Protein AF-A0A162CC38-F1 (afdb_monomer_lite)

Sequence (404 aa):
MSTQDISGYVSYCSDVQRETGDAVLPTGNFLHQQPPQPYPLPQTSTQPPSRAIQFQQLISWNQGQPVSYNNVFHPHAAMYAAASPSYAITTDSRRIQGMETTIGYLRELLSKEFHNTIKEKNTVEKTKKELEVALEDNRRFQEQLQEALAKINESNAGKREVNSALEDVLAAQKELSANQKELQDAQSELITAQKRIRDLETENTNLESKLTELSKEKSRHARLSSSETTAGEETHNSDGKNVFANLKSDYDALKYQFDATIEKKNTMSNQFKELGKKYLYMVEYSGEQMYNDYEEKHTVFIEKLKSLSQNSVNETQWFMIKQTLDCLQGQLRLLENYREDFRVTIELLMCRIDQEIAQVSDLSIRAPKPPLEIQLDTFDAMFRLVECNGSVERDNEEDSIRTT

Radius of gyration: 51.16 Å; chains: 1; bounding box: 127×74×156 Å

Foldseek 3Di:
DDDDDDDDDDDDDDDDDDDDDDDDDPPDDPDDDDDDDDDDDPPPDDDDDDDDPDPDDDDPDDPDDDDDDPPPPDPPPPPPPPDDDPPPPPPPVVVVVVVVVVVVVVVVVVVVVVVVVVVVVVVVVVVVVVVVVVVVVVVVVVVVVVVVVVVVVVVVVVVVVVVVVVVVVVVVVVVVVVVVVVVVVVVVVVVVVVVVVVVVVVVVVVVVVVVVVVVVVVVVVVVVPDDDDDDDDDDPPPPVVVVVVVVVVVVVVVVVVVVVVVVVVVVVLVVCLVVLLVLLVVQLVVLVVVLVVVVVLLVVLLVLLVVCLVVFPDPVLNVLSVVVNVLSVVVNVQSVVLSVVSVVLSVVLNVCSVVSNDDPVSSVDHRDDGPRPDDSVCSVVSSVVSVVVRVPPDPDDPDPPDDD

Structure (mmCIF, N/CA/C/O backbone):
data_AF-A0A162CC38-F1
#
_entry.id   AF-A0A162CC38-F1
#
loop_
_atom_site.group_PDB
_atom_site.id
_atom_site.type_symbol
_atom_site.label_atom_id
_atom_site.label_alt_id
_atom_site.label_comp_id
_atom_site.label_asym_id
_atom_site.label_entity_id
_atom_site.label_seq_id
_atom_site.pdbx_PDB_ins_code
_atom_site.Cartn_x
_atom_site.Cartn_y
_atom_site.Cartn_z
_atom_site.occupancy
_atom_site.B_iso_or_equiv
_atom_site.auth_seq_id
_atom_site.auth_comp_id
_atom_site.auth_asym_id
_atom_site.auth_atom_id
_atom_site.pdbx_PDB_model_num
ATOM 1 N N . MET A 1 1 ? 54.073 -3.903 -15.854 1.00 34.28 1 MET A N 1
ATOM 2 C CA . MET A 1 1 ? 54.161 -4.141 -14.394 1.00 34.28 1 MET A CA 1
ATOM 3 C C . MET A 1 1 ? 52.790 -3.809 -13.824 1.00 34.28 1 MET A C 1
ATOM 5 O O . MET A 1 1 ? 52.356 -2.699 -14.071 1.00 34.28 1 MET A O 1
ATOM 9 N N . SER A 1 2 ? 52.015 -4.650 -13.153 1.00 32.69 2 SER A N 1
ATOM 10 C CA . SER A 1 2 ? 52.054 -6.085 -12.872 1.00 32.69 2 SER A CA 1
ATOM 11 C C . SER A 1 2 ? 50.592 -6.508 -12.683 1.00 32.69 2 SER A C 1
ATOM 13 O O . SER A 1 2 ? 49.854 -5.834 -11.971 1.00 32.69 2 SER A O 1
ATOM 15 N N . THR A 1 3 ? 50.186 -7.580 -13.350 1.00 34.78 3 THR A N 1
ATOM 16 C CA . THR A 1 3 ? 48.960 -8.358 -13.121 1.00 34.78 3 THR A CA 1
ATOM 17 C C . THR A 1 3 ? 49.267 -9.464 -12.116 1.00 34.78 3 THR A C 1
ATOM 19 O O . THR A 1 3 ? 50.237 -10.178 -12.351 1.00 34.78 3 THR A O 1
ATOM 22 N N . GLN A 1 4 ? 48.465 -9.580 -11.051 1.00 34.84 4 GLN A N 1
ATOM 23 C CA . GLN A 1 4 ? 48.319 -10.675 -10.058 1.00 34.84 4 GLN A CA 1
ATOM 24 C C . GLN A 1 4 ? 47.663 -10.015 -8.829 1.00 34.84 4 GLN A C 1
ATOM 26 O O . GLN A 1 4 ? 48.045 -8.904 -8.485 1.00 34.84 4 GLN A O 1
ATOM 31 N N . ASP A 1 5 ? 46.661 -10.515 -8.122 1.00 32.28 5 ASP A N 1
ATOM 32 C CA . ASP A 1 5 ? 45.956 -11.786 -8.027 1.00 32.28 5 ASP A CA 1
ATOM 33 C C . ASP A 1 5 ? 44.587 -11.456 -7.401 1.00 32.28 5 ASP A C 1
ATOM 35 O O . ASP A 1 5 ? 44.482 -10.488 -6.654 1.00 32.28 5 ASP A O 1
ATOM 39 N N . ILE A 1 6 ? 43.553 -12.243 -7.697 1.00 32.00 6 ILE A N 1
ATOM 40 C CA . ILE A 1 6 ? 42.642 -12.876 -6.722 1.00 32.00 6 ILE A CA 1
ATOM 41 C C . ILE A 1 6 ? 41.757 -13.811 -7.552 1.00 32.00 6 ILE A C 1
ATOM 43 O O . ILE A 1 6 ? 40.706 -13.471 -8.088 1.00 32.00 6 ILE A O 1
ATOM 47 N N . SER A 1 7 ? 42.293 -15.016 -7.704 1.00 30.64 7 SER A N 1
ATOM 48 C CA . SER A 1 7 ? 41.546 -16.243 -7.924 1.00 30.64 7 SER A CA 1
ATOM 49 C C . SER A 1 7 ? 40.933 -16.654 -6.586 1.00 30.64 7 SER A C 1
ATOM 51 O O . SER A 1 7 ? 41.661 -16.828 -5.610 1.00 30.64 7 SER A O 1
ATOM 53 N N . GLY A 1 8 ? 39.620 -16.862 -6.542 1.00 29.91 8 GLY A N 1
ATOM 54 C CA . GLY A 1 8 ? 38.962 -17.508 -5.411 1.00 29.91 8 GLY A CA 1
ATOM 55 C C . GLY A 1 8 ? 37.446 -17.415 -5.501 1.00 29.91 8 GLY A C 1
ATOM 56 O O . GLY A 1 8 ? 36.914 -16.316 -5.528 1.00 29.91 8 GLY A O 1
ATOM 57 N N . TYR A 1 9 ? 36.785 -18.574 -5.478 1.00 27.59 9 TYR A N 1
ATOM 58 C CA . TYR A 1 9 ? 35.332 -18.809 -5.475 1.00 27.59 9 TYR A CA 1
ATOM 59 C C . TYR A 1 9 ? 34.624 -18.913 -6.834 1.00 27.59 9 TYR A C 1
ATOM 61 O O . TYR A 1 9 ? 33.774 -18.112 -7.206 1.00 27.59 9 TYR A O 1
ATOM 69 N N . VAL A 1 10 ? 34.883 -20.039 -7.503 1.00 28.84 10 VAL A N 1
ATOM 70 C CA . VAL A 1 10 ? 33.842 -20.793 -8.214 1.00 28.84 10 VAL A CA 1
ATOM 71 C C . VAL A 1 10 ? 33.701 -22.139 -7.509 1.00 28.84 10 VAL A C 1
ATOM 73 O O . VAL A 1 10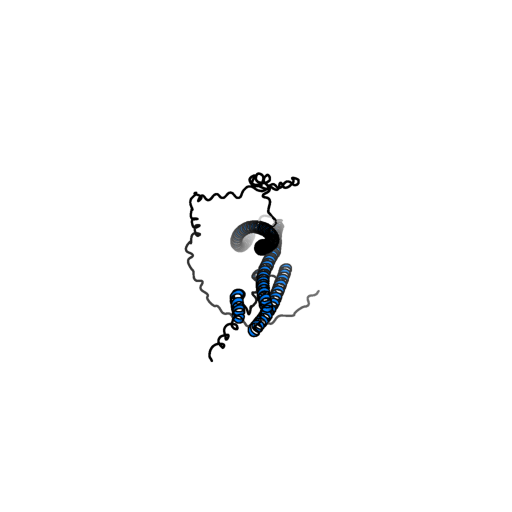 ? 34.699 -22.836 -7.346 1.00 28.84 10 VAL A O 1
ATOM 76 N N . SER A 1 11 ? 32.474 -22.478 -7.104 1.00 27.61 11 SER A N 1
ATOM 77 C CA . SER A 1 11 ? 31.859 -23.817 -7.162 1.00 27.61 11 SER A CA 1
ATOM 78 C C . SER A 1 11 ? 30.931 -24.043 -5.969 1.00 27.61 11 SER A C 1
ATOM 80 O O . SER A 1 11 ? 31.403 -24.279 -4.865 1.00 27.61 11 SER A O 1
ATOM 82 N N . TYR A 1 12 ? 29.622 -23.941 -6.204 1.00 27.89 12 TYR A N 1
ATOM 83 C CA . TYR A 1 12 ? 28.597 -24.887 -5.739 1.00 27.89 12 TYR A CA 1
ATOM 84 C C . TYR A 1 12 ? 27.268 -24.472 -6.382 1.00 27.89 12 TYR A C 1
ATOM 86 O O . TYR A 1 12 ? 26.517 -23.673 -5.838 1.00 27.89 12 TYR A O 1
ATOM 94 N N . CYS A 1 13 ? 27.013 -24.977 -7.586 1.00 24.98 13 CYS A N 1
ATOM 95 C CA . CYS A 1 13 ? 25.674 -25.066 -8.166 1.00 24.98 13 CYS A CA 1
ATOM 96 C C . CYS A 1 13 ? 25.697 -26.217 -9.169 1.00 24.98 13 CYS A C 1
ATOM 98 O O . CYS A 1 13 ? 26.118 -26.079 -10.316 1.00 24.98 13 CYS A O 1
ATOM 100 N N . SER A 1 14 ? 25.285 -27.384 -8.706 1.00 26.70 14 SER A N 1
ATOM 101 C CA . SER A 1 14 ? 24.795 -28.451 -9.562 1.00 26.70 14 SER A CA 1
ATOM 102 C C . SER A 1 14 ? 23.573 -29.027 -8.864 1.00 26.70 14 SER A C 1
ATOM 104 O O . SER A 1 14 ? 23.587 -29.215 -7.651 1.00 26.70 14 SER A O 1
ATOM 106 N N . ASP A 1 15 ? 22.539 -29.243 -9.671 1.00 26.48 15 ASP A N 1
ATOM 107 C CA . ASP A 1 15 ? 21.361 -30.062 -9.394 1.00 26.48 15 ASP A CA 1
ATOM 108 C C . ASP A 1 15 ? 20.228 -29.428 -8.576 1.00 26.48 15 ASP A C 1
ATOM 110 O O . ASP A 1 15 ? 20.038 -29.744 -7.410 1.00 26.48 15 ASP A O 1
ATOM 114 N N . VAL A 1 16 ? 19.363 -28.656 -9.251 1.00 29.56 16 VAL A N 1
ATOM 115 C CA . VAL A 1 16 ? 17.921 -28.972 -9.256 1.00 29.56 16 VAL A CA 1
ATOM 116 C C . VAL A 1 16 ? 17.380 -28.786 -10.674 1.00 29.56 16 VAL A C 1
ATOM 118 O O . VAL A 1 16 ? 17.680 -27.825 -11.379 1.00 29.56 16 VAL A O 1
ATOM 121 N N . GLN A 1 17 ? 16.655 -29.809 -11.098 1.00 27.41 17 GLN A N 1
ATOM 122 C CA . GLN A 1 17 ? 16.298 -30.156 -12.458 1.00 27.41 17 GLN A CA 1
ATOM 123 C C . GLN A 1 17 ? 15.213 -29.258 -13.061 1.00 27.41 17 GLN A C 1
ATOM 125 O O . GLN A 1 17 ? 14.343 -28.721 -12.382 1.00 27.41 17 GLN A O 1
ATOM 130 N N . ARG A 1 18 ? 15.259 -29.191 -14.396 1.00 32.38 18 ARG A N 1
ATOM 131 C CA . ARG A 1 18 ? 14.129 -28.888 -15.274 1.00 32.38 18 ARG A CA 1
ATOM 132 C C . ARG A 1 18 ? 12.928 -29.766 -14.909 1.00 32.38 18 ARG A C 1
ATOM 134 O O . ARG A 1 18 ? 12.998 -30.973 -15.113 1.00 32.38 18 ARG A O 1
ATOM 141 N N . GLU A 1 19 ? 11.808 -29.145 -14.570 1.00 28.31 19 GLU A N 1
ATOM 142 C CA . GLU A 1 19 ? 10.494 -29.666 -14.939 1.00 28.31 19 GLU A CA 1
ATOM 143 C C . GLU A 1 19 ? 9.779 -28.614 -15.783 1.00 28.31 19 GLU A C 1
ATOM 145 O O . GLU A 1 19 ? 9.474 -27.502 -15.361 1.00 28.31 19 GLU A O 1
ATOM 150 N N . THR A 1 20 ? 9.607 -28.981 -17.047 1.00 35.22 20 THR A N 1
ATOM 151 C CA . THR A 1 20 ? 8.739 -28.331 -18.019 1.00 35.22 20 THR A CA 1
ATOM 152 C C . THR A 1 20 ? 7.348 -28.893 -17.764 1.00 35.22 20 THR A C 1
ATOM 154 O O . THR A 1 20 ? 7.091 -30.058 -18.047 1.00 35.22 20 THR A O 1
ATOM 157 N N . GLY A 1 21 ? 6.476 -28.083 -17.171 1.00 26.31 21 GLY A N 1
ATOM 158 C CA . GLY A 1 21 ? 5.058 -28.381 -17.024 1.00 26.31 21 GLY A CA 1
ATOM 159 C C . GLY A 1 21 ? 4.257 -27.389 -17.850 1.00 26.31 21 GLY A C 1
ATOM 160 O O . GLY A 1 21 ? 4.107 -26.236 -17.454 1.00 26.31 21 GLY A O 1
ATOM 161 N N . ASP A 1 22 ? 3.776 -27.842 -19.005 1.00 35.81 22 ASP A N 1
ATOM 162 C CA . ASP A 1 22 ? 2.7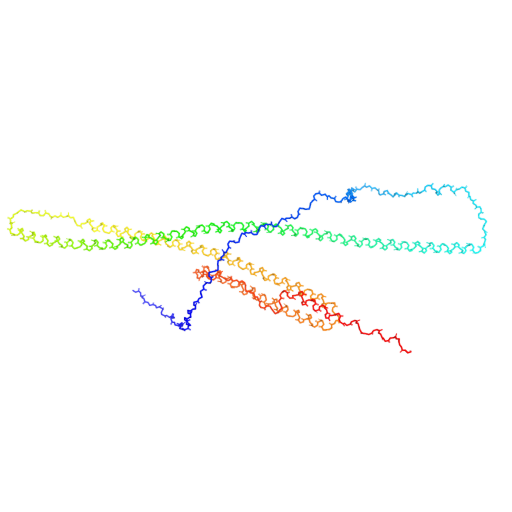74 -27.156 -19.814 1.00 35.81 22 ASP A CA 1
ATOM 163 C C . ASP A 1 22 ? 1.539 -26.835 -18.960 1.00 35.81 22 ASP A C 1
ATOM 165 O O . ASP A 1 22 ? 0.734 -27.712 -18.645 1.00 35.81 22 ASP A O 1
ATOM 169 N N . ALA A 1 23 ? 1.360 -25.563 -18.606 1.00 27.41 23 ALA A N 1
ATOM 170 C CA . ALA A 1 23 ? 0.097 -25.050 -18.094 1.00 27.41 23 ALA A CA 1
ATOM 171 C C . ALA A 1 23 ? -0.558 -24.204 -19.188 1.00 27.41 23 ALA A C 1
ATOM 173 O O . ALA A 1 23 ? -0.321 -23.005 -19.332 1.00 27.41 23 ALA A O 1
ATOM 174 N N . VAL A 1 24 ? -1.381 -24.883 -19.983 1.00 29.69 24 VAL A N 1
ATOM 175 C CA . VAL A 1 24 ? -2.361 -24.293 -20.892 1.00 29.69 24 VAL A CA 1
ATOM 176 C C . VAL A 1 24 ? -3.225 -23.304 -20.106 1.00 29.69 24 VAL A C 1
ATOM 178 O O . VAL A 1 24 ? -3.969 -23.692 -19.207 1.00 29.69 24 VAL A O 1
ATOM 181 N N . LEU A 1 25 ? -3.136 -22.020 -20.454 1.00 29.47 25 LEU A N 1
ATOM 182 C CA . LEU A 1 25 ? -4.087 -20.999 -20.016 1.00 29.47 25 LEU A CA 1
ATOM 183 C C . LEU A 1 25 ? -5.472 -21.336 -20.598 1.00 29.47 25 LEU A C 1
ATOM 185 O O . LEU A 1 25 ? -5.600 -21.396 -21.825 1.00 29.47 25 LEU A O 1
ATOM 189 N N . PRO A 1 26 ? -6.530 -21.514 -19.785 1.00 29.70 26 PRO A N 1
ATOM 190 C CA . PRO A 1 26 ? -7.875 -21.542 -20.322 1.00 29.70 26 PRO A CA 1
ATOM 191 C C . PRO A 1 26 ? -8.252 -20.116 -20.730 1.00 29.70 26 PRO A C 1
ATOM 193 O O . PRO A 1 26 ? -8.408 -19.216 -19.905 1.00 29.70 26 PRO A O 1
ATOM 196 N N . THR A 1 27 ? -8.392 -19.924 -22.037 1.00 37.53 27 THR A N 1
ATOM 197 C CA . THR A 1 27 ? -9.035 -18.772 -22.665 1.00 37.53 27 THR A CA 1
ATOM 198 C C . THR A 1 27 ? -10.514 -18.764 -22.274 1.00 37.53 27 THR A C 1
ATOM 200 O O . THR A 1 27 ? -11.370 -19.344 -22.936 1.00 37.53 27 THR A O 1
ATOM 203 N N . GLY A 1 28 ? -10.814 -18.130 -21.143 1.00 25.80 28 GLY A N 1
ATOM 204 C CA . GLY A 1 28 ? -12.172 -17.804 -20.726 1.00 25.80 28 GLY A CA 1
ATOM 205 C C . GLY A 1 28 ? -12.590 -16.457 -21.306 1.00 25.80 28 GLY A C 1
ATOM 206 O O . GLY A 1 28 ? -12.077 -15.419 -20.901 1.00 25.80 28 GLY A O 1
ATOM 207 N N . ASN A 1 29 ? -13.525 -16.487 -22.255 1.00 29.03 29 ASN A N 1
ATOM 208 C CA . ASN A 1 29 ? -14.233 -15.324 -22.785 1.00 29.03 29 ASN A CA 1
ATOM 209 C C . ASN A 1 29 ? -14.777 -14.432 -21.655 1.00 29.03 29 ASN A C 1
ATOM 211 O O . ASN A 1 29 ? -15.753 -14.794 -20.996 1.00 29.03 29 ASN A O 1
ATOM 215 N N . PHE A 1 30 ? -14.227 -13.228 -21.492 1.00 28.08 30 PHE A N 1
ATOM 216 C CA . PHE A 1 30 ? -14.927 -12.159 -20.786 1.00 28.08 30 PHE A CA 1
ATOM 217 C C . PHE A 1 30 ? -15.994 -11.585 -21.719 1.00 28.08 30 PHE A C 1
ATOM 219 O O . PHE A 1 30 ? -15.750 -10.687 -22.522 1.00 28.08 30 PHE A O 1
ATOM 226 N N . LEU A 1 31 ? -17.199 -12.145 -21.611 1.00 28.47 31 LEU A N 1
ATOM 227 C CA . LEU A 1 31 ? -18.430 -11.458 -21.979 1.00 28.47 31 LEU A CA 1
ATOM 228 C C . LEU A 1 31 ? -18.409 -10.057 -21.354 1.00 28.47 31 LEU A C 1
ATOM 230 O O . LEU A 1 31 ? -18.211 -9.922 -20.147 1.00 28.47 31 LEU A O 1
ATOM 234 N N . HIS A 1 32 ? -18.629 -9.029 -22.176 1.00 33.91 32 HIS A N 1
ATOM 235 C CA . HIS A 1 32 ? -18.968 -7.685 -21.724 1.00 33.91 32 HIS A CA 1
ATOM 236 C C . HIS A 1 32 ? -20.119 -7.757 -20.709 1.00 33.91 32 HIS A C 1
ATOM 238 O O . HIS A 1 32 ? -21.283 -7.872 -21.090 1.00 33.91 32 HIS A O 1
ATOM 244 N N . GLN A 1 33 ? -19.804 -7.673 -19.418 1.00 27.97 33 GLN A N 1
ATOM 245 C CA . GLN A 1 33 ? -20.781 -7.293 -18.411 1.00 27.97 33 GLN A CA 1
ATOM 246 C C . GLN A 1 33 ? -20.728 -5.776 -18.280 1.00 27.97 33 GLN A C 1
ATOM 248 O O . GLN A 1 33 ? -19.723 -5.199 -17.866 1.00 27.97 33 GLN A O 1
ATOM 253 N N . GLN A 1 34 ? -21.817 -5.137 -18.705 1.00 31.64 34 GLN A N 1
ATOM 254 C CA . GLN A 1 34 ? -22.117 -3.751 -18.373 1.00 31.64 34 GLN A CA 1
ATOM 255 C C . GLN A 1 34 ? -21.968 -3.530 -16.859 1.00 31.64 34 GLN A C 1
ATOM 257 O O . GLN A 1 34 ? -22.299 -4.430 -16.081 1.00 31.64 34 GLN A O 1
ATOM 262 N N . PRO A 1 35 ? -21.530 -2.337 -16.421 1.00 34.47 35 PRO A N 1
ATOM 263 C CA . PRO A 1 35 ? -21.553 -1.998 -15.007 1.00 34.47 35 PRO A CA 1
ATOM 264 C C . PRO A 1 35 ? -22.998 -2.102 -14.485 1.00 34.47 35 PRO A C 1
ATOM 266 O O . PRO A 1 35 ? -23.927 -1.706 -15.201 1.00 34.47 35 PRO A O 1
ATOM 269 N N . PRO A 1 36 ? -23.222 -2.631 -13.269 1.00 33.03 36 PRO A N 1
ATOM 270 C CA . PRO A 1 36 ? -24.560 -2.709 -12.708 1.00 33.03 36 PRO A CA 1
ATOM 271 C C . PRO A 1 36 ? -25.129 -1.293 -12.582 1.00 33.03 36 PRO A C 1
ATOM 273 O O . PRO A 1 36 ? -24.554 -0.423 -11.927 1.00 33.03 36 PRO A O 1
ATOM 276 N N . GLN A 1 37 ? -26.254 -1.066 -13.259 1.00 36.94 37 GLN A N 1
ATOM 277 C CA . GLN A 1 37 ? -27.053 0.147 -13.128 1.00 36.94 37 GLN A CA 1
ATOM 278 C C . GLN A 1 37 ? -27.461 0.326 -11.656 1.00 36.94 37 GLN A C 1
ATOM 280 O O . GLN A 1 37 ? -27.829 -0.660 -11.009 1.00 36.94 37 GLN A O 1
ATOM 285 N N . PRO A 1 38 ? -27.416 1.553 -11.109 1.00 34.94 38 PRO A N 1
ATOM 286 C CA . PRO A 1 38 ? -27.867 1.804 -9.750 1.00 34.94 38 PRO A CA 1
ATOM 287 C C . PRO A 1 38 ? -29.362 1.488 -9.652 1.00 34.94 38 PRO A C 1
ATOM 289 O O . PRO A 1 38 ? -30.171 1.998 -10.429 1.00 34.94 38 PRO A O 1
ATOM 292 N N . TYR A 1 39 ? -29.732 0.630 -8.701 1.00 32.47 39 TYR A N 1
ATOM 293 C CA . TYR A 1 39 ? -31.136 0.359 -8.411 1.00 32.47 39 TYR A CA 1
ATOM 294 C C . TYR A 1 39 ? -31.862 1.669 -8.058 1.00 32.47 39 TYR A C 1
ATOM 296 O O . TYR A 1 39 ? -31.313 2.482 -7.305 1.00 32.47 39 TYR A O 1
ATOM 304 N N . PRO A 1 40 ? -33.088 1.893 -8.568 1.00 32.59 40 PRO A N 1
ATOM 305 C CA . PRO A 1 40 ? -33.858 3.080 -8.239 1.00 32.59 40 PRO A CA 1
ATOM 306 C C . PRO A 1 40 ? -34.188 3.080 -6.748 1.00 32.59 40 PRO A C 1
ATOM 308 O O . PRO A 1 40 ? -34.793 2.136 -6.235 1.00 32.59 40 PRO A O 1
ATOM 311 N N . LEU A 1 41 ? -33.817 4.158 -6.061 1.00 34.62 41 LEU A N 1
ATOM 312 C CA . LEU A 1 41 ? -34.362 4.490 -4.749 1.00 34.62 41 LEU A CA 1
ATOM 313 C C . LEU A 1 41 ? -35.899 4.471 -4.842 1.00 34.62 41 LEU A C 1
ATOM 315 O O . LEU A 1 41 ? -36.447 5.101 -5.753 1.00 34.62 41 LEU A O 1
ATOM 319 N N . PRO A 1 42 ? -36.616 3.797 -3.926 1.00 30.83 42 PRO A N 1
ATOM 320 C CA . PRO A 1 42 ? -38.058 3.939 -3.841 1.00 30.83 42 PRO A CA 1
ATOM 321 C C . PRO A 1 42 ? -38.394 5.408 -3.578 1.00 30.83 42 PRO A C 1
ATOM 323 O O . PRO A 1 42 ? -38.073 5.958 -2.526 1.00 30.83 42 PRO A O 1
ATOM 326 N N . GLN A 1 43 ? -39.040 6.050 -4.549 1.00 34.94 43 GLN A N 1
ATOM 327 C CA . GLN A 1 43 ? -39.706 7.328 -4.347 1.00 34.94 43 GLN A CA 1
ATOM 328 C C . GLN A 1 43 ? -40.877 7.111 -3.385 1.00 34.94 43 GLN A C 1
ATOM 330 O O . GLN A 1 43 ? -41.952 6.673 -3.789 1.00 34.94 43 GLN A O 1
ATOM 335 N N . THR A 1 44 ? -40.693 7.430 -2.107 1.00 27.56 44 THR A N 1
ATOM 336 C CA . THR A 1 44 ? -41.807 7.603 -1.174 1.00 27.56 44 THR A CA 1
ATOM 337 C C . THR A 1 44 ? -42.195 9.076 -1.123 1.00 27.56 44 THR A C 1
ATOM 339 O O . THR A 1 44 ? -41.604 9.896 -0.433 1.00 27.56 44 THR A O 1
ATOM 342 N N . SER A 1 45 ? -43.198 9.384 -1.945 1.00 28.06 45 SER A N 1
ATOM 343 C CA . SER A 1 45 ? -44.296 10.321 -1.700 1.00 28.06 45 SER A CA 1
ATOM 344 C C . SER A 1 45 ? -44.056 11.442 -0.680 1.00 28.06 45 SER A C 1
ATOM 346 O O . SER A 1 45 ? -44.093 11.255 0.535 1.00 28.06 45 SER A O 1
ATOM 348 N N . THR A 1 46 ? -43.985 12.656 -1.214 1.00 35.31 46 THR A N 1
ATOM 349 C CA . THR A 1 46 ? -44.250 13.927 -0.541 1.00 35.31 46 THR A CA 1
ATOM 350 C C . THR A 1 46 ? -45.661 13.961 0.066 1.00 35.31 46 THR A C 1
ATOM 352 O O . THR A 1 46 ? -46.599 14.414 -0.584 1.00 35.31 46 THR A O 1
ATOM 355 N N . GLN A 1 47 ? -45.833 13.502 1.309 1.00 29.92 47 GLN A N 1
ATOM 356 C CA . GLN A 1 47 ? -46.940 13.919 2.184 1.00 29.92 47 GLN A CA 1
ATOM 357 C C . GLN A 1 47 ? -46.657 13.521 3.648 1.00 29.92 47 GLN A C 1
ATOM 359 O O . GLN A 1 47 ? -46.534 12.332 3.939 1.00 29.92 47 GLN A O 1
ATOM 364 N N . PRO A 1 48 ? -46.541 14.478 4.588 1.00 32.03 48 PRO A N 1
ATOM 365 C CA . PRO A 1 48 ? -46.307 14.171 5.997 1.00 32.03 48 PRO A CA 1
ATOM 366 C C . PRO A 1 48 ? -47.604 13.706 6.688 1.00 32.03 48 PRO A C 1
ATOM 368 O O . PRO A 1 48 ? -48.638 14.358 6.525 1.00 32.03 48 PRO A O 1
ATOM 371 N N . PRO A 1 49 ? -47.591 12.643 7.517 1.00 29.38 49 PRO A N 1
ATOM 372 C CA . PRO A 1 49 ? -48.674 12.412 8.458 1.00 29.38 49 PRO A CA 1
ATOM 373 C C . PRO A 1 49 ? -48.582 13.445 9.589 1.00 29.38 49 PRO A C 1
ATOM 375 O O . PRO A 1 49 ? -47.663 13.447 10.407 1.00 29.38 49 PRO A O 1
ATOM 378 N N . SER A 1 50 ? -49.568 14.339 9.617 1.00 41.06 50 SER A N 1
ATOM 379 C CA . SER A 1 50 ? -49.833 15.299 10.683 1.00 41.06 50 SER A CA 1
ATOM 380 C C . SER A 1 50 ? -49.909 14.636 12.061 1.00 41.06 50 SER A C 1
ATOM 382 O O . SER A 1 50 ? -50.942 14.088 12.439 1.00 41.06 50 SER A O 1
ATOM 384 N N . ARG A 1 51 ? -48.851 14.786 12.860 1.00 29.45 51 ARG A N 1
ATOM 385 C CA . ARG A 1 51 ? -48.939 14.950 14.319 1.00 29.45 51 ARG A CA 1
ATOM 386 C C . ARG A 1 51 ? -47.943 16.018 14.750 1.00 29.45 51 ARG A C 1
ATOM 388 O O . ARG A 1 51 ? -46.823 15.738 15.159 1.00 29.45 51 ARG A O 1
ATOM 395 N N . ALA A 1 52 ? -48.380 17.265 14.622 1.00 27.75 52 ALA A N 1
ATOM 396 C CA . ALA A 1 52 ? -47.748 18.399 15.266 1.00 27.75 52 ALA A CA 1
ATOM 397 C C . ALA A 1 52 ? -47.979 18.298 16.782 1.00 27.75 52 ALA A C 1
ATOM 399 O O . ALA A 1 52 ? -49.082 18.547 17.261 1.00 27.75 52 ALA A O 1
ATOM 400 N N . ILE A 1 53 ? -46.939 17.946 17.534 1.00 30.14 53 ILE A N 1
ATOM 401 C CA . ILE A 1 53 ? -46.770 18.438 18.902 1.00 30.14 53 ILE A CA 1
ATOM 402 C C . ILE A 1 53 ? -45.485 19.257 18.872 1.00 30.14 53 ILE A C 1
ATOM 404 O O . ILE A 1 53 ? -44.389 18.737 18.678 1.00 30.14 53 ILE A O 1
ATOM 408 N N . GLN A 1 54 ? -45.672 20.571 18.942 1.00 27.64 54 GLN A N 1
ATOM 409 C CA . GLN A 1 54 ? -44.641 21.595 18.890 1.00 27.64 54 GLN A CA 1
ATOM 410 C C . GLN A 1 54 ? -43.691 21.454 20.088 1.00 27.64 54 GLN A C 1
ATOM 412 O O . GLN A 1 54 ? -44.017 21.874 21.193 1.00 27.64 54 GLN A O 1
ATOM 417 N N . PHE A 1 55 ? -42.491 20.927 19.856 1.00 28.14 55 PHE A N 1
ATOM 418 C CA . PHE A 1 55 ? -41.328 21.180 20.707 1.00 28.14 55 PHE A CA 1
ATOM 419 C C . PHE A 1 55 ? -40.470 22.253 20.034 1.00 28.14 55 PHE A C 1
ATOM 421 O O . PHE A 1 55 ? -39.454 21.970 19.414 1.00 28.14 55 PHE A O 1
ATOM 428 N N . GLN A 1 56 ? -40.929 23.502 20.105 1.00 26.66 56 GLN A N 1
ATOM 429 C CA . GLN A 1 56 ? -40.107 24.678 19.824 1.00 26.66 56 GLN A CA 1
ATOM 430 C C . GLN A 1 56 ? -40.716 25.900 20.517 1.00 26.66 56 GLN A C 1
ATOM 432 O O . GLN A 1 56 ? -41.366 26.741 19.908 1.00 26.66 56 GLN A O 1
ATOM 437 N N . GLN A 1 57 ? -40.475 26.001 21.819 1.00 26.02 57 GLN A N 1
ATOM 438 C CA . GLN A 1 57 ? -40.113 27.280 22.417 1.00 26.02 57 GLN A CA 1
ATOM 439 C C . GLN A 1 57 ? -38.878 27.017 23.269 1.00 26.02 57 GLN A C 1
ATOM 441 O O . GLN A 1 57 ? -38.953 26.573 24.412 1.00 26.02 57 GLN A O 1
ATOM 446 N N . LEU A 1 58 ? -37.721 27.201 22.628 1.00 28.08 58 LEU A N 1
ATOM 447 C CA . LEU A 1 58 ? -36.442 27.284 23.308 1.00 28.08 58 LEU A CA 1
ATOM 448 C C . LEU A 1 58 ? -36.530 28.416 24.329 1.00 28.08 58 LEU A C 1
ATOM 450 O O . LEU A 1 58 ? -36.831 29.564 24.002 1.00 28.08 58 LEU A O 1
ATOM 454 N N . ILE A 1 59 ? -36.247 28.049 25.568 1.00 30.66 59 ILE A N 1
ATOM 455 C CA . ILE A 1 59 ? -36.044 28.943 26.688 1.00 30.66 59 ILE A CA 1
ATOM 456 C C . ILE A 1 59 ? -34.762 29.735 26.410 1.00 30.66 59 ILE A C 1
ATOM 458 O O . ILE A 1 59 ? -33.654 29.232 26.576 1.00 30.66 59 ILE A O 1
ATOM 462 N N . SER A 1 60 ? -34.902 30.989 25.993 1.00 27.44 60 SER A N 1
ATOM 463 C CA . SER A 1 60 ? -33.859 31.997 26.160 1.00 27.44 60 SER A CA 1
ATOM 464 C C . SER A 1 60 ? -33.851 32.422 27.632 1.00 27.44 60 SER A C 1
ATOM 466 O O . SER A 1 60 ? -34.601 33.315 28.031 1.00 27.44 60 SER A O 1
ATOM 468 N N . TRP A 1 61 ? -33.049 31.748 28.461 1.00 27.86 61 TRP A N 1
ATOM 469 C CA . TRP A 1 61 ? -32.859 32.128 29.863 1.00 27.86 61 TRP A CA 1
ATOM 470 C C . TRP A 1 61 ? -31.831 33.261 29.942 1.00 27.86 61 TRP A C 1
ATOM 472 O O . TRP A 1 61 ? -30.626 33.034 30.001 1.00 27.86 61 TRP A O 1
ATOM 482 N N . ASN A 1 62 ? -32.316 34.502 29.938 1.00 29.56 62 ASN A N 1
ATOM 483 C CA . ASN A 1 62 ? -31.524 35.643 30.385 1.00 29.56 62 ASN A CA 1
ATOM 484 C C . ASN A 1 62 ? -31.398 35.587 31.914 1.00 29.56 62 ASN A C 1
ATOM 486 O O . ASN A 1 62 ? -32.392 35.434 32.629 1.00 29.56 62 ASN A O 1
ATOM 490 N N . GLN A 1 63 ? -30.170 35.703 32.418 1.00 33.50 63 GLN A N 1
ATOM 491 C CA . GLN A 1 63 ? -29.890 35.884 33.840 1.00 33.50 63 GLN A CA 1
ATOM 492 C C . GLN A 1 63 ? -30.542 37.191 34.331 1.00 33.50 63 GLN A C 1
ATOM 494 O O . GLN A 1 63 ? -30.309 38.245 33.746 1.00 33.50 63 GLN A O 1
ATOM 499 N N . GLY A 1 64 ? -31.336 37.130 35.411 1.00 36.12 64 GLY A N 1
ATOM 500 C CA . GLY A 1 64 ? -31.730 38.327 36.174 1.00 36.12 64 GLY A CA 1
ATOM 501 C C . GLY A 1 64 ? -33.222 38.682 36.275 1.00 36.12 64 GLY A C 1
ATOM 502 O O . GLY A 1 64 ? -33.551 39.864 36.238 1.00 36.12 64 GLY A O 1
ATOM 503 N N . GLN A 1 65 ? -34.135 37.722 36.459 1.00 29.62 65 GLN A N 1
ATOM 504 C CA . GLN A 1 65 ? -35.530 38.009 36.852 1.00 29.62 65 GLN A CA 1
ATOM 505 C C . GLN A 1 65 ? -35.957 37.118 38.038 1.00 29.62 65 GLN A C 1
ATOM 507 O O . GLN A 1 65 ? -35.641 35.925 38.033 1.00 29.62 65 GLN A O 1
ATOM 512 N N . PRO A 1 66 ? -36.647 37.658 39.065 1.00 31.81 66 PRO A N 1
ATOM 513 C CA . PRO A 1 66 ? -37.094 36.882 40.217 1.00 31.81 66 PRO A CA 1
ATOM 514 C C . PRO A 1 66 ? -38.217 35.917 39.820 1.00 31.81 66 PRO A C 1
ATOM 516 O O . PRO A 1 66 ? -39.166 36.287 39.131 1.00 31.81 66 PRO A O 1
ATOM 519 N N . VAL A 1 67 ? -38.107 34.667 40.271 1.00 30.22 67 VAL A N 1
ATOM 520 C CA . VAL A 1 67 ? -39.103 33.615 40.037 1.00 30.22 67 VAL A CA 1
ATOM 521 C C . VAL A 1 67 ? -40.406 33.991 40.749 1.00 30.22 67 VAL A C 1
ATOM 523 O O . VAL A 1 67 ? -40.488 33.959 41.976 1.00 30.22 67 VAL A O 1
ATOM 526 N N . SER A 1 68 ? -41.426 34.357 39.972 1.00 27.91 68 SER A N 1
ATOM 527 C CA . SER A 1 68 ? -42.797 34.515 40.460 1.00 27.91 68 SER A CA 1
ATOM 528 C C . SER A 1 68 ? -43.380 33.136 40.775 1.00 27.91 68 SER A C 1
ATOM 530 O O . SER A 1 68 ? -43.688 32.358 39.870 1.00 27.91 68 SER A O 1
ATOM 532 N N . TYR A 1 69 ? -43.529 32.817 42.061 1.00 28.00 69 TYR A N 1
ATOM 533 C CA . TYR A 1 69 ? -44.384 31.714 42.494 1.00 28.00 69 TYR A CA 1
ATOM 534 C C . TYR A 1 69 ? -45.845 32.107 42.240 1.00 28.00 69 TYR A C 1
ATOM 536 O O . TYR A 1 69 ? -46.453 32.818 43.041 1.00 28.00 69 TYR A O 1
ATOM 544 N N . ASN A 1 70 ? -46.426 31.625 41.140 1.00 27.47 70 ASN A N 1
ATOM 545 C CA . ASN A 1 70 ? -47.874 31.647 40.941 1.00 27.47 70 ASN A CA 1
ATOM 546 C C . ASN A 1 70 ? -48.534 30.662 41.920 1.00 27.47 70 ASN A C 1
ATOM 548 O O . ASN A 1 70 ? -48.876 29.534 41.573 1.00 27.47 70 ASN A O 1
ATOM 552 N N . ASN A 1 71 ? -48.727 31.111 43.160 1.00 31.03 71 ASN A N 1
ATOM 553 C CA . ASN A 1 71 ? -49.750 30.572 44.042 1.00 31.03 71 ASN A CA 1
ATOM 554 C C . ASN A 1 71 ? -51.111 30.912 43.426 1.00 31.03 71 ASN A C 1
ATOM 556 O O . ASN A 1 71 ? -51.608 32.029 43.576 1.00 31.03 71 ASN A O 1
ATOM 560 N N . VAL A 1 72 ? -51.737 29.946 42.755 1.00 31.47 72 VAL A N 1
ATOM 561 C CA . VAL A 1 72 ? -53.175 30.000 42.480 1.00 31.47 72 VAL A CA 1
ATOM 562 C C . VAL A 1 72 ? -53.891 29.754 43.810 1.00 31.47 72 VAL A C 1
ATOM 564 O O . VAL A 1 72 ? -54.304 28.646 44.140 1.00 31.47 72 VAL A O 1
ATOM 567 N N . PHE A 1 73 ? -53.985 30.809 44.619 1.00 29.55 73 PHE A N 1
ATOM 568 C CA . PHE A 1 73 ? -54.948 30.889 45.706 1.00 29.55 73 PHE A CA 1
ATOM 569 C C . PHE A 1 73 ? -56.343 30.917 45.077 1.00 29.55 73 PHE A C 1
ATOM 571 O O . PHE A 1 73 ? -56.727 31.896 44.439 1.00 29.55 73 PHE A O 1
ATOM 578 N N . HIS A 1 74 ? -57.124 29.856 45.272 1.00 31.61 74 HIS A N 1
ATOM 579 C CA . HIS A 1 74 ? -58.572 29.936 45.114 1.00 31.61 74 HIS A CA 1
ATOM 580 C C . HIS A 1 74 ? -59.130 30.958 46.127 1.00 31.61 74 HIS A C 1
ATOM 582 O O . HIS A 1 74 ? -58.959 30.762 47.334 1.00 31.61 74 HIS A O 1
ATOM 588 N N . PRO A 1 75 ? -59.856 32.009 45.700 1.00 34.91 75 PRO A N 1
ATOM 589 C CA . PRO A 1 75 ? -60.446 32.995 46.603 1.00 34.91 75 PRO A CA 1
ATOM 590 C C . PRO A 1 75 ? -61.791 32.518 47.183 1.00 34.91 75 PRO A C 1
ATOM 592 O O . PRO A 1 75 ? -62.746 33.283 47.259 1.00 34.91 75 PRO A O 1
ATOM 595 N N . HIS A 1 76 ? -61.885 31.254 47.614 1.00 33.09 76 HIS A N 1
ATOM 596 C CA . HIS A 1 76 ? -63.088 30.722 48.276 1.00 33.09 76 HIS A CA 1
ATOM 597 C C . HIS A 1 76 ? -62.896 30.340 49.751 1.00 33.09 76 HIS A C 1
ATOM 599 O O . HIS A 1 76 ? -63.867 29.983 50.410 1.00 33.09 76 HIS A O 1
ATOM 605 N N . ALA A 1 77 ? -61.697 30.501 50.321 1.00 33.06 77 ALA A N 1
ATOM 606 C CA . ALA A 1 77 ? -61.460 30.220 51.743 1.00 33.06 77 ALA A CA 1
ATOM 607 C C . ALA A 1 77 ? -61.561 31.454 52.671 1.00 33.06 77 ALA A C 1
ATOM 609 O O . ALA A 1 77 ? -61.540 31.300 53.888 1.00 33.06 77 ALA A O 1
ATOM 610 N N . ALA A 1 78 ? -61.709 32.673 52.135 1.00 35.28 78 ALA A N 1
ATOM 611 C CA . ALA A 1 78 ? -61.682 33.916 52.923 1.00 35.28 78 ALA A CA 1
ATOM 612 C C . ALA A 1 78 ? -63.068 34.523 53.244 1.00 35.28 78 ALA A C 1
ATOM 614 O O . ALA A 1 78 ? -63.143 35.669 53.677 1.00 35.28 78 ALA A O 1
ATOM 615 N N . MET A 1 79 ? -64.166 33.776 53.066 1.00 34.28 79 MET A N 1
ATOM 616 C CA . MET A 1 79 ? -65.532 34.231 53.405 1.00 34.28 79 MET A CA 1
ATOM 617 C C . MET A 1 79 ? -66.239 33.404 54.495 1.00 34.28 79 MET A C 1
ATOM 619 O O . MET A 1 79 ? -67.439 33.550 54.694 1.00 34.28 79 MET A O 1
ATOM 623 N N . TYR A 1 80 ? -65.497 32.598 55.261 1.00 34.97 80 TYR A N 1
ATOM 624 C CA . TYR A 1 80 ? -66.004 31.927 56.472 1.00 34.97 80 TYR A CA 1
ATOM 625 C C . TYR A 1 80 ? -65.196 32.264 57.738 1.00 34.97 80 TYR A C 1
ATOM 627 O O . TYR A 1 80 ? -65.210 31.520 58.713 1.00 34.97 80 TYR A O 1
ATOM 635 N N . ALA A 1 81 ? -64.525 33.419 57.762 1.00 36.69 81 ALA A N 1
ATOM 636 C CA . ALA A 1 81 ? -63.864 33.963 58.952 1.00 36.69 81 ALA A CA 1
ATOM 637 C C . ALA A 1 81 ? -64.673 35.118 59.577 1.00 36.69 81 ALA A C 1
ATOM 639 O O . ALA A 1 81 ? -64.128 36.161 59.916 1.00 36.69 81 ALA A O 1
ATOM 640 N N . ALA A 1 82 ? -65.993 34.954 59.692 1.00 37.69 82 ALA A N 1
ATOM 641 C CA . ALA A 1 82 ? -66.862 35.883 60.421 1.00 37.69 82 ALA A CA 1
ATOM 642 C C . ALA A 1 82 ? -68.119 35.180 60.957 1.00 37.69 82 ALA A C 1
ATOM 644 O O . ALA A 1 82 ? -69.237 35.649 60.797 1.00 37.69 82 ALA A O 1
ATOM 645 N N . ALA A 1 83 ? -67.937 34.019 61.576 1.00 34.91 83 ALA A N 1
ATOM 646 C CA . ALA A 1 83 ? -68.905 33.448 62.501 1.00 34.91 83 ALA A CA 1
ATOM 647 C C . ALA A 1 83 ? -68.147 32.436 63.351 1.00 34.91 83 ALA A C 1
ATOM 649 O O . ALA A 1 83 ? -67.933 31.312 62.914 1.00 34.91 83 ALA A O 1
ATOM 650 N N . SER A 1 84 ? -67.693 32.840 64.538 1.00 34.94 84 SER A N 1
ATOM 651 C CA . SER A 1 84 ? -67.274 31.881 65.559 1.00 34.94 84 SER A CA 1
ATOM 652 C C . SER A 1 84 ? -68.489 31.030 65.924 1.00 34.94 84 SER A C 1
ATOM 654 O O . SER A 1 84 ? -69.422 31.570 66.523 1.00 34.94 84 SER A O 1
ATOM 656 N N . PRO A 1 85 ? -68.521 29.716 65.639 1.00 38.88 85 PRO A N 1
ATOM 657 C CA . PRO A 1 85 ? -69.391 28.849 66.399 1.00 38.88 85 PRO A CA 1
ATOM 658 C C . PRO A 1 85 ? -68.711 28.725 67.759 1.00 38.88 85 PRO A C 1
ATOM 660 O O . PRO A 1 85 ? -67.565 28.275 67.842 1.00 38.88 85 PRO A O 1
ATOM 663 N N . SER A 1 86 ? -69.379 29.154 68.828 1.00 37.34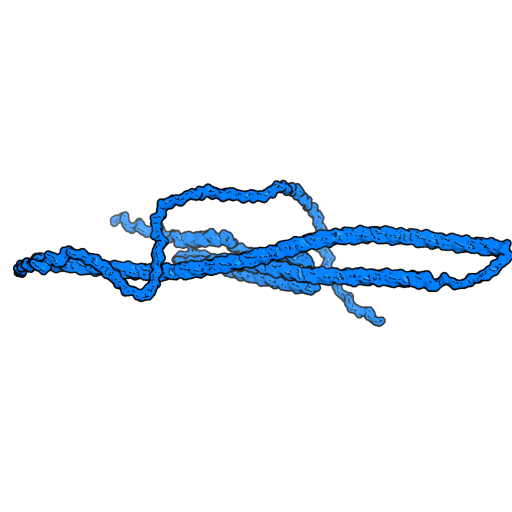 86 SER A N 1
ATOM 664 C CA . SER A 1 86 ? -68.983 28.766 70.178 1.00 37.34 86 SER A CA 1
ATOM 665 C C . SER A 1 86 ? -68.941 27.243 70.239 1.00 37.34 86 SER A C 1
ATOM 667 O O . SER A 1 86 ? -69.962 26.586 70.437 1.00 37.34 86 SER A O 1
ATOM 669 N N . TYR A 1 87 ? -67.754 26.668 70.062 1.00 43.28 87 TYR A N 1
ATOM 670 C CA . TYR A 1 87 ? -67.487 25.315 70.495 1.00 43.28 87 TYR A CA 1
ATOM 671 C C . TYR A 1 87 ? -67.525 25.371 72.015 1.00 43.28 87 TYR A C 1
ATOM 673 O O . TYR A 1 87 ? -66.553 25.749 72.665 1.00 43.28 87 TYR A O 1
ATOM 681 N N . ALA A 1 88 ? -68.678 25.025 72.586 1.00 40.12 88 ALA A N 1
ATOM 682 C CA . ALA A 1 88 ? -68.694 24.483 73.929 1.00 40.12 88 ALA A CA 1
ATOM 683 C C . ALA A 1 88 ? -67.575 23.436 73.977 1.00 40.12 88 ALA A C 1
ATOM 685 O O . ALA A 1 88 ? -67.551 22.518 73.149 1.00 40.12 88 ALA A O 1
ATOM 686 N N . ILE A 1 89 ? -66.611 23.625 74.880 1.00 47.16 89 ILE A N 1
ATOM 687 C CA . ILE A 1 89 ? -65.583 22.633 75.177 1.00 47.16 89 ILE A CA 1
ATOM 688 C C . ILE A 1 89 ? -66.329 21.466 75.818 1.00 47.16 89 ILE A C 1
ATOM 690 O O . ILE A 1 89 ? -66.468 21.364 77.032 1.00 47.16 89 ILE A O 1
ATOM 694 N N . THR A 1 90 ? -66.898 20.611 74.976 1.00 47.72 90 THR A N 1
ATOM 695 C CA . THR A 1 90 ? -67.333 19.289 75.374 1.00 47.72 90 THR A CA 1
ATOM 696 C C . THR A 1 90 ? -66.049 18.524 75.636 1.00 47.72 90 THR A C 1
ATOM 698 O O . THR A 1 90 ? -65.328 18.190 74.694 1.00 47.72 90 THR A O 1
ATOM 701 N N . THR A 1 91 ? -65.758 18.245 76.902 1.00 53.91 91 THR A N 1
ATOM 702 C CA . THR A 1 91 ? -64.754 17.275 77.370 1.00 53.91 91 THR A CA 1
ATOM 703 C C . THR A 1 91 ? -65.155 15.838 77.002 1.00 53.91 91 THR A C 1
ATOM 705 O O . THR A 1 91 ? -64.966 14.894 77.766 1.00 53.91 91 THR A O 1
ATOM 708 N N . ASP A 1 92 ? -65.751 15.657 75.823 1.00 54.00 92 ASP A N 1
ATOM 709 C CA . ASP A 1 92 ? -66.126 14.362 75.292 1.00 54.00 92 ASP A CA 1
ATOM 710 C C . ASP A 1 92 ? -64.858 13.713 74.738 1.00 54.00 92 ASP A C 1
ATOM 712 O O . ASP A 1 92 ? -64.403 14.004 73.626 1.00 54.00 92 ASP A O 1
ATOM 716 N N . SER A 1 93 ? -64.249 12.871 75.574 1.00 62.03 93 SER A N 1
ATOM 717 C CA . SER A 1 93 ? -62.980 12.196 75.289 1.00 62.03 93 SER A CA 1
ATOM 718 C C . SER A 1 93 ? -62.982 11.489 73.934 1.00 62.03 93 SER A C 1
ATOM 720 O O . SER A 1 93 ? -61.951 11.468 73.271 1.00 62.03 93 SER A O 1
ATOM 722 N N . ARG A 1 94 ? -64.131 10.983 73.458 1.00 65.25 94 ARG A N 1
ATOM 723 C CA . ARG A 1 94 ? -64.211 10.315 72.146 1.00 65.25 94 ARG A CA 1
ATOM 724 C C . ARG A 1 94 ? -63.957 11.267 70.983 1.00 65.25 94 ARG A C 1
ATOM 726 O O . ARG A 1 94 ? -63.362 10.875 69.983 1.00 65.25 94 ARG A O 1
ATOM 733 N N . ARG A 1 95 ? -64.403 12.518 71.099 1.00 64.75 95 ARG A N 1
ATOM 734 C CA . ARG A 1 95 ? -64.270 13.520 70.038 1.00 64.75 95 ARG A CA 1
ATOM 735 C C . ARG A 1 95 ? -62.841 14.063 69.966 1.00 64.75 95 ARG A C 1
ATOM 737 O O . ARG A 1 95 ? -62.309 14.204 68.870 1.00 64.75 95 ARG A O 1
ATOM 744 N N . ILE A 1 96 ? -62.206 14.280 71.121 1.00 70.06 96 ILE A N 1
ATOM 745 C CA . ILE A 1 96 ? -60.783 14.653 71.218 1.00 70.06 96 ILE A CA 1
ATOM 746 C C . ILE A 1 96 ? -59.902 13.520 70.677 1.00 70.06 96 ILE A C 1
ATOM 748 O O . ILE A 1 96 ? -59.067 13.760 69.811 1.00 70.06 96 ILE A O 1
ATOM 752 N N . GLN A 1 97 ? -60.167 12.275 71.081 1.00 72.50 97 GLN A N 1
ATOM 753 C CA . GLN A 1 97 ? -59.443 11.099 70.594 1.00 72.50 97 GLN A CA 1
ATOM 754 C C . GLN A 1 97 ? -59.594 10.903 69.074 1.00 72.50 97 GLN A C 1
ATOM 756 O O . GLN A 1 97 ? -58.626 10.579 68.385 1.00 72.50 97 GLN A O 1
ATOM 761 N N . GLY A 1 98 ? -60.781 11.156 68.510 1.00 76.31 98 GLY A N 1
ATOM 762 C CA . GLY A 1 98 ? -60.991 11.148 67.057 1.00 76.31 98 GLY A CA 1
ATOM 763 C C . GLY A 1 98 ? -60.174 12.221 66.322 1.00 76.31 98 GLY A C 1
ATOM 764 O O . GLY A 1 98 ? -59.608 11.953 65.259 1.00 76.31 98 GLY A O 1
ATOM 765 N N . MET A 1 99 ? -60.048 13.419 66.904 1.00 74.38 99 MET A N 1
ATOM 766 C CA . MET A 1 99 ? -59.210 14.493 66.356 1.00 74.38 99 MET A CA 1
ATOM 767 C C . MET A 1 99 ? -57.718 14.161 66.452 1.00 74.38 99 MET A C 1
ATOM 769 O O . MET A 1 99 ? -57.002 14.353 65.474 1.00 74.38 99 MET A O 1
ATOM 773 N N . GLU A 1 100 ? -57.248 13.602 67.569 1.00 75.06 100 GLU A N 1
ATOM 774 C CA . GLU A 1 100 ? -55.857 13.154 67.730 1.00 75.06 100 GLU A CA 1
ATOM 775 C C . GLU A 1 100 ? -55.490 12.051 66.731 1.00 75.06 100 GLU A C 1
ATOM 777 O O . GLU A 1 100 ? -54.433 12.112 66.104 1.00 75.06 100 GLU A O 1
ATOM 782 N N . THR A 1 101 ? -56.398 11.097 66.504 1.00 79.31 101 THR A N 1
ATOM 783 C CA . THR A 1 101 ? -56.217 10.028 65.507 1.00 79.31 101 THR A CA 1
ATOM 784 C C . THR A 1 101 ? -56.131 10.605 64.090 1.00 79.31 101 THR A C 1
ATOM 786 O O . THR A 1 101 ? -55.256 10.228 63.311 1.00 79.31 101 THR A O 1
ATOM 789 N N . THR A 1 102 ? -56.988 11.579 63.768 1.00 78.06 102 THR A N 1
ATOM 790 C CA . THR A 1 102 ? -56.981 12.267 62.464 1.00 78.06 102 THR A CA 1
ATOM 791 C C . THR A 1 102 ? -55.703 13.087 62.268 1.00 78.06 102 THR A C 1
ATOM 793 O O . THR A 1 102 ? -55.098 13.044 61.200 1.00 78.06 102 THR A O 1
ATOM 796 N N . ILE A 1 103 ? -55.245 13.801 63.301 1.00 81.50 103 ILE A N 1
ATOM 797 C CA . ILE A 1 103 ? -53.979 14.548 63.276 1.00 81.50 103 ILE A CA 1
ATOM 798 C C . ILE A 1 103 ? -52.791 13.593 63.106 1.00 81.50 103 ILE A C 1
ATOM 800 O O . ILE A 1 103 ? -51.878 13.897 62.340 1.00 81.50 103 ILE A O 1
ATOM 804 N N . GLY A 1 104 ? -52.805 12.438 63.778 1.00 83.38 104 GLY A N 1
ATOM 805 C CA . GLY A 1 104 ? -51.798 11.389 63.612 1.00 83.38 104 GLY A CA 1
ATOM 806 C C . GLY A 1 104 ? -51.721 10.888 62.169 1.00 83.38 104 GLY A C 1
ATOM 807 O O . GLY A 1 104 ? -50.642 10.884 61.580 1.00 83.38 104 GLY A O 1
ATOM 808 N N . TYR A 1 105 ? -52.872 10.576 61.569 1.00 82.44 105 TYR A N 1
ATOM 809 C CA . TYR A 1 105 ? -52.963 10.139 60.174 1.00 82.44 105 TYR A CA 1
ATOM 810 C C . TYR A 1 105 ? -52.476 11.209 59.184 1.00 82.44 105 TYR A C 1
ATOM 812 O O . TYR A 1 105 ? -51.709 10.915 58.267 1.00 82.44 105 TYR A O 1
ATOM 820 N N . LEU A 1 106 ? -52.855 12.474 59.393 1.00 82.00 106 LEU A N 1
ATOM 821 C CA . LEU A 1 106 ? -52.401 13.587 58.555 1.00 82.00 106 LEU A CA 1
ATOM 822 C C . LEU A 1 106 ? -50.890 13.822 58.664 1.00 82.00 106 LEU A C 1
ATOM 824 O O . LEU A 1 106 ? -50.248 14.104 57.654 1.00 82.00 106 LEU A O 1
ATOM 828 N N . ARG A 1 107 ? -50.304 13.681 59.861 1.00 84.75 107 ARG A N 1
ATOM 829 C CA . ARG A 1 107 ? -48.845 13.751 60.041 1.00 84.75 107 ARG A CA 1
ATOM 830 C C . ARG A 1 107 ? -48.140 12.635 59.281 1.00 84.75 107 ARG A C 1
ATOM 832 O O . ARG A 1 107 ? -47.150 12.907 58.611 1.00 84.75 107 ARG A O 1
ATOM 839 N N . GLU A 1 108 ? -48.659 11.412 59.347 1.00 86.88 108 GLU A N 1
ATOM 840 C CA . GLU A 1 108 ? -48.085 10.275 58.625 1.00 86.88 108 GLU A CA 1
ATOM 841 C C . GLU A 1 108 ? -48.149 10.472 57.102 1.00 86.88 108 GLU A C 1
ATOM 843 O O . GLU A 1 108 ? -47.154 10.245 56.411 1.00 86.88 108 GLU A O 1
ATOM 848 N N . LEU A 1 109 ? -49.281 10.956 56.578 1.00 85.38 109 LEU A N 1
ATOM 849 C CA . LEU A 1 109 ? -49.432 11.301 55.162 1.00 85.38 109 LEU A CA 1
ATOM 850 C C . LEU A 1 109 ? -48.454 12.399 54.727 1.00 85.38 109 LEU A C 1
ATOM 852 O O . LEU A 1 109 ? -47.758 12.231 53.729 1.00 85.38 109 LEU A O 1
ATOM 856 N N . LEU A 1 110 ? -48.347 13.489 55.494 1.00 83.31 110 LEU A N 1
ATOM 857 C CA . LEU A 1 110 ? -47.411 14.583 55.210 1.00 83.31 110 LEU A CA 1
ATOM 858 C C . LEU A 1 110 ? -45.951 14.115 55.234 1.00 83.31 110 LEU A C 1
ATOM 860 O O . LEU A 1 110 ? -45.166 14.513 54.376 1.00 83.31 110 LEU A O 1
ATOM 864 N N . SER A 1 111 ? -45.577 13.252 56.183 1.00 85.19 111 SER A N 1
ATOM 865 C CA . SER A 1 111 ? -44.231 12.672 56.232 1.00 85.19 111 SER A CA 1
ATOM 866 C C . SER A 1 111 ? -43.944 11.761 55.037 1.00 85.19 111 SER A C 1
ATOM 868 O O . SER A 1 111 ? -42.842 11.823 54.492 1.00 85.19 111 SER A O 1
ATOM 870 N N . LYS A 1 112 ? -44.919 10.954 54.596 1.00 87.31 112 LYS A N 1
ATOM 871 C CA . LYS A 1 112 ? -44.783 10.119 53.391 1.00 87.31 112 LYS A CA 1
ATOM 872 C C . LYS A 1 112 ? -44.633 10.966 52.128 1.00 87.31 112 LYS A C 1
ATOM 874 O O . LYS A 1 112 ? -43.718 10.711 51.351 1.00 87.31 112 LYS A O 1
ATOM 879 N N . GLU A 1 113 ? -45.455 11.998 51.958 1.00 85.44 113 GLU A N 1
ATOM 880 C CA . GLU A 1 113 ? -45.368 12.911 50.810 1.00 85.44 113 GLU A CA 1
ATOM 881 C C . GLU A 1 113 ? -44.042 13.678 50.768 1.00 85.44 113 GLU A C 1
ATOM 883 O O . GLU A 1 113 ? -43.391 13.762 49.725 1.00 85.44 113 GLU A O 1
ATOM 888 N N . PHE A 1 114 ? -43.571 14.171 51.915 1.00 88.00 114 PHE A N 1
ATOM 889 C CA . PHE A 1 114 ? -42.276 14.845 51.995 1.00 88.00 114 PHE A CA 1
ATOM 890 C C . PHE A 1 114 ? -41.116 13.898 51.649 1.00 88.00 114 PHE A C 1
ATOM 892 O O . PHE A 1 114 ? -40.204 14.269 50.908 1.00 88.00 114 PHE A O 1
ATOM 899 N N . HIS A 1 115 ? -41.166 12.653 52.134 1.00 87.00 115 HIS A N 1
ATOM 900 C CA . HIS A 1 115 ? -40.159 11.643 51.811 1.00 87.00 115 HIS A CA 1
ATOM 901 C C . HIS A 1 115 ? -40.171 11.266 50.322 1.00 87.00 115 HIS A C 1
ATOM 903 O O . HIS A 1 115 ? -39.108 11.190 49.703 1.00 87.00 115 HIS A O 1
ATOM 909 N N . ASN A 1 116 ? -41.357 11.097 49.730 1.00 87.94 116 ASN A N 1
ATOM 910 C CA . ASN A 1 116 ? -41.513 10.841 48.299 1.00 87.94 116 ASN A CA 1
ATOM 911 C C . ASN A 1 116 ? -40.956 11.997 47.462 1.00 87.94 116 ASN A C 1
ATOM 913 O O . ASN A 1 116 ? -40.178 11.754 46.543 1.00 87.94 116 ASN A O 1
ATOM 917 N N . THR A 1 117 ? -41.255 13.241 47.841 1.00 89.25 117 THR A N 1
ATOM 918 C CA . THR A 1 117 ? -40.760 14.445 47.155 1.00 89.25 117 THR A CA 1
ATOM 919 C C . THR A 1 117 ? -39.228 14.526 47.185 1.00 89.25 117 THR A C 1
ATOM 921 O O . THR A 1 117 ? -38.591 14.829 46.175 1.00 89.25 117 THR A O 1
ATOM 924 N N . ILE A 1 118 ? -38.600 14.225 48.329 1.00 90.31 118 ILE A N 1
ATOM 925 C CA . ILE A 1 118 ? -37.131 14.184 48.443 1.00 90.31 118 ILE A CA 1
ATOM 926 C C . ILE A 1 118 ? -36.548 13.070 47.570 1.00 90.31 118 ILE A C 1
ATOM 928 O O . ILE A 1 118 ? -35.548 13.284 46.881 1.00 90.31 118 ILE A O 1
ATOM 932 N N . LYS A 1 119 ? -37.161 11.883 47.592 1.00 92.25 119 LYS A N 1
ATOM 933 C CA . LYS A 1 119 ? -36.720 10.741 46.789 1.00 92.25 119 LYS A CA 1
ATOM 934 C C . LYS A 1 119 ? -36.793 11.057 45.295 1.00 92.25 119 LYS A C 1
ATOM 936 O O . LYS A 1 119 ? -35.813 10.825 44.593 1.00 92.25 119 LYS A O 1
ATOM 941 N N . GLU A 1 120 ? -37.901 11.635 44.839 1.00 91.44 120 GLU A N 1
ATOM 942 C CA . GLU A 1 120 ? -38.099 12.054 43.452 1.00 91.44 120 GLU A CA 1
ATOM 943 C C . GLU A 1 120 ? -37.064 13.104 43.034 1.00 91.44 120 GLU A C 1
ATOM 945 O O . GLU A 1 120 ? -36.376 12.932 42.025 1.00 91.44 120 GLU A O 1
ATOM 950 N N . LYS A 1 121 ? -36.850 14.136 43.859 1.00 92.38 121 LYS A N 1
ATOM 951 C CA . LYS A 1 121 ? -35.826 15.158 43.605 1.00 92.38 121 LYS A CA 1
ATOM 952 C C . LYS A 1 121 ? -34.429 14.549 43.455 1.00 92.38 121 LYS A C 1
ATOM 954 O O . LYS A 1 121 ? -33.714 14.897 42.517 1.00 92.38 121 LYS A O 1
ATOM 959 N N . ASN A 1 122 ? -34.056 13.618 44.333 1.00 93.44 122 ASN A N 1
ATOM 960 C CA . ASN A 1 122 ? -32.762 12.940 44.260 1.00 93.44 122 ASN A CA 1
ATOM 961 C C . ASN A 1 122 ? -32.633 12.088 42.989 1.00 93.44 122 ASN A C 1
ATOM 963 O O . ASN A 1 122 ? -31.574 12.078 42.363 1.00 93.44 122 ASN A O 1
ATOM 967 N N . THR A 1 123 ? -33.701 11.397 42.578 1.00 93.81 123 THR A N 1
ATOM 968 C CA . THR A 1 123 ? -33.695 10.637 41.319 1.00 93.81 123 THR A CA 1
ATOM 969 C C . THR A 1 123 ? -33.579 11.547 40.101 1.00 93.81 123 THR A C 1
ATOM 971 O O . THR A 1 123 ? -32.764 11.273 39.224 1.00 93.81 123 THR A O 1
ATOM 974 N N . VAL A 1 124 ? -34.299 12.672 40.075 1.00 94.06 124 VAL A N 1
ATOM 975 C CA . VAL A 1 124 ? -34.209 13.659 38.991 1.00 94.06 124 VAL A CA 1
ATOM 976 C C . VAL A 1 124 ? -32.796 14.230 38.908 1.00 94.06 124 VAL A C 1
ATOM 978 O O . VAL A 1 124 ? -32.214 14.274 37.828 1.00 94.06 124 VAL A O 1
ATOM 981 N N . GLU A 1 125 ? -32.190 14.599 40.037 1.00 94.69 125 GLU A N 1
ATOM 982 C CA . GLU A 1 125 ? -30.829 15.137 40.049 1.00 94.69 125 GLU A CA 1
ATOM 983 C C . GLU A 1 125 ? -29.792 14.111 39.567 1.00 94.69 125 GLU A C 1
ATOM 985 O O . GLU A 1 125 ? -28.866 14.468 38.835 1.00 94.69 125 GLU A O 1
ATOM 990 N N . LYS A 1 126 ? -29.974 12.830 39.910 1.00 95.25 126 LYS A N 1
ATOM 991 C CA . LYS A 1 126 ? -29.134 11.743 39.398 1.00 95.25 126 LYS A CA 1
ATOM 992 C C . LYS A 1 126 ? -29.267 11.603 37.878 1.00 95.25 126 LYS A C 1
ATOM 994 O O . LYS A 1 126 ? -28.259 11.658 37.181 1.00 95.25 126 LYS A O 1
ATOM 999 N N . THR A 1 127 ? -30.496 11.513 37.364 1.00 93.94 127 THR A N 1
ATOM 1000 C CA . THR A 1 127 ? -30.741 11.390 35.914 1.00 93.94 127 THR A CA 1
ATOM 1001 C C . THR A 1 127 ? -30.250 12.606 35.128 1.00 93.94 127 THR A C 1
ATOM 1003 O O . THR A 1 127 ? -29.761 12.464 34.013 1.00 93.94 127 THR A O 1
ATOM 1006 N N . LYS A 1 128 ? -30.306 13.808 35.717 1.00 95.75 128 LYS A N 1
ATOM 1007 C CA . LYS A 1 128 ? -29.762 15.022 35.103 1.00 95.75 128 LYS A CA 1
ATOM 1008 C C . LYS A 1 128 ? -28.243 14.937 34.927 1.00 95.75 128 LYS A C 1
ATOM 1010 O O . LYS A 1 128 ? -27.749 15.280 33.859 1.00 95.75 128 LYS A O 1
ATOM 1015 N N . LYS A 1 129 ? -27.514 14.467 35.946 1.00 95.69 129 LYS A N 1
ATOM 1016 C CA . LYS A 1 129 ? -26.054 14.280 35.863 1.00 95.69 129 LYS A CA 1
ATOM 1017 C C . LYS A 1 129 ? -25.687 13.229 34.816 1.00 95.69 129 LYS A C 1
ATOM 1019 O O . LYS A 1 129 ? -24.772 13.449 34.035 1.00 95.69 129 LYS A O 1
ATOM 1024 N N . GLU A 1 130 ? -26.428 12.123 34.765 1.00 95.25 130 GLU A N 1
ATOM 1025 C CA . GLU A 1 130 ? -26.248 11.085 33.738 1.00 95.25 130 GLU A CA 1
ATOM 1026 C C . GLU A 1 130 ? -26.492 11.640 32.323 1.00 95.25 130 GLU A C 1
ATOM 1028 O O . GLU A 1 130 ? -25.719 11.359 31.409 1.00 95.25 130 GLU A O 1
ATOM 1033 N N . LEU A 1 131 ? -27.511 12.489 32.147 1.00 95.12 131 LEU A N 1
ATOM 1034 C CA . LEU A 1 131 ? -27.794 13.144 30.869 1.00 95.12 131 LEU A CA 1
ATOM 1035 C C . LEU A 1 131 ? -26.700 14.143 30.462 1.00 95.12 131 LEU A C 1
ATOM 1037 O O . LEU A 1 131 ? -26.339 14.192 29.291 1.00 95.12 131 LEU A O 1
ATOM 1041 N N . GLU A 1 132 ? -26.165 14.931 31.398 1.00 95.38 132 GLU A N 1
ATOM 1042 C CA . GLU A 1 132 ? -25.058 15.861 31.125 1.00 95.38 132 GLU A CA 1
ATOM 1043 C C . GLU A 1 132 ? -23.797 15.120 30.658 1.00 95.38 132 GLU A C 1
ATOM 1045 O O . GLU A 1 132 ? -23.170 15.546 29.690 1.00 95.38 132 GLU A O 1
ATOM 1050 N N . VAL A 1 133 ? -23.472 13.979 31.279 1.00 96.06 133 VAL A N 1
ATOM 1051 C CA . VAL A 1 133 ? -22.364 13.116 30.834 1.00 96.06 133 VAL A CA 1
ATOM 1052 C C . VAL A 1 133 ? -22.630 12.577 29.427 1.00 96.06 133 VAL A C 1
ATOM 1054 O O . VAL A 1 133 ? -21.787 12.726 28.547 1.00 96.06 133 VAL A O 1
ATOM 1057 N N . ALA A 1 134 ? -23.828 12.040 29.175 1.00 92.81 134 ALA A N 1
ATOM 1058 C CA . ALA A 1 134 ? -24.183 11.503 27.861 1.00 92.81 134 ALA A CA 1
ATOM 1059 C C . ALA A 1 134 ? -24.157 12.567 26.746 1.00 92.81 134 ALA A C 1
ATOM 1061 O O . ALA A 1 134 ? -23.815 12.263 25.602 1.00 92.81 134 ALA A O 1
ATOM 1062 N N . LEU A 1 135 ? -24.516 13.816 27.060 1.00 93.75 135 LEU A N 1
ATOM 1063 C CA . LEU A 1 135 ? -24.435 14.930 26.115 1.00 93.75 135 LEU A CA 1
ATOM 1064 C C . LEU A 1 135 ? -22.985 15.294 25.778 1.00 93.75 135 LEU A C 1
ATOM 1066 O O . LEU A 1 135 ? -22.688 15.547 24.610 1.00 93.75 135 LEU A O 1
ATOM 1070 N N . GLU A 1 136 ? -22.088 15.295 26.764 1.00 95.31 136 GLU A N 1
ATOM 1071 C CA . GLU A 1 136 ? -20.666 15.571 26.536 1.00 95.31 136 GLU A CA 1
ATOM 1072 C C . GLU A 1 136 ? -19.989 14.445 25.739 1.00 95.31 136 GLU A C 1
ATOM 1074 O O . GLU A 1 136 ? -19.220 14.722 24.816 1.00 95.31 136 GLU A O 1
ATOM 1079 N N . ASP A 1 137 ? -20.339 13.186 26.008 1.00 93.75 137 ASP A N 1
ATOM 1080 C CA . ASP A 1 137 ? -19.862 12.046 25.219 1.00 93.75 137 ASP A CA 1
ATOM 1081 C C . ASP A 1 137 ? -20.350 12.133 23.765 1.00 93.75 137 ASP A C 1
ATOM 1083 O O . ASP A 1 137 ? -19.569 11.959 22.829 1.00 93.75 137 ASP A O 1
ATOM 1087 N N . ASN A 1 138 ? -21.621 12.491 23.544 1.00 93.94 138 ASN A N 1
ATOM 1088 C CA . ASN A 1 138 ? -22.162 12.696 22.196 1.00 93.94 138 ASN A CA 1
ATOM 1089 C C . ASN A 1 138 ? -21.431 13.829 21.456 1.00 93.94 138 ASN A C 1
ATOM 1091 O O . ASN A 1 138 ? -21.092 13.685 20.281 1.00 93.94 138 ASN A O 1
ATOM 1095 N N . ARG A 1 139 ? -21.116 14.927 22.156 1.00 96.25 139 ARG A N 1
ATOM 1096 C CA . ARG A 1 139 ? -20.318 16.033 21.608 1.00 96.25 139 ARG A CA 1
ATOM 1097 C C . ARG A 1 139 ? -18.936 15.551 21.160 1.00 96.25 139 ARG A C 1
ATOM 1099 O O . ARG A 1 139 ? -18.541 15.831 20.031 1.00 96.25 139 ARG A O 1
ATOM 1106 N N . ARG A 1 140 ? -18.239 14.770 21.994 1.00 94.12 140 ARG A N 1
ATOM 1107 C CA . ARG A 1 140 ? -16.937 14.175 21.641 1.00 94.12 140 ARG A CA 1
ATOM 1108 C C . ARG A 1 140 ? -17.030 13.236 20.441 1.00 94.12 140 ARG A C 1
ATOM 1110 O O . ARG A 1 140 ? -16.183 13.307 19.554 1.00 94.12 140 ARG A O 1
ATOM 1117 N N . PHE A 1 141 ? -18.059 12.391 20.369 1.00 93.50 141 PHE A N 1
ATOM 1118 C CA . PHE A 1 141 ? -18.249 11.502 19.219 1.00 93.50 141 PHE A CA 1
ATOM 1119 C C . PHE A 1 141 ? -18.505 12.271 17.917 1.00 93.50 141 PHE A C 1
ATOM 1121 O O . PHE A 1 141 ? -18.008 11.874 16.864 1.00 93.50 141 PHE A O 1
ATOM 1128 N N . GLN A 1 142 ? -19.229 13.392 17.969 1.00 90.81 142 GLN A N 1
ATOM 1129 C CA . GLN A 1 142 ? -19.426 14.246 16.794 1.00 90.81 142 GLN A CA 1
ATOM 1130 C C . GLN A 1 142 ? -18.120 14.892 16.315 1.00 90.81 142 GLN A C 1
ATOM 1132 O O . GLN A 1 142 ? -17.882 14.946 15.108 1.00 90.81 142 GLN A O 1
ATOM 1137 N N . GLU A 1 143 ? -17.262 15.340 17.234 1.00 93.62 143 GLU A N 1
ATOM 1138 C CA . GLU A 1 143 ? -15.937 15.879 16.897 1.00 93.62 143 GLU A CA 1
ATOM 1139 C C . GLU A 1 143 ? -15.049 14.810 16.246 1.00 93.62 143 GLU A C 1
ATOM 1141 O O . GLU A 1 143 ? -14.483 15.046 15.177 1.00 93.62 143 GLU A O 1
ATOM 1146 N N . GLN A 1 144 ? -15.004 13.604 16.823 1.00 90.50 144 GLN A N 1
ATOM 1147 C CA . GLN A 1 144 ? -14.268 12.471 16.250 1.00 90.50 144 GLN A CA 1
ATOM 1148 C C . GLN A 1 144 ? -14.776 12.098 14.851 1.00 90.50 144 GLN A C 1
ATOM 1150 O O . GLN A 1 144 ? -13.979 11.819 13.954 1.00 90.50 144 GLN A O 1
ATOM 1155 N N . LEU A 1 145 ? -16.094 12.135 14.631 1.00 92.12 145 LEU A N 1
ATOM 1156 C CA . LEU A 1 145 ? -16.687 11.864 13.323 1.00 92.12 145 LEU A CA 1
ATOM 1157 C C . LEU A 1 145 ? -16.287 12.921 12.282 1.00 92.12 145 LEU A C 1
ATOM 1159 O O . LEU A 1 145 ? -15.970 12.572 11.144 1.00 92.12 145 LEU A O 1
ATOM 1163 N N . GLN A 1 146 ? -16.277 14.205 12.655 1.00 91.62 146 GLN A N 1
ATOM 1164 C CA . GLN A 1 146 ? -15.824 15.277 11.763 1.00 91.62 146 GLN A CA 1
ATOM 1165 C C . GLN A 1 146 ? -14.339 15.141 11.415 1.00 91.62 146 GLN A C 1
ATOM 1167 O O . GLN A 1 146 ? -13.971 15.298 10.249 1.00 91.62 146 GLN A O 1
ATOM 1172 N N . GLU A 1 147 ? -13.496 14.804 12.390 1.00 93.62 147 GLU A N 1
ATOM 1173 C CA . GLU A 1 147 ? -12.067 14.591 12.164 1.00 93.62 147 GLU A CA 1
ATOM 1174 C C . GLU A 1 147 ? -11.811 13.392 11.236 1.00 93.62 147 GLU A C 1
ATOM 1176 O O . GLU A 1 147 ? -11.022 13.484 10.291 1.00 93.62 147 GLU A O 1
ATOM 1181 N N . ALA A 1 148 ? -12.527 12.282 11.442 1.00 88.50 148 ALA A N 1
ATOM 1182 C CA . ALA A 1 148 ? -12.443 11.110 10.576 1.00 88.50 148 ALA A CA 1
ATOM 1183 C C . ALA A 1 148 ? -12.867 11.433 9.132 1.00 88.50 148 ALA A C 1
ATOM 1185 O O . ALA A 1 148 ? -12.188 11.040 8.181 1.00 88.50 148 ALA A O 1
ATOM 1186 N N . LEU A 1 149 ? -13.945 12.204 8.947 1.00 89.06 149 LEU A N 1
ATOM 1187 C CA . LEU A 1 149 ? -14.385 12.655 7.622 1.00 89.06 149 LEU A CA 1
ATOM 1188 C C . LEU A 1 149 ? -13.347 13.555 6.937 1.00 89.06 149 LEU A C 1
ATOM 1190 O O . LEU A 1 149 ? -13.123 13.417 5.732 1.00 89.06 149 LEU A O 1
ATOM 1194 N N . ALA A 1 150 ? -12.691 14.448 7.682 1.00 92.25 150 ALA A N 1
ATOM 1195 C CA . ALA A 1 150 ? -11.621 15.288 7.147 1.00 92.25 150 ALA A CA 1
ATOM 1196 C C . ALA A 1 150 ? -10.437 14.440 6.649 1.00 92.25 150 ALA A C 1
ATOM 1198 O O . ALA A 1 150 ? -10.009 14.602 5.504 1.00 92.25 150 ALA A O 1
ATOM 1199 N N . LYS A 1 151 ? -9.992 13.465 7.452 1.00 90.62 151 LYS A N 1
ATOM 1200 C CA . LYS A 1 151 ? -8.923 12.516 7.088 1.00 90.62 151 LYS A CA 1
ATOM 1201 C C . LYS A 1 151 ? -9.275 11.681 5.850 1.00 90.62 151 LYS A C 1
ATOM 1203 O O . LYS A 1 151 ? -8.434 11.481 4.974 1.00 90.62 151 LYS A O 1
ATOM 1208 N N . ILE A 1 152 ? -10.528 11.231 5.723 1.00 87.38 152 ILE A N 1
ATOM 1209 C CA . ILE A 1 152 ? -11.002 10.501 4.532 1.00 87.38 152 ILE A CA 1
ATOM 1210 C C . ILE A 1 152 ? -10.945 11.385 3.279 1.00 87.38 152 ILE A C 1
ATOM 1212 O O . ILE A 1 152 ? -10.529 10.924 2.214 1.00 87.38 152 ILE A O 1
ATOM 1216 N N . ASN A 1 153 ? -11.347 12.652 3.384 1.00 87.69 153 ASN A N 1
ATOM 1217 C CA . ASN A 1 153 ? -11.320 13.577 2.251 1.00 87.69 153 ASN A CA 1
ATOM 1218 C C . ASN A 1 153 ? -9.893 13.879 1.782 1.00 87.69 153 ASN A C 1
ATOM 1220 O O . ASN A 1 153 ? -9.649 13.891 0.574 1.00 87.69 153 ASN A O 1
ATOM 1224 N N . GLU A 1 154 ? -8.959 14.060 2.715 1.00 89.88 154 GLU A N 1
ATOM 1225 C CA . GLU A 1 154 ? -7.535 14.234 2.421 1.00 89.88 154 GLU A CA 1
ATOM 1226 C C . GLU A 1 154 ? -6.947 12.986 1.742 1.00 89.88 154 GLU A C 1
ATOM 1228 O O . GLU A 1 154 ? -6.340 13.081 0.675 1.00 89.88 154 GLU A O 1
ATOM 1233 N N . SER A 1 155 ? -7.246 11.791 2.264 1.00 88.50 155 SER A N 1
ATOM 1234 C CA . SER A 1 155 ? -6.853 10.521 1.635 1.00 88.50 155 SER A CA 1
ATOM 1235 C C . SER A 1 155 ? -7.408 10.377 0.208 1.00 88.50 155 SER A C 1
ATOM 1237 O O . SER A 1 155 ? -6.701 9.960 -0.713 1.00 88.50 155 SER A O 1
ATOM 1239 N N . ASN A 1 156 ? -8.664 10.770 -0.019 1.00 81.56 156 ASN A N 1
ATOM 1240 C CA . ASN A 1 156 ? -9.290 10.734 -1.343 1.00 81.56 156 ASN A CA 1
ATOM 1241 C C . ASN A 1 156 ? -8.724 11.778 -2.318 1.00 81.56 156 ASN A C 1
ATOM 1243 O O . ASN A 1 156 ? -8.821 11.583 -3.533 1.00 81.56 156 ASN A O 1
ATOM 1247 N N . ALA A 1 157 ? -8.175 12.888 -1.823 1.00 84.12 157 ALA A N 1
ATOM 1248 C CA . ALA A 1 157 ? -7.422 13.827 -2.649 1.00 84.12 157 ALA A CA 1
ATOM 1249 C C . ALA A 1 157 ? -6.091 13.196 -3.087 1.00 84.12 157 ALA A C 1
ATOM 1251 O O . ALA A 1 157 ? -5.829 13.127 -4.287 1.00 84.12 157 ALA A O 1
ATOM 1252 N N . GLY A 1 158 ? -5.344 12.594 -2.155 1.00 80.69 158 GLY A N 1
ATOM 1253 C CA . GLY A 1 158 ? -4.105 11.873 -2.469 1.00 80.69 158 GLY A CA 1
ATOM 1254 C C . GLY A 1 158 ? -4.304 10.734 -3.479 1.00 80.69 158 GLY A C 1
ATOM 1255 O O . GLY A 1 158 ? -3.538 10.603 -4.431 1.00 80.69 158 GLY A O 1
ATOM 1256 N N . LYS A 1 159 ? -5.389 9.953 -3.365 1.00 81.19 159 LYS A N 1
ATOM 1257 C CA . LYS A 1 159 ? -5.731 8.913 -4.361 1.00 81.19 159 LYS A CA 1
ATOM 1258 C C . LYS A 1 159 ? -5.942 9.473 -5.769 1.00 81.19 159 LYS A C 1
ATOM 1260 O O . LYS A 1 159 ? -5.586 8.815 -6.743 1.00 81.19 159 LYS A O 1
ATOM 1265 N N . ARG A 1 160 ? -6.526 10.669 -5.896 1.00 83.56 160 ARG A N 1
ATOM 1266 C CA . ARG A 1 160 ? -6.727 11.315 -7.203 1.00 83.56 160 ARG A CA 1
ATOM 1267 C C . ARG A 1 160 ? -5.403 11.738 -7.829 1.00 83.56 160 ARG A C 1
ATOM 1269 O O . ARG A 1 160 ? -5.224 11.530 -9.025 1.00 83.56 160 ARG A O 1
ATOM 1276 N N . GLU A 1 161 ? -4.482 12.265 -7.031 1.00 87.62 161 GLU A N 1
ATOM 1277 C CA . GLU A 1 161 ? -3.138 12.625 -7.498 1.00 87.62 161 GLU A CA 1
ATOM 1278 C C . GLU A 1 161 ? -2.352 11.392 -7.957 1.00 87.62 161 GLU A C 1
ATOM 1280 O O . GLU A 1 161 ? -1.785 11.397 -9.049 1.00 87.62 161 GLU A O 1
ATOM 1285 N N . VAL A 1 162 ? -2.397 10.300 -7.185 1.00 84.69 162 VAL A N 1
ATOM 1286 C CA . VAL A 1 162 ? -1.762 9.025 -7.563 1.00 84.69 162 VAL A CA 1
ATOM 1287 C C . VAL A 1 162 ? -2.353 8.471 -8.860 1.00 84.69 162 VAL A C 1
ATOM 1289 O O . VAL A 1 162 ? -1.600 8.043 -9.732 1.00 84.69 162 VAL A O 1
ATOM 1292 N N . ASN A 1 163 ? -3.678 8.512 -9.027 1.00 82.88 163 ASN A N 1
ATOM 1293 C CA . ASN A 1 163 ? -4.316 8.067 -10.266 1.00 82.88 163 ASN A CA 1
ATOM 1294 C C . ASN A 1 163 ? -3.899 8.921 -11.470 1.00 82.88 163 ASN A C 1
ATOM 1296 O O . ASN A 1 163 ? -3.647 8.368 -12.534 1.00 82.88 163 ASN A O 1
ATOM 1300 N N . SER A 1 164 ? -3.783 10.242 -11.305 1.00 91.12 164 SER A N 1
ATOM 1301 C CA . SER A 1 164 ? -3.288 11.119 -12.373 1.00 91.12 164 SER A CA 1
ATOM 1302 C C . SER A 1 164 ? -1.857 10.755 -12.773 1.00 91.12 164 SER A C 1
ATOM 1304 O O . SER A 1 164 ? -1.573 10.596 -13.955 1.00 91.12 164 SER A O 1
ATOM 1306 N N . ALA A 1 165 ? -0.971 10.555 -11.794 1.00 83.44 165 ALA A N 1
ATOM 1307 C CA . ALA A 1 165 ? 0.411 10.166 -12.059 1.00 83.44 165 ALA A CA 1
ATOM 1308 C C . ALA A 1 165 ? 0.513 8.779 -12.720 1.00 83.44 165 ALA A C 1
ATOM 1310 O O . ALA A 1 165 ? 1.397 8.548 -13.543 1.00 83.44 165 ALA A O 1
ATOM 1311 N N . LEU A 1 166 ? -0.387 7.850 -12.382 1.00 85.56 166 LEU A N 1
ATOM 1312 C CA . LEU A 1 166 ? -0.431 6.527 -13.000 1.00 85.56 166 LEU A CA 1
ATOM 1313 C C . LEU A 1 166 ? -0.809 6.602 -14.486 1.00 85.56 166 LEU A C 1
ATOM 1315 O O . LEU A 1 166 ? -0.188 5.917 -15.297 1.00 85.56 166 LEU A O 1
ATOM 1319 N N . GLU A 1 167 ? -1.781 7.440 -14.848 1.00 89.69 167 GLU A N 1
ATOM 1320 C CA . GLU A 1 167 ? -2.145 7.678 -16.252 1.00 89.69 167 GLU A CA 1
ATOM 1321 C C . GLU A 1 167 ? -0.966 8.262 -17.048 1.00 89.69 167 GLU A C 1
ATOM 1323 O O . GLU A 1 167 ? -0.663 7.782 -18.143 1.00 89.69 167 GLU A O 1
ATOM 1328 N N . ASP A 1 168 ? -0.228 9.215 -16.468 1.00 91.25 168 ASP A N 1
ATOM 1329 C CA . ASP A 1 168 ? 0.972 9.786 -17.095 1.00 91.25 168 ASP A CA 1
ATOM 1330 C C . ASP A 1 168 ? 2.069 8.725 -17.309 1.00 91.25 168 ASP A C 1
ATOM 1332 O O . ASP A 1 168 ? 2.695 8.664 -18.371 1.00 91.25 168 ASP A O 1
ATOM 1336 N N . VAL A 1 169 ? 2.278 7.835 -16.330 1.00 85.56 169 VAL A N 1
ATOM 1337 C CA . VAL A 1 169 ? 3.236 6.720 -16.440 1.00 85.56 169 VAL A CA 1
ATOM 1338 C C . VAL A 1 169 ? 2.821 5.734 -17.533 1.00 85.56 169 VAL A C 1
ATOM 1340 O O . VAL A 1 169 ? 3.667 5.296 -18.315 1.00 85.56 169 VAL A O 1
ATOM 1343 N N . LEU A 1 170 ? 1.532 5.396 -17.629 1.00 86.62 170 LEU A N 1
ATOM 1344 C CA . LEU A 1 170 ? 1.022 4.507 -18.676 1.00 86.62 170 LEU A CA 1
ATOM 1345 C C . LEU A 1 170 ? 1.196 5.120 -20.071 1.00 86.62 170 LEU A C 1
ATOM 1347 O O . LEU A 1 170 ? 1.586 4.416 -21.010 1.00 86.62 170 LEU A O 1
ATOM 1351 N N . ALA A 1 171 ? 0.966 6.427 -20.209 1.00 90.06 171 ALA A N 1
ATOM 1352 C CA . ALA A 1 171 ? 1.207 7.149 -21.453 1.00 90.06 171 ALA A CA 1
ATOM 1353 C C . ALA A 1 171 ? 2.695 7.108 -21.847 1.00 90.06 171 ALA A C 1
ATOM 1355 O O . ALA A 1 171 ? 3.022 6.715 -22.971 1.00 90.06 171 ALA A O 1
ATOM 1356 N N . ALA A 1 172 ? 3.596 7.403 -20.905 1.00 88.75 172 ALA A N 1
ATOM 1357 C CA . ALA A 1 172 ? 5.040 7.349 -21.128 1.00 88.75 172 ALA A CA 1
ATOM 1358 C C . ALA A 1 172 ? 5.529 5.932 -21.480 1.00 88.75 172 ALA A C 1
ATOM 1360 O O . ALA A 1 172 ? 6.380 5.755 -22.353 1.00 88.75 172 ALA A O 1
ATOM 1361 N N . GLN A 1 173 ? 4.968 4.892 -20.855 1.00 86.75 173 GLN A N 1
ATOM 1362 C CA . GLN A 1 173 ? 5.324 3.504 -21.156 1.00 86.75 173 GLN A CA 1
ATOM 1363 C C . GLN A 1 173 ? 4.910 3.086 -22.575 1.00 86.75 173 GLN A C 1
ATOM 1365 O O . GLN A 1 173 ?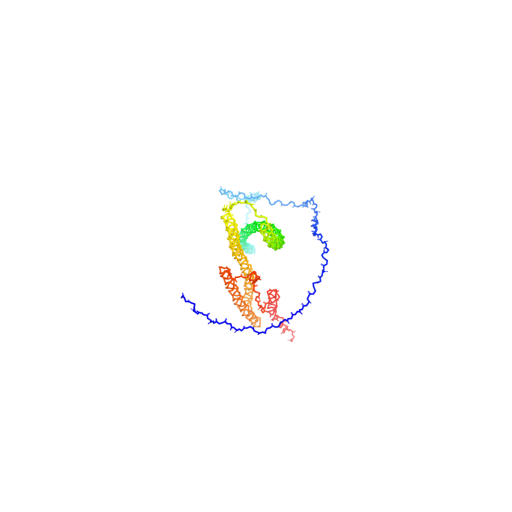 5.637 2.345 -23.252 1.00 86.75 173 GLN A O 1
ATOM 1370 N N . LYS A 1 174 ? 3.763 3.578 -23.052 1.00 90.00 174 LYS A N 1
ATOM 1371 C CA . LYS A 1 174 ? 3.315 3.363 -24.430 1.00 90.00 174 LYS A CA 1
ATOM 1372 C C . LYS A 1 174 ? 4.259 4.027 -25.433 1.00 90.00 174 LYS A C 1
ATOM 1374 O O . LYS A 1 174 ? 4.618 3.398 -26.428 1.00 90.00 174 LYS A O 1
ATOM 1379 N N . GLU A 1 175 ? 4.690 5.255 -25.156 1.00 93.44 175 GLU A N 1
ATOM 1380 C CA . GLU A 1 175 ? 5.658 5.978 -25.989 1.00 93.44 175 GLU A CA 1
ATOM 1381 C C . GLU A 1 175 ? 7.025 5.277 -26.010 1.00 93.44 175 GLU A C 1
ATOM 1383 O O . GLU A 1 175 ? 7.606 5.066 -27.072 1.00 93.44 175 GLU A O 1
ATOM 1388 N N . LEU A 1 176 ? 7.505 4.801 -24.858 1.00 89.19 176 LEU A N 1
ATOM 1389 C CA . LEU A 1 176 ? 8.766 4.063 -24.767 1.00 89.19 176 LEU A CA 1
ATOM 1390 C C . LEU A 1 176 ? 8.737 2.766 -25.587 1.00 89.19 176 LEU A C 1
ATOM 1392 O O . LEU A 1 176 ? 9.719 2.436 -26.252 1.00 89.19 176 LEU A O 1
ATOM 1396 N N . SER A 1 177 ? 7.603 2.064 -25.587 1.00 90.06 177 SER A N 1
ATOM 1397 C CA . SER A 1 177 ? 7.409 0.855 -26.398 1.00 90.06 177 SER A CA 1
ATOM 1398 C C . SER A 1 177 ? 7.422 1.162 -27.900 1.00 90.06 177 SER A C 1
ATOM 1400 O O . SER A 1 177 ? 7.995 0.397 -28.677 1.00 90.06 177 SER A O 1
ATOM 1402 N N . ALA A 1 178 ? 6.831 2.289 -28.313 1.00 92.06 178 ALA A N 1
ATOM 1403 C CA . ALA A 1 178 ? 6.887 2.752 -29.698 1.00 92.06 178 ALA A CA 1
ATOM 1404 C C . ALA A 1 178 ? 8.332 3.080 -30.115 1.00 92.06 178 ALA A C 1
ATOM 1406 O O . ALA A 1 178 ? 8.819 2.541 -31.108 1.00 92.06 178 ALA A O 1
ATOM 1407 N N . ASN A 1 179 ? 9.055 3.842 -29.292 1.00 92.31 179 ASN A N 1
ATOM 1408 C CA . ASN A 1 179 ? 10.453 4.205 -29.545 1.00 92.31 179 ASN A CA 1
ATOM 1409 C C . ASN A 1 179 ? 11.379 2.978 -29.583 1.00 92.31 179 ASN A C 1
ATOM 1411 O O . ASN A 1 179 ? 12.335 2.931 -30.355 1.00 92.31 179 ASN A O 1
ATOM 1415 N N . GLN A 1 180 ? 11.112 1.956 -28.762 1.00 90.38 180 GLN A N 1
ATOM 1416 C CA . GLN A 1 180 ? 11.884 0.713 -28.784 1.00 90.38 180 GLN A CA 1
ATOM 1417 C C . GLN A 1 180 ? 11.694 -0.061 -30.091 1.00 90.38 180 GLN A C 1
ATOM 1419 O O . GLN A 1 180 ? 12.655 -0.643 -30.598 1.00 90.38 180 GLN A O 1
ATOM 1424 N N . LYS A 1 181 ? 10.479 -0.051 -30.646 1.00 92.38 181 LYS A N 1
ATOM 1425 C CA . LYS A 1 181 ? 10.205 -0.647 -31.952 1.00 92.38 181 LYS A CA 1
ATOM 1426 C C . LYS A 1 181 ? 10.942 0.102 -33.066 1.00 92.38 181 LYS A C 1
ATOM 1428 O O . LYS A 1 181 ? 11.643 -0.534 -33.844 1.00 92.38 181 LYS A O 1
ATOM 1433 N N . GLU A 1 182 ? 10.861 1.432 -33.087 1.00 93.62 182 GLU A N 1
ATOM 1434 C CA . GLU A 1 182 ? 11.585 2.253 -34.072 1.00 93.62 182 GLU A CA 1
ATOM 1435 C C . GLU A 1 182 ? 13.103 2.023 -34.017 1.00 93.62 182 GLU A C 1
ATOM 1437 O O . GLU A 1 182 ? 13.759 1.927 -35.052 1.00 93.62 182 GLU A O 1
ATOM 1442 N N . LEU A 1 183 ? 13.670 1.852 -32.817 1.00 91.19 183 LEU A N 1
ATOM 1443 C CA . LEU A 1 183 ? 15.087 1.528 -32.654 1.00 91.19 183 LEU A CA 1
ATOM 1444 C C . LEU A 1 183 ? 15.452 0.160 -33.254 1.00 91.19 183 LEU A C 1
ATOM 1446 O O . LEU A 1 183 ? 16.506 0.032 -33.876 1.00 91.19 183 LEU A O 1
ATOM 1450 N N . GLN A 1 184 ? 14.610 -0.862 -33.070 1.00 91.50 184 GLN A N 1
ATOM 1451 C CA . GLN A 1 184 ? 14.831 -2.186 -33.667 1.00 91.50 184 GLN A CA 1
ATOM 1452 C C . GLN A 1 184 ? 14.746 -2.146 -35.197 1.00 91.50 184 GLN A C 1
ATOM 1454 O O . GLN A 1 184 ? 15.560 -2.782 -35.877 1.00 91.50 184 GLN A O 1
ATOM 1459 N N . ASP A 1 185 ? 13.799 -1.375 -35.731 1.00 93.38 185 ASP A N 1
ATOM 1460 C CA . ASP A 1 185 ? 13.645 -1.171 -37.170 1.00 93.38 185 ASP A CA 1
ATOM 1461 C C . ASP A 1 185 ? 14.900 -0.475 -37.740 1.00 93.38 185 ASP A C 1
ATOM 1463 O O . ASP A 1 185 ? 15.543 -1.002 -38.652 1.00 93.38 185 ASP A O 1
ATOM 1467 N N . ALA A 1 186 ? 15.357 0.615 -37.112 1.00 91.25 186 ALA A N 1
ATOM 1468 C CA . ALA A 1 186 ? 16.576 1.329 -37.506 1.00 91.25 186 ALA A CA 1
ATOM 1469 C C . ALA A 1 186 ? 17.851 0.464 -37.404 1.00 91.25 186 ALA A C 1
ATOM 1471 O O . ALA A 1 186 ? 18.731 0.532 -38.265 1.00 91.25 186 ALA A O 1
ATOM 1472 N N . GLN A 1 187 ? 17.965 -0.390 -36.380 1.00 91.31 187 GLN A N 1
ATOM 1473 C CA . GLN A 1 187 ? 19.077 -1.344 -36.260 1.00 91.31 187 GLN A CA 1
ATOM 1474 C C . GLN A 1 187 ? 19.087 -2.364 -37.406 1.00 91.31 187 GLN A C 1
ATOM 1476 O O . GLN A 1 187 ? 20.150 -2.699 -37.934 1.00 91.31 187 GLN A O 1
ATOM 1481 N N . SER A 1 188 ? 17.911 -2.839 -37.815 1.00 91.81 188 SER A N 1
ATOM 1482 C CA . SER A 1 188 ? 17.771 -3.782 -38.929 1.00 91.81 188 SER A CA 1
ATOM 1483 C C . SER A 1 188 ? 18.167 -3.141 -40.266 1.00 91.81 188 SER A C 1
ATOM 1485 O O . SER A 1 188 ? 18.864 -3.759 -41.082 1.00 91.81 188 SER A O 1
ATOM 1487 N N . GLU A 1 189 ? 17.793 -1.876 -40.473 1.00 95.12 189 GLU A N 1
ATOM 1488 C CA . GLU A 1 189 ? 18.225 -1.084 -41.629 1.00 95.12 189 GLU A CA 1
ATOM 1489 C C . GLU A 1 189 ? 19.744 -0.870 -41.643 1.00 95.12 189 GLU A C 1
ATOM 1491 O O . GLU A 1 189 ? 20.384 -1.073 -42.678 1.00 95.12 189 GLU A O 1
ATOM 1496 N N . LEU A 1 190 ? 20.350 -0.557 -40.492 1.00 92.56 190 LEU A N 1
ATOM 1497 C CA . LEU A 1 190 ? 21.798 -0.368 -40.369 1.00 92.56 190 LEU A CA 1
ATOM 1498 C C . LEU A 1 190 ? 22.581 -1.631 -40.750 1.00 92.56 190 LEU A C 1
ATOM 1500 O O . LEU A 1 190 ? 23.544 -1.548 -41.512 1.00 92.56 190 LEU A O 1
ATOM 1504 N N . ILE A 1 191 ? 22.163 -2.805 -40.268 1.00 92.56 191 ILE A N 1
ATOM 1505 C CA . ILE A 1 191 ? 22.795 -4.088 -40.625 1.00 92.56 191 ILE A CA 1
ATOM 1506 C C . ILE A 1 191 ? 22.724 -4.315 -42.141 1.00 92.56 191 ILE A C 1
ATOM 1508 O O . ILE A 1 191 ? 23.696 -4.756 -42.765 1.00 92.56 191 ILE A O 1
ATOM 1512 N N . THR A 1 192 ? 21.584 -3.984 -42.748 1.00 94.44 192 THR A N 1
ATOM 1513 C CA . THR A 1 192 ? 21.379 -4.102 -44.195 1.00 94.44 192 THR A CA 1
ATOM 1514 C C . THR A 1 192 ? 22.311 -3.162 -44.965 1.00 94.44 192 THR A C 1
ATOM 1516 O O . THR A 1 192 ? 22.972 -3.591 -45.915 1.00 94.44 192 THR A O 1
ATOM 1519 N N . ALA A 1 193 ? 22.433 -1.906 -44.526 1.00 90.81 193 ALA A N 1
ATOM 1520 C CA . ALA A 1 193 ? 23.342 -0.925 -45.114 1.00 90.81 193 ALA A CA 1
ATOM 1521 C C . ALA A 1 193 ? 24.817 -1.340 -44.970 1.00 90.81 193 ALA A C 1
ATOM 1523 O O . ALA A 1 193 ? 25.563 -1.299 -45.946 1.00 90.81 193 ALA A O 1
ATOM 1524 N N . GLN A 1 194 ? 25.231 -1.825 -43.795 1.00 91.69 194 GLN A N 1
ATOM 1525 C CA . GLN A 1 194 ? 26.589 -2.329 -43.553 1.00 91.69 194 GLN A CA 1
ATOM 1526 C C . GLN A 1 194 ? 26.940 -3.505 -44.467 1.00 91.69 194 GLN A C 1
ATOM 1528 O O . GLN A 1 194 ? 28.041 -3.561 -45.018 1.00 91.69 194 GLN A O 1
ATOM 1533 N N . LYS A 1 195 ? 26.004 -4.442 -44.663 1.00 93.50 195 LYS A N 1
ATOM 1534 C CA . LYS A 1 195 ? 26.191 -5.541 -45.615 1.00 93.50 195 LYS A CA 1
ATOM 1535 C C . LYS A 1 195 ? 26.387 -5.004 -47.034 1.00 93.50 195 LYS A C 1
ATOM 1537 O O . LYS A 1 195 ? 27.304 -5.439 -47.722 1.00 93.50 195 LYS A O 1
ATOM 1542 N N . ARG A 1 196 ? 25.574 -4.025 -47.444 1.00 95.44 196 ARG A N 1
ATOM 1543 C CA . ARG A 1 196 ? 25.669 -3.416 -48.774 1.00 95.44 196 ARG A CA 1
ATOM 1544 C C . ARG A 1 196 ? 26.999 -2.695 -49.001 1.00 95.44 196 ARG A C 1
ATOM 1546 O O . ARG A 1 196 ? 27.555 -2.817 -50.087 1.00 95.44 196 ARG A O 1
ATOM 1553 N N . ILE A 1 197 ? 27.505 -1.980 -47.996 1.00 91.69 197 ILE A N 1
ATOM 1554 C CA . ILE A 1 197 ? 28.821 -1.327 -48.044 1.00 91.69 197 ILE A CA 1
ATOM 1555 C C . ILE A 1 197 ? 29.919 -2.372 -48.244 1.00 91.69 197 ILE A C 1
ATOM 1557 O O . ILE A 1 197 ? 30.716 -2.230 -49.163 1.00 91.69 197 ILE A O 1
ATOM 1561 N N . ARG A 1 198 ? 29.906 -3.460 -47.464 1.00 92.44 198 ARG A N 1
ATOM 1562 C CA . ARG A 1 198 ? 30.890 -4.544 -47.600 1.00 92.44 198 ARG A CA 1
ATOM 1563 C C . ARG A 1 198 ? 30.882 -5.158 -49.001 1.00 92.44 198 ARG A C 1
ATOM 1565 O O . ARG A 1 198 ? 31.942 -5.381 -49.579 1.00 92.44 198 ARG A O 1
ATOM 1572 N N . ASP A 1 199 ? 29.698 -5.410 -49.559 1.00 92.88 199 ASP A N 1
ATOM 1573 C CA . ASP A 1 199 ? 29.571 -5.933 -50.924 1.00 92.88 199 ASP A CA 1
ATOM 1574 C C . ASP A 1 199 ? 30.191 -4.953 -51.944 1.00 92.88 199 ASP A C 1
ATOM 1576 O O . ASP A 1 199 ? 30.978 -5.361 -52.800 1.00 92.88 199 ASP A O 1
ATOM 1580 N N . LEU A 1 200 ? 29.916 -3.649 -51.815 1.00 93.25 200 LEU A N 1
ATOM 1581 C CA . LEU A 1 200 ? 30.498 -2.612 -52.679 1.00 93.25 200 LEU A CA 1
ATOM 1582 C C . LEU A 1 200 ? 32.020 -2.482 -52.515 1.00 93.25 200 LEU A C 1
ATOM 1584 O O . LEU A 1 200 ? 32.720 -2.307 -53.507 1.00 93.25 200 LEU A O 1
ATOM 1588 N N . GLU A 1 201 ? 32.559 -2.609 -51.301 1.00 92.19 201 GLU A N 1
ATOM 1589 C CA . GLU A 1 201 ? 34.009 -2.621 -51.053 1.00 92.19 201 GLU A CA 1
ATOM 1590 C C . GLU A 1 201 ? 34.690 -3.806 -51.756 1.00 92.19 201 GLU A C 1
ATOM 1592 O O . GLU A 1 201 ? 35.746 -3.652 -52.380 1.00 92.19 201 GLU A O 1
ATOM 1597 N N . THR A 1 202 ? 34.070 -4.992 -51.727 1.00 92.06 202 THR A N 1
ATOM 1598 C CA . THR A 1 202 ? 34.589 -6.160 -52.461 1.00 92.06 202 THR A CA 1
ATOM 1599 C C . THR A 1 202 ? 34.533 -5.976 -53.979 1.00 92.06 202 THR A C 1
ATOM 1601 O O . THR A 1 202 ? 35.436 -6.410 -54.694 1.00 92.06 202 THR A O 1
ATOM 1604 N N . GLU A 1 203 ? 33.512 -5.292 -54.495 1.00 93.19 203 GLU A N 1
ATOM 1605 C CA . GLU A 1 203 ? 33.436 -4.955 -55.916 1.00 93.19 203 GLU A CA 1
ATOM 1606 C C . GLU A 1 203 ? 34.498 -3.918 -56.305 1.00 93.19 203 GLU A C 1
ATOM 1608 O O . GLU A 1 203 ? 35.174 -4.080 -57.323 1.00 93.19 203 GLU A O 1
ATOM 1613 N N . ASN A 1 204 ? 34.705 -2.896 -55.472 1.00 91.19 204 ASN A N 1
ATOM 1614 C CA . ASN A 1 204 ? 35.667 -1.831 -55.736 1.00 91.19 204 ASN A CA 1
ATOM 1615 C C . ASN A 1 204 ? 37.110 -2.358 -55.742 1.00 91.19 204 ASN A C 1
ATOM 1617 O O . ASN A 1 204 ? 37.863 -2.085 -56.671 1.00 91.19 204 ASN A O 1
ATOM 1621 N N . THR A 1 205 ? 37.471 -3.217 -54.783 1.00 92.62 205 THR A N 1
ATOM 1622 C CA . THR A 1 205 ? 38.785 -3.896 -54.771 1.00 92.62 205 THR A CA 1
ATOM 1623 C C . THR A 1 205 ? 39.006 -4.766 -56.017 1.00 92.62 205 THR A C 1
ATOM 1625 O O . THR A 1 205 ? 40.105 -4.797 -56.578 1.00 92.62 205 THR A O 1
ATOM 1628 N N . ASN A 1 206 ? 37.961 -5.434 -56.517 1.00 92.25 206 ASN A N 1
ATOM 1629 C CA . ASN A 1 206 ? 38.027 -6.184 -57.773 1.00 92.25 206 ASN A CA 1
ATOM 1630 C C . ASN A 1 206 ? 38.234 -5.250 -58.982 1.00 92.25 206 ASN A C 1
ATOM 1632 O O . ASN A 1 206 ? 39.087 -5.516 -59.832 1.00 92.25 206 ASN A O 1
ATOM 1636 N N . LEU A 1 207 ? 37.506 -4.131 -59.051 1.00 91.00 207 LEU A N 1
ATOM 1637 C CA . LEU A 1 207 ? 37.672 -3.125 -60.105 1.00 91.00 207 LEU A CA 1
ATOM 1638 C C . LEU A 1 207 ? 39.067 -2.491 -60.090 1.00 91.00 207 LEU A C 1
ATOM 1640 O O . LEU A 1 207 ? 39.690 -2.394 -61.148 1.00 91.00 207 LEU A O 1
ATOM 1644 N N . GLU A 1 208 ? 39.590 -2.130 -58.919 1.00 90.19 208 GLU A N 1
ATOM 1645 C CA . GLU A 1 208 ? 40.960 -1.635 -58.758 1.00 90.19 208 GLU A CA 1
ATOM 1646 C C . GLU A 1 208 ? 41.978 -2.650 -59.284 1.00 90.19 208 GLU A C 1
ATOM 1648 O O . GLU A 1 208 ? 42.856 -2.294 -60.073 1.00 90.19 208 GLU A O 1
ATOM 1653 N N . SER A 1 209 ? 41.825 -3.934 -58.937 1.00 89.19 209 SER A N 1
ATOM 1654 C CA . SER A 1 209 ? 42.713 -4.989 -59.436 1.00 89.19 209 SER A CA 1
ATOM 1655 C C . SER A 1 209 ? 42.708 -5.065 -60.971 1.00 89.19 209 SER A C 1
ATOM 1657 O O . SER A 1 209 ? 43.777 -5.021 -61.588 1.00 89.19 209 SER A O 1
ATOM 1659 N N . LYS A 1 210 ? 41.526 -5.033 -61.606 1.00 91.81 210 LYS A N 1
ATOM 1660 C CA . LYS A 1 210 ? 41.383 -4.994 -63.073 1.00 91.81 210 LYS A CA 1
ATOM 1661 C C . LYS A 1 210 ? 42.015 -3.748 -63.686 1.00 91.81 210 LYS A C 1
ATOM 1663 O O . LYS A 1 210 ? 42.632 -3.825 -64.746 1.00 91.81 210 LYS A O 1
ATOM 1668 N N . LEU A 1 211 ? 41.882 -2.595 -63.034 1.00 88.88 211 LEU A N 1
ATOM 1669 C CA . LEU A 1 211 ? 42.441 -1.333 -63.512 1.00 88.88 211 LEU A CA 1
ATOM 1670 C C . LEU A 1 211 ? 43.976 -1.360 -63.470 1.00 88.88 211 LEU A C 1
ATOM 1672 O O . LEU A 1 211 ? 44.627 -0.920 -64.420 1.00 88.88 211 LEU A O 1
ATOM 1676 N N . THR A 1 212 ? 44.569 -1.956 -62.429 1.00 87.94 212 THR A N 1
ATOM 1677 C CA . THR A 1 212 ? 46.025 -2.173 -62.375 1.00 87.94 212 THR A CA 1
ATOM 1678 C C . THR A 1 212 ? 46.513 -3.148 -63.446 1.00 87.94 212 THR A C 1
ATOM 1680 O O . THR A 1 212 ? 47.581 -2.935 -64.023 1.00 87.94 212 THR A O 1
ATOM 1683 N N . GLU A 1 213 ? 45.741 -4.192 -63.750 1.00 87.56 213 GLU A N 1
ATOM 1684 C CA . GLU A 1 213 ? 46.057 -5.158 -64.803 1.00 87.56 213 GLU A CA 1
ATOM 1685 C C . GLU A 1 213 ? 46.015 -4.501 -66.189 1.00 87.56 213 GLU A C 1
ATOM 1687 O O . GLU A 1 213 ? 46.997 -4.563 -66.931 1.00 87.56 213 GLU A O 1
ATOM 1692 N N . LEU A 1 214 ? 44.945 -3.760 -66.493 1.00 86.38 214 LEU A N 1
ATOM 1693 C CA . LEU A 1 214 ? 44.824 -2.975 -67.724 1.00 86.38 214 LEU A CA 1
ATOM 1694 C C . LEU A 1 214 ? 45.919 -1.910 -67.849 1.00 86.38 214 LEU A C 1
ATOM 1696 O O . LEU A 1 214 ? 46.433 -1.689 -68.942 1.00 86.38 214 LEU A O 1
ATOM 1700 N N . SER A 1 215 ? 46.316 -1.262 -66.751 1.00 84.06 215 SER A N 1
ATOM 1701 C CA . SER A 1 215 ? 47.419 -0.292 -66.746 1.00 84.06 215 SER A CA 1
ATOM 1702 C C . SER A 1 215 ? 48.770 -0.955 -67.052 1.00 84.06 215 SER A C 1
ATOM 1704 O O . SER A 1 215 ? 49.561 -0.437 -67.849 1.00 84.06 215 SER A O 1
ATOM 1706 N N . LYS A 1 216 ? 49.031 -2.148 -66.498 1.00 84.62 216 LYS A N 1
ATOM 1707 C CA . LYS A 1 216 ? 50.215 -2.956 -66.843 1.00 84.62 216 LYS A CA 1
ATOM 1708 C C . LYS A 1 216 ? 50.198 -3.374 -68.312 1.00 84.62 216 LYS A C 1
ATOM 1710 O O . LYS A 1 216 ? 51.233 -3.288 -68.971 1.00 84.62 216 LYS A O 1
ATOM 1715 N N . GLU A 1 217 ? 49.042 -3.766 -68.839 1.00 80.06 217 GLU A N 1
ATOM 1716 C CA . GLU A 1 217 ? 48.885 -4.147 -70.244 1.00 80.06 217 GLU A CA 1
ATOM 1717 C C . GLU A 1 217 ? 49.065 -2.944 -71.180 1.00 80.06 217 GLU A C 1
ATOM 1719 O O . GLU A 1 217 ? 49.823 -3.014 -72.146 1.00 80.06 217 GLU A O 1
ATOM 1724 N N . LYS A 1 218 ? 48.497 -1.783 -70.827 1.00 80.44 218 LYS A N 1
ATOM 1725 C CA . LYS A 1 218 ? 48.739 -0.500 -71.504 1.00 80.44 218 LYS A CA 1
ATOM 1726 C C . LYS A 1 218 ? 50.222 -0.129 -71.490 1.00 80.44 218 LYS A C 1
ATOM 1728 O O . LYS A 1 218 ? 50.737 0.334 -72.499 1.00 80.44 218 LYS A O 1
ATOM 1733 N N . SER A 1 219 ? 50.926 -0.370 -70.384 1.00 73.75 219 SER A N 1
ATOM 1734 C CA . SER A 1 219 ? 52.371 -0.129 -70.266 1.00 73.75 219 SER A CA 1
ATOM 1735 C C . SER A 1 219 ? 53.201 -1.082 -71.136 1.00 73.75 219 SER A C 1
ATOM 1737 O O . SER A 1 219 ? 54.209 -0.673 -71.712 1.00 73.75 219 SER A O 1
ATOM 1739 N N . ARG A 1 220 ? 52.780 -2.347 -71.284 1.00 71.88 220 ARG A N 1
ATOM 1740 C CA . ARG A 1 220 ? 53.367 -3.286 -72.257 1.00 71.88 220 ARG A CA 1
ATOM 1741 C C . ARG A 1 220 ? 53.119 -2.826 -73.694 1.00 71.88 220 ARG A C 1
ATOM 1743 O O . ARG A 1 220 ? 54.049 -2.842 -74.495 1.00 71.88 220 ARG A O 1
ATOM 1750 N N . HIS A 1 221 ? 51.915 -2.340 -73.987 1.00 60.00 221 HIS A N 1
ATOM 1751 C CA . HIS A 1 221 ? 51.559 -1.744 -75.276 1.00 60.00 221 HIS A CA 1
ATOM 1752 C C . HIS A 1 221 ? 52.355 -0.463 -75.577 1.00 60.00 221 HIS A C 1
ATOM 1754 O O . HIS A 1 221 ? 52.814 -0.274 -76.698 1.00 60.00 221 HIS A O 1
ATOM 1760 N N . ALA A 1 222 ? 52.589 0.386 -74.574 1.00 55.75 222 ALA A N 1
ATOM 1761 C CA . ALA A 1 222 ? 53.399 1.597 -74.691 1.00 55.75 222 ALA A CA 1
ATOM 1762 C C . ALA A 1 222 ? 54.896 1.289 -74.883 1.00 55.75 222 ALA A C 1
ATOM 1764 O O . ALA A 1 222 ? 55.582 1.993 -75.614 1.00 55.75 222 ALA A O 1
ATOM 1765 N N . ARG A 1 223 ? 55.419 0.189 -74.321 1.00 54.84 223 ARG A N 1
ATOM 1766 C CA . ARG A 1 223 ? 56.783 -0.289 -74.637 1.00 54.84 223 ARG A CA 1
ATOM 1767 C C . ARG A 1 223 ? 56.942 -0.768 -76.085 1.00 54.84 223 ARG A C 1
ATOM 1769 O O . ARG A 1 223 ? 58.069 -0.830 -76.565 1.00 54.84 223 ARG A O 1
ATOM 1776 N N . LEU A 1 224 ? 55.843 -1.060 -76.782 1.00 51.09 224 LEU A N 1
ATOM 1777 C CA . LEU A 1 224 ? 55.812 -1.347 -78.221 1.00 51.09 224 LEU A CA 1
ATOM 1778 C C . LEU A 1 224 ? 55.559 -0.088 -79.079 1.00 51.09 224 LEU A C 1
ATOM 1780 O O . LEU A 1 224 ? 55.525 -0.177 -80.302 1.00 51.09 224 LEU A O 1
ATOM 1784 N N . SER A 1 225 ? 55.380 1.088 -78.472 1.00 40.62 225 SER A N 1
ATOM 1785 C CA . SER A 1 225 ? 55.151 2.372 -79.149 1.00 40.62 225 SER A CA 1
ATOM 1786 C C . SER A 1 225 ? 55.887 3.481 -78.399 1.00 40.62 225 SER A C 1
ATOM 1788 O O . SER A 1 225 ? 55.327 4.181 -77.562 1.00 40.62 225 SER A O 1
ATOM 1790 N N . SER A 1 226 ? 57.184 3.620 -78.657 1.00 41.38 226 SER A N 1
ATOM 1791 C CA . SER A 1 226 ? 58.001 4.675 -78.061 1.00 41.38 226 SER A CA 1
ATOM 1792 C C . SER A 1 226 ? 57.681 6.052 -78.660 1.00 41.38 226 SER A C 1
ATOM 1794 O O . SER A 1 226 ? 58.087 6.306 -79.790 1.00 41.38 226 SER A O 1
ATOM 1796 N N . SER A 1 227 ? 57.049 6.943 -77.890 1.00 34.94 227 SER A N 1
ATOM 1797 C CA . SER A 1 227 ? 57.421 8.366 -77.725 1.00 34.94 227 SER A CA 1
ATOM 1798 C C . SER A 1 227 ? 56.407 9.107 -76.840 1.00 34.94 227 SER A C 1
ATOM 1800 O O . SER A 1 227 ? 55.223 8.805 -76.890 1.00 34.94 227 SER A O 1
ATOM 1802 N N . GLU A 1 228 ? 56.898 10.121 -76.119 1.00 31.19 228 GLU A N 1
ATOM 1803 C CA . GLU A 1 228 ? 56.169 11.197 -75.407 1.00 31.19 228 GLU A CA 1
ATOM 1804 C C . GLU A 1 228 ? 55.881 11.035 -73.894 1.00 31.19 228 GLU A C 1
ATOM 1806 O O . GLU A 1 228 ? 54.852 10.552 -73.437 1.00 31.19 228 GLU A O 1
ATOM 1811 N N . THR A 1 229 ? 56.885 11.505 -73.137 1.00 32.84 229 THR A N 1
ATOM 1812 C CA . THR A 1 229 ? 56.858 12.544 -72.076 1.00 32.84 229 THR A CA 1
ATOM 1813 C C . THR A 1 229 ? 55.935 12.465 -70.840 1.00 32.84 229 THR A C 1
ATOM 1815 O O . THR A 1 229 ? 54.734 12.687 -70.902 1.00 32.84 229 THR A O 1
ATOM 1818 N N . THR A 1 230 ? 56.643 12.339 -69.699 1.00 33.53 230 THR A N 1
ATOM 1819 C CA . THR A 1 230 ? 56.583 13.078 -68.407 1.00 33.53 230 THR A CA 1
ATOM 1820 C C . THR A 1 230 ? 55.378 12.968 -67.461 1.00 33.53 230 THR A C 1
ATOM 1822 O O . THR A 1 230 ? 54.321 13.533 -67.710 1.00 33.53 230 THR A O 1
ATOM 1825 N N . ALA A 1 231 ? 55.659 12.307 -66.321 1.00 34.81 231 ALA A N 1
ATOM 1826 C CA . ALA A 1 231 ? 55.450 12.707 -64.913 1.00 34.81 231 ALA A CA 1
ATOM 1827 C C . ALA A 1 231 ? 54.298 13.696 -64.614 1.00 34.81 231 ALA A C 1
ATOM 1829 O O . ALA A 1 231 ? 54.302 14.810 -65.116 1.00 34.81 231 ALA A O 1
ATOM 1830 N N . GLY A 1 232 ? 53.310 13.418 -63.762 1.00 43.31 232 GLY A N 1
ATOM 1831 C CA . GLY A 1 232 ? 53.234 12.419 -62.701 1.00 43.31 232 GLY A CA 1
ATOM 1832 C C . GLY A 1 232 ? 53.933 12.900 -61.434 1.00 43.31 232 GLY A C 1
ATOM 1833 O O . GLY A 1 232 ? 55.068 12.501 -61.219 1.00 43.31 232 GLY A O 1
ATOM 1834 N N . GLU A 1 233 ? 53.256 13.713 -60.617 1.00 43.38 233 GLU A N 1
ATOM 1835 C CA . GLU A 1 233 ? 53.388 13.677 -59.155 1.00 43.38 233 GLU A CA 1
ATOM 1836 C C . GLU A 1 233 ? 52.290 14.486 -58.442 1.00 43.38 233 GLU A C 1
ATOM 1838 O O . GLU A 1 233 ? 51.751 15.447 -58.980 1.00 43.38 233 GLU A O 1
ATOM 1843 N N . GLU A 1 234 ? 52.013 14.040 -57.213 1.00 47.12 234 GLU A N 1
ATOM 1844 C CA . GLU A 1 234 ? 51.163 14.622 -56.164 1.00 47.12 234 GLU A CA 1
ATOM 1845 C C . GLU A 1 234 ? 49.639 14.460 -56.291 1.00 47.12 234 GLU A C 1
ATOM 1847 O O . GLU A 1 234 ? 48.950 15.266 -56.901 1.00 47.12 234 GLU A O 1
ATOM 1852 N N . THR A 1 235 ? 49.091 13.435 -55.617 1.00 42.75 235 THR A N 1
ATOM 1853 C CA . THR A 1 235 ? 47.809 13.488 -54.864 1.00 42.75 235 THR A CA 1
ATOM 1854 C C . THR A 1 235 ? 47.535 12.146 -54.161 1.00 42.75 235 THR A C 1
ATOM 1856 O O . THR A 1 235 ? 46.670 11.380 -54.551 1.00 42.75 235 THR A O 1
ATOM 1859 N N . HIS A 1 236 ? 48.276 11.826 -53.093 1.00 46.19 236 HIS A N 1
ATOM 1860 C CA . HIS A 1 236 ? 47.929 10.690 -52.209 1.00 46.19 236 HIS A CA 1
ATOM 1861 C C . HIS A 1 236 ? 47.793 11.077 -50.728 1.00 46.19 236 HIS A C 1
ATOM 1863 O O . HIS A 1 236 ? 47.674 10.219 -49.861 1.00 46.19 236 HIS A O 1
ATOM 1869 N N . ASN A 1 237 ? 47.764 12.377 -50.418 1.00 51.75 237 ASN A N 1
ATOM 1870 C CA . ASN A 1 237 ? 47.698 12.870 -49.037 1.00 51.75 237 ASN A CA 1
ATOM 1871 C C . ASN A 1 237 ? 46.292 13.361 -48.614 1.00 51.75 237 ASN A C 1
ATOM 1873 O O . ASN A 1 237 ? 46.110 13.788 -47.474 1.00 51.75 237 ASN A O 1
ATOM 1877 N N . SER A 1 238 ? 45.300 13.329 -49.516 1.00 54.38 238 SER A N 1
ATOM 1878 C CA . SER A 1 238 ? 43.902 13.712 -49.244 1.00 54.38 238 SER A CA 1
ATOM 1879 C C . SER A 1 238 ? 43.040 12.536 -48.782 1.00 54.38 238 SER A C 1
ATOM 1881 O O . SER A 1 238 ? 42.235 12.699 -47.869 1.00 54.38 238 SER A O 1
ATOM 1883 N N . ASP A 1 239 ? 43.245 11.344 -49.345 1.00 56.19 239 ASP A N 1
ATOM 1884 C CA . ASP A 1 239 ? 42.352 10.201 -49.107 1.00 56.19 239 ASP A CA 1
ATOM 1885 C C . ASP A 1 239 ? 42.547 9.593 -47.716 1.00 56.19 239 ASP A C 1
ATOM 1887 O O . ASP A 1 239 ? 41.576 9.353 -47.002 1.00 56.19 239 ASP A O 1
ATOM 1891 N N . GLY A 1 240 ? 43.795 9.463 -47.250 1.00 57.78 240 GLY A N 1
ATOM 1892 C CA . GLY A 1 240 ? 44.082 9.032 -45.876 1.00 57.78 240 GLY A CA 1
ATOM 1893 C C . GLY A 1 240 ? 43.596 10.027 -44.812 1.00 57.78 240 GLY A C 1
ATOM 1894 O O . GLY A 1 240 ? 43.153 9.620 -43.738 1.00 57.78 240 GLY A O 1
ATOM 1895 N N . LYS A 1 241 ? 43.609 11.334 -45.120 1.00 60.91 241 LYS A N 1
ATOM 1896 C CA . LYS A 1 241 ? 43.037 12.371 -44.244 1.00 60.91 241 LYS A CA 1
ATOM 1897 C C . LYS A 1 241 ? 41.511 12.285 -44.182 1.00 60.91 241 LYS A C 1
ATOM 1899 O O . LYS A 1 241 ? 40.964 12.453 -43.096 1.00 60.91 241 LYS A O 1
ATOM 1904 N N . ASN A 1 242 ? 40.845 11.980 -45.296 1.00 68.88 242 ASN A N 1
ATOM 1905 C CA . ASN A 1 242 ? 39.395 11.780 -45.336 1.00 68.88 242 ASN A CA 1
ATOM 1906 C C . ASN A 1 242 ? 38.963 10.514 -44.581 1.00 68.88 242 ASN A C 1
ATOM 1908 O O . ASN A 1 242 ? 38.011 10.567 -43.810 1.00 68.88 242 ASN A O 1
ATOM 1912 N N . VAL A 1 243 ? 39.691 9.401 -44.715 1.00 76.31 243 VAL A N 1
ATOM 1913 C CA . VAL A 1 243 ? 39.398 8.165 -43.961 1.00 76.31 243 VAL A CA 1
ATOM 1914 C C . VAL A 1 243 ? 39.591 8.371 -42.457 1.00 76.31 243 VAL A C 1
ATOM 1916 O O . VAL A 1 243 ? 38.743 7.969 -41.665 1.00 76.31 243 VAL A O 1
ATOM 1919 N N . PHE A 1 244 ? 40.669 9.047 -42.047 1.00 76.75 244 PHE A N 1
ATOM 1920 C CA . PHE A 1 244 ? 40.899 9.364 -40.637 1.00 76.75 244 PHE A CA 1
ATOM 1921 C C . PHE A 1 244 ? 39.845 10.332 -40.074 1.00 76.75 244 PHE A C 1
ATOM 1923 O O . PHE A 1 244 ? 39.397 10.160 -38.942 1.00 76.75 244 PHE A O 1
ATOM 1930 N N . ALA A 1 245 ? 39.421 11.329 -40.858 1.00 79.38 245 ALA A N 1
ATOM 1931 C CA . ALA A 1 245 ? 38.352 12.247 -40.470 1.00 79.38 245 ALA A CA 1
ATOM 1932 C C . ALA A 1 245 ? 37.006 11.523 -40.297 1.00 79.38 245 ALA A C 1
ATOM 1934 O O . ALA A 1 245 ? 36.319 11.764 -39.305 1.00 79.38 245 ALA A O 1
ATOM 1935 N N . ASN A 1 246 ? 36.674 10.594 -41.198 1.00 84.75 246 ASN A N 1
ATOM 1936 C CA . ASN A 1 246 ? 35.462 9.779 -41.104 1.00 84.75 246 ASN A CA 1
ATOM 1937 C C . ASN A 1 246 ? 35.499 8.857 -39.879 1.00 84.75 246 ASN A C 1
ATOM 1939 O O . ASN A 1 246 ? 34.568 8.866 -39.083 1.00 84.75 246 ASN A O 1
ATOM 1943 N N . LEU A 1 247 ? 36.609 8.147 -39.650 1.00 87.94 247 LEU A N 1
ATOM 1944 C CA . LEU A 1 247 ? 36.750 7.260 -38.491 1.00 87.94 247 LEU A CA 1
ATOM 1945 C C . LEU A 1 247 ? 36.675 8.025 -37.161 1.00 87.94 247 LEU A C 1
ATOM 1947 O O . LEU A 1 247 ? 36.108 7.539 -36.184 1.00 87.94 247 LEU A O 1
ATOM 1951 N N . LYS A 1 248 ? 37.234 9.240 -37.117 1.00 90.50 248 LYS A N 1
ATOM 1952 C CA . LYS A 1 248 ? 37.115 10.122 -35.955 1.00 90.50 248 LYS A CA 1
ATOM 1953 C C . LYS A 1 248 ? 35.666 10.564 -35.735 1.00 90.50 248 LYS A C 1
ATOM 1955 O O . LYS A 1 248 ? 35.204 10.537 -34.600 1.00 90.50 248 LYS A O 1
ATOM 1960 N N . SER A 1 249 ? 34.956 10.919 -36.805 1.00 91.38 249 SER A N 1
ATOM 1961 C CA . SER A 1 249 ? 33.530 11.255 -36.744 1.00 91.38 249 SER A CA 1
ATOM 1962 C C . SER A 1 249 ? 32.690 10.082 -36.225 1.00 91.38 249 SER A C 1
ATOM 1964 O O . SER A 1 249 ? 31.837 10.282 -35.364 1.00 91.38 249 SER A O 1
ATOM 1966 N N . ASP A 1 250 ? 32.960 8.859 -36.687 1.00 88.88 250 ASP A N 1
ATOM 1967 C CA . ASP A 1 250 ? 32.262 7.649 -36.234 1.00 88.88 250 ASP A CA 1
ATOM 1968 C C . ASP A 1 250 ? 32.547 7.341 -34.758 1.00 88.88 250 ASP A C 1
ATOM 1970 O O . ASP A 1 250 ? 31.640 6.992 -34.003 1.00 88.88 250 ASP A O 1
ATOM 1974 N N . TYR A 1 251 ? 33.798 7.512 -34.319 1.00 92.06 251 TYR A N 1
ATOM 1975 C CA . TYR A 1 251 ? 34.172 7.376 -32.911 1.00 92.06 251 TYR A CA 1
ATOM 1976 C C . TYR A 1 251 ? 33.462 8.410 -32.030 1.00 92.06 251 TYR A C 1
ATOM 1978 O O . TYR A 1 251 ? 32.914 8.049 -30.988 1.00 92.06 251 TYR A O 1
ATOM 1986 N N . ASP A 1 252 ? 33.445 9.680 -32.443 1.00 90.94 252 ASP A N 1
ATOM 1987 C CA . ASP A 1 252 ? 32.781 10.751 -31.697 1.00 90.94 252 ASP A CA 1
ATOM 1988 C C . ASP A 1 252 ? 31.260 10.503 -31.620 1.00 90.94 252 ASP A C 1
ATOM 1990 O O . ASP A 1 252 ? 30.658 10.681 -30.557 1.00 90.94 252 ASP A O 1
ATOM 1994 N N . ALA A 1 253 ? 30.646 9.994 -32.696 1.00 90.25 253 ALA A N 1
ATOM 1995 C CA . ALA A 1 253 ? 29.241 9.588 -32.712 1.00 90.25 253 ALA A CA 1
ATOM 1996 C C . ALA A 1 253 ? 28.957 8.395 -31.781 1.00 90.25 253 ALA A C 1
ATOM 1998 O O . ALA A 1 253 ? 27.987 8.420 -31.020 1.00 90.25 253 ALA A O 1
ATOM 1999 N N . LEU A 1 254 ? 29.811 7.365 -31.790 1.00 91.06 254 LEU A N 1
ATOM 2000 C CA . LEU A 1 254 ? 29.666 6.202 -30.911 1.00 91.06 254 LEU A CA 1
ATOM 2001 C C . LEU A 1 254 ? 29.853 6.581 -29.439 1.00 91.06 254 LEU A C 1
ATOM 2003 O O . LEU A 1 254 ? 29.107 6.117 -28.578 1.00 91.06 254 LEU A O 1
ATOM 2007 N N . LYS A 1 255 ? 30.819 7.457 -29.151 1.00 91.75 255 LYS A N 1
ATOM 2008 C CA . LYS A 1 255 ? 31.039 7.994 -27.809 1.00 91.75 255 LYS A CA 1
ATOM 2009 C C . LYS A 1 255 ? 29.814 8.760 -27.319 1.00 91.75 255 LYS A C 1
ATOM 2011 O O . LYS A 1 255 ? 29.358 8.508 -26.210 1.00 91.75 255 LYS A O 1
ATOM 2016 N N . TYR A 1 256 ? 29.236 9.616 -28.163 1.00 92.38 256 TYR A N 1
ATOM 2017 C CA . TYR A 1 256 ? 28.001 10.324 -27.836 1.00 92.38 256 TYR A CA 1
ATOM 2018 C C . TYR A 1 256 ? 26.843 9.360 -27.529 1.00 92.38 256 TYR A C 1
ATOM 2020 O O . TYR A 1 256 ? 26.139 9.541 -26.538 1.00 92.38 256 TYR A O 1
ATOM 2028 N N . GLN A 1 257 ? 26.671 8.291 -28.317 1.00 87.38 257 GLN A N 1
ATOM 2029 C CA . GLN A 1 257 ? 25.652 7.270 -28.039 1.00 87.38 257 GLN A CA 1
ATOM 2030 C C . GLN A 1 257 ? 25.906 6.512 -26.729 1.00 87.38 257 GLN A C 1
ATOM 2032 O O . GLN A 1 257 ? 24.961 6.201 -25.998 1.00 87.38 257 GLN A O 1
ATOM 2037 N N . PHE A 1 258 ? 27.166 6.204 -26.420 1.00 87.06 258 PHE A N 1
ATOM 2038 C CA . PHE A 1 258 ? 27.542 5.536 -25.177 1.00 87.06 258 PHE A CA 1
ATOM 2039 C C . PHE A 1 258 ? 27.276 6.426 -23.958 1.00 87.06 258 PHE A C 1
ATOM 2041 O O . PHE A 1 258 ? 26.632 5.977 -23.009 1.00 87.06 258 PHE A O 1
ATOM 2048 N N . ASP A 1 259 ? 27.678 7.698 -24.021 1.00 85.19 259 ASP A N 1
ATOM 2049 C CA . ASP A 1 259 ? 27.429 8.691 -22.973 1.00 85.19 259 ASP A CA 1
ATOM 2050 C C . ASP A 1 259 ? 25.914 8.886 -22.755 1.00 85.19 259 ASP A C 1
ATOM 2052 O O . ASP A 1 259 ? 25.438 8.807 -21.620 1.00 85.19 259 ASP A O 1
ATOM 2056 N N . ALA A 1 260 ? 25.129 9.000 -23.834 1.00 83.75 260 ALA A N 1
ATOM 2057 C CA . ALA A 1 260 ? 23.666 9.078 -23.763 1.00 83.75 260 ALA A CA 1
ATOM 2058 C C . ALA A 1 260 ? 23.027 7.809 -23.162 1.00 83.75 260 ALA A C 1
ATOM 2060 O O . ALA A 1 260 ? 22.044 7.878 -22.421 1.00 83.75 260 ALA A O 1
ATOM 2061 N N . THR A 1 261 ? 23.588 6.628 -23.442 1.00 80.38 261 THR A N 1
ATOM 2062 C CA . THR A 1 261 ? 23.115 5.357 -22.867 1.00 80.38 261 THR A CA 1
ATOM 2063 C C . THR A 1 261 ? 23.408 5.278 -21.369 1.00 80.38 261 THR A C 1
ATOM 2065 O O . THR A 1 261 ? 22.550 4.835 -20.602 1.00 80.38 261 THR A O 1
ATOM 2068 N N . ILE A 1 262 ? 24.586 5.736 -20.932 1.00 83.94 262 ILE A N 1
ATOM 2069 C CA . ILE A 1 262 ? 24.934 5.841 -19.509 1.00 83.94 262 ILE A CA 1
ATOM 2070 C C . ILE A 1 262 ? 23.983 6.806 -18.799 1.00 83.94 262 ILE A C 1
ATOM 2072 O O . ILE A 1 262 ? 23.456 6.472 -17.738 1.00 83.94 262 ILE A O 1
ATOM 2076 N N . GLU A 1 263 ? 23.716 7.972 -19.386 1.00 85.50 263 GLU A N 1
ATOM 2077 C CA . GLU A 1 263 ? 22.795 8.960 -18.818 1.00 85.50 263 GLU A CA 1
ATOM 2078 C C . GLU A 1 263 ? 21.369 8.403 -18.685 1.00 85.50 263 GLU A C 1
ATOM 2080 O O . GLU A 1 263 ? 20.738 8.522 -17.627 1.00 85.50 263 GLU A O 1
ATOM 2085 N N . LYS A 1 264 ? 20.884 7.697 -19.715 1.00 77.25 264 LYS A N 1
ATOM 2086 C CA . LYS A 1 264 ? 19.588 7.009 -19.678 1.00 77.25 264 LYS A CA 1
ATOM 2087 C C . LYS A 1 264 ? 19.544 5.928 -18.596 1.00 77.25 264 LYS A C 1
ATOM 2089 O O . LYS A 1 264 ? 18.561 5.849 -17.858 1.00 77.25 264 LYS A O 1
ATOM 2094 N N . LYS A 1 265 ? 20.602 5.118 -18.463 1.00 84.31 265 LYS A N 1
ATOM 2095 C CA . LYS A 1 265 ? 20.721 4.101 -17.404 1.00 84.31 265 LYS A CA 1
ATOM 2096 C C . LYS A 1 265 ? 20.663 4.747 -16.017 1.00 84.31 265 LYS A C 1
ATOM 2098 O O . LYS A 1 265 ? 19.925 4.267 -15.163 1.00 84.31 265 LYS A O 1
ATOM 2103 N N . ASN A 1 266 ? 21.403 5.833 -15.799 1.00 80.06 266 ASN A N 1
ATOM 2104 C CA . ASN A 1 266 ? 21.432 6.538 -14.517 1.00 80.06 266 ASN A CA 1
ATOM 2105 C C . ASN A 1 266 ? 20.060 7.130 -14.171 1.00 80.06 266 ASN A C 1
ATOM 2107 O O . ASN A 1 266 ? 19.590 6.972 -13.047 1.00 80.06 266 ASN A O 1
ATOM 2111 N N . THR A 1 267 ? 19.380 7.735 -15.148 1.00 80.19 267 THR A N 1
ATOM 2112 C CA . THR A 1 267 ? 18.007 8.236 -14.979 1.00 80.19 267 THR A CA 1
ATOM 2113 C C . THR A 1 267 ? 17.047 7.113 -14.579 1.00 80.19 267 THR A C 1
ATOM 2115 O O . THR A 1 267 ? 16.301 7.257 -13.612 1.00 80.19 267 THR A O 1
ATOM 2118 N N . MET A 1 268 ? 17.101 5.969 -15.266 1.00 74.19 268 MET A N 1
ATOM 2119 C CA . MET A 1 268 ? 16.237 4.821 -14.976 1.00 74.19 268 MET A CA 1
ATOM 2120 C C . MET A 1 268 ? 16.548 4.179 -13.615 1.00 74.19 268 MET A C 1
ATOM 2122 O O . MET A 1 268 ? 15.626 3.827 -12.884 1.00 74.19 268 MET A O 1
ATOM 2126 N N . SER A 1 269 ? 17.830 4.075 -13.246 1.00 77.00 269 SER A N 1
ATOM 2127 C CA . SER A 1 269 ? 18.262 3.590 -11.926 1.00 77.00 269 SER A CA 1
ATOM 2128 C C . SER A 1 269 ? 17.718 4.488 -10.811 1.00 77.00 269 SER A C 1
ATOM 2130 O O . SER A 1 269 ? 17.090 4.002 -9.872 1.00 77.00 269 SER A O 1
ATOM 2132 N N . ASN A 1 270 ? 17.837 5.812 -10.960 1.00 81.00 270 ASN A N 1
ATOM 2133 C CA . ASN A 1 270 ? 17.296 6.774 -9.998 1.00 81.00 270 ASN A CA 1
ATOM 2134 C C . ASN A 1 270 ? 15.767 6.693 -9.886 1.00 81.00 270 ASN A C 1
ATOM 2136 O O . ASN A 1 270 ? 15.230 6.709 -8.780 1.00 81.00 270 ASN A O 1
ATOM 2140 N N . GLN A 1 271 ? 15.059 6.555 -11.011 1.00 78.56 271 GLN A N 1
ATOM 2141 C CA . GLN A 1 271 ? 13.607 6.359 -11.006 1.00 78.56 271 GLN A CA 1
ATOM 2142 C C . GLN A 1 271 ? 13.207 5.072 -10.279 1.00 78.56 271 GLN A C 1
ATOM 2144 O O . GLN A 1 271 ? 12.280 5.097 -9.470 1.00 78.56 271 GLN A O 1
ATOM 2149 N N . PHE A 1 272 ? 13.913 3.963 -10.524 1.00 80.00 272 PHE A N 1
ATOM 2150 C CA . PHE A 1 272 ? 13.676 2.706 -9.816 1.00 80.00 272 PHE A CA 1
ATOM 2151 C C . PHE A 1 272 ? 13.917 2.851 -8.311 1.00 80.00 272 PHE A C 1
ATOM 2153 O O . PHE A 1 272 ? 13.105 2.361 -7.529 1.00 80.00 272 PHE A O 1
ATOM 2160 N N . LYS A 1 273 ? 14.969 3.568 -7.891 1.00 80.94 273 LYS A N 1
ATOM 2161 C CA . LYS A 1 273 ? 15.228 3.828 -6.468 1.00 80.94 273 LYS A CA 1
ATOM 2162 C C . LYS A 1 273 ? 14.082 4.576 -5.802 1.00 80.94 273 LYS A C 1
ATOM 2164 O O . LYS A 1 273 ? 13.539 4.108 -4.805 1.00 80.94 273 LYS A O 1
ATOM 2169 N N . GLU A 1 274 ? 13.688 5.707 -6.373 1.00 83.00 274 GLU A N 1
ATOM 2170 C CA . GLU A 1 274 ? 12.639 6.555 -5.805 1.00 83.00 274 GLU A CA 1
ATOM 2171 C C . GLU A 1 274 ? 11.280 5.847 -5.771 1.00 83.00 274 GLU A C 1
ATOM 2173 O O . GLU A 1 274 ? 10.601 5.830 -4.741 1.00 83.00 274 GLU A O 1
ATOM 2178 N N . LEU A 1 275 ? 10.878 5.225 -6.883 1.00 81.06 275 LEU A N 1
ATOM 2179 C CA . LEU A 1 275 ? 9.595 4.529 -6.972 1.00 81.06 275 LEU A CA 1
ATOM 2180 C C . LEU A 1 275 ? 9.578 3.249 -6.136 1.00 81.06 275 LEU A C 1
ATOM 2182 O O . LEU A 1 275 ? 8.588 2.987 -5.454 1.00 81.06 275 LEU A O 1
ATOM 2186 N N . GLY A 1 276 ? 10.668 2.480 -6.144 1.00 79.56 276 GLY A N 1
ATOM 2187 C CA . GLY A 1 276 ? 10.807 1.262 -5.352 1.00 79.56 276 GLY A CA 1
ATOM 2188 C C . GLY A 1 276 ? 10.693 1.544 -3.857 1.00 79.56 276 GLY A C 1
ATOM 2189 O O . GLY A 1 276 ? 9.935 0.868 -3.164 1.00 79.56 276 GLY A O 1
ATOM 2190 N N . LYS A 1 277 ? 11.348 2.604 -3.366 1.00 83.69 277 LYS A N 1
ATOM 2191 C CA . LYS A 1 277 ? 11.220 3.029 -1.966 1.00 83.69 277 LYS A CA 1
ATOM 2192 C C . LYS A 1 277 ? 9.805 3.479 -1.623 1.00 83.69 277 LYS A C 1
ATOM 2194 O O . LYS A 1 277 ? 9.232 3.003 -0.649 1.00 83.69 277 LYS A O 1
ATOM 2199 N N . LYS A 1 278 ? 9.195 4.347 -2.439 1.00 82.44 278 LYS A N 1
ATOM 2200 C CA . LYS A 1 278 ? 7.797 4.774 -2.226 1.00 82.44 278 LYS A CA 1
ATOM 2201 C C . LYS A 1 278 ? 6.843 3.584 -2.166 1.00 82.44 278 LYS A C 1
ATOM 2203 O O . LYS A 1 278 ? 5.963 3.544 -1.312 1.00 82.44 278 LYS A O 1
ATOM 2208 N N . TYR A 1 279 ? 7.037 2.608 -3.046 1.00 82.06 279 TYR A N 1
ATOM 2209 C CA . TYR A 1 279 ? 6.246 1.388 -3.059 1.00 82.06 279 TYR A CA 1
ATOM 2210 C C . TYR A 1 279 ? 6.414 0.575 -1.770 1.00 82.06 279 TYR A C 1
ATOM 2212 O O . TYR A 1 279 ? 5.418 0.189 -1.159 1.00 82.06 279 TYR A O 1
ATOM 2220 N N . LEU A 1 280 ? 7.652 0.351 -1.326 1.00 84.50 280 LEU A N 1
ATOM 2221 C CA . LEU A 1 280 ? 7.924 -0.393 -0.098 1.00 84.50 280 LEU A CA 1
ATOM 2222 C C . LEU A 1 280 ? 7.362 0.306 1.150 1.00 84.50 280 LEU A C 1
ATOM 2224 O O . LEU A 1 280 ? 6.800 -0.379 1.998 1.00 84.50 280 LEU A O 1
ATOM 2228 N N . TYR A 1 281 ? 7.395 1.642 1.224 1.00 85.94 281 TYR A N 1
ATOM 2229 C CA . TYR A 1 281 ? 6.730 2.390 2.301 1.00 85.94 281 TYR A CA 1
ATOM 2230 C C . TYR A 1 281 ? 5.212 2.178 2.314 1.00 85.94 281 TYR A C 1
ATOM 2232 O O . TYR A 1 281 ? 4.615 2.013 3.376 1.00 85.94 281 TYR A O 1
ATOM 2240 N N . MET A 1 282 ? 4.563 2.149 1.144 1.00 85.06 282 MET A N 1
ATOM 2241 C CA . MET A 1 282 ? 3.128 1.842 1.072 1.00 85.06 282 MET A CA 1
ATOM 2242 C C . MET A 1 282 ? 2.825 0.408 1.521 1.00 85.06 282 MET A C 1
ATOM 2244 O O . MET A 1 282 ? 1.808 0.166 2.171 1.00 85.06 282 MET A O 1
ATOM 2248 N N . VAL A 1 283 ? 3.693 -0.544 1.175 1.00 84.19 283 VAL A N 1
ATOM 2249 C CA . VAL A 1 283 ? 3.562 -1.947 1.585 1.00 84.19 283 VAL A CA 1
ATOM 2250 C C . VAL A 1 283 ? 3.748 -2.105 3.093 1.00 84.19 283 VAL A C 1
ATOM 2252 O O . VAL A 1 283 ? 2.948 -2.796 3.723 1.00 84.19 283 VAL A O 1
ATOM 2255 N N . GLU A 1 284 ? 4.743 -1.434 3.673 1.00 89.62 284 GLU A N 1
ATOM 2256 C CA . GLU A 1 284 ? 4.967 -1.376 5.118 1.00 89.62 284 GLU A CA 1
ATOM 2257 C C . GLU A 1 284 ? 3.743 -0.809 5.835 1.00 89.62 284 GLU A C 1
ATOM 2259 O O . GLU A 1 284 ? 3.174 -1.479 6.693 1.00 89.62 284 GLU A O 1
ATOM 2264 N N . TYR A 1 285 ? 3.262 0.361 5.402 1.00 89.56 285 TYR A N 1
ATOM 2265 C CA . TYR A 1 285 ? 2.071 0.994 5.963 1.00 89.56 285 TYR A CA 1
ATOM 2266 C C . TYR A 1 285 ? 0.837 0.084 5.885 1.00 89.56 285 TYR A C 1
ATOM 2268 O O . TYR A 1 285 ? 0.105 -0.061 6.861 1.00 89.56 285 TYR A O 1
ATOM 2276 N N . SER A 1 286 ? 0.600 -0.571 4.744 1.00 87.19 286 SER A N 1
ATOM 2277 C CA . SER A 1 286 ? -0.528 -1.498 4.602 1.00 87.19 286 SER A CA 1
ATOM 2278 C C . SER A 1 286 ? -0.402 -2.727 5.505 1.00 87.19 286 SER A C 1
ATOM 2280 O O . SER A 1 286 ? -1.422 -3.222 5.984 1.00 87.19 286 SER A O 1
ATOM 2282 N N . GLY A 1 287 ? 0.809 -3.252 5.699 1.00 87.81 287 GLY A N 1
ATOM 2283 C CA . GLY A 1 287 ? 1.052 -4.363 6.618 1.00 87.81 287 GLY A CA 1
ATOM 2284 C C . GLY A 1 287 ? 0.836 -3.965 8.069 1.00 87.81 287 GLY A C 1
ATOM 2285 O O . GLY A 1 287 ? 0.168 -4.668 8.817 1.00 87.81 287 GLY A O 1
ATOM 2286 N N . GLU A 1 288 ? 1.329 -2.787 8.423 1.00 91.81 288 GLU A N 1
ATOM 2287 C CA . GLU A 1 288 ? 1.177 -2.163 9.727 1.00 91.81 288 GLU A CA 1
ATOM 2288 C C . GLU A 1 288 ? -0.303 -1.954 10.093 1.00 91.81 288 GLU A C 1
ATOM 2290 O O . GLU A 1 288 ? -0.724 -2.318 11.187 1.00 91.81 288 GLU A O 1
ATOM 2295 N N . GLN A 1 289 ? -1.137 -1.476 9.160 1.00 90.69 289 GLN A N 1
ATOM 2296 C CA . GLN A 1 289 ? -2.592 -1.403 9.370 1.00 90.69 289 GLN A CA 1
ATOM 2297 C C . GLN A 1 289 ? -3.214 -2.780 9.647 1.00 90.69 289 GLN A C 1
ATOM 2299 O O . GLN A 1 289 ? -4.014 -2.919 10.565 1.00 90.69 289 GLN A O 1
ATOM 2304 N N . MET A 1 290 ? -2.811 -3.817 8.907 1.00 92.75 290 MET A N 1
ATOM 2305 C CA . MET A 1 290 ? -3.316 -5.178 9.123 1.00 92.75 290 MET A CA 1
ATOM 2306 C C . MET A 1 290 ? -2.947 -5.723 10.509 1.00 92.75 290 MET A C 1
ATOM 2308 O O . MET A 1 290 ? -3.780 -6.354 11.159 1.00 92.75 290 MET A O 1
ATOM 2312 N N . TYR A 1 291 ? -1.729 -5.457 10.986 1.00 92.88 291 TYR A N 1
ATOM 2313 C CA . TYR A 1 291 ? -1.317 -5.851 12.331 1.00 92.88 291 TYR A CA 1
ATOM 2314 C C . TYR A 1 291 ? -2.046 -5.060 13.423 1.00 92.88 291 TYR A C 1
ATOM 2316 O O . TYR A 1 291 ? -2.479 -5.669 14.400 1.00 92.88 291 TYR A O 1
ATOM 2324 N N . ASN A 1 292 ? -2.270 -3.757 13.236 1.00 92.31 292 ASN A N 1
ATOM 2325 C CA . ASN A 1 292 ? -3.061 -2.945 14.167 1.00 92.31 292 ASN A CA 1
ATOM 2326 C C . ASN A 1 292 ? -4.517 -3.440 14.260 1.00 92.31 292 ASN A C 1
ATOM 2328 O O . ASN A 1 292 ? -5.028 -3.613 15.364 1.00 92.31 292 ASN A O 1
ATOM 2332 N N . ASP A 1 293 ? -5.154 -3.778 13.132 1.00 91.81 293 ASP A N 1
ATOM 2333 C CA . ASP A 1 293 ? -6.501 -4.371 13.115 1.00 91.81 293 ASP A CA 1
ATOM 2334 C C . ASP A 1 293 ? -6.558 -5.691 13.905 1.00 91.81 293 ASP A C 1
ATOM 2336 O O . ASP A 1 293 ? -7.562 -6.023 14.545 1.00 91.81 293 ASP A O 1
ATOM 2340 N N . TYR A 1 294 ? -5.496 -6.496 13.820 1.00 93.38 294 TYR A N 1
ATOM 2341 C CA . TYR A 1 294 ? -5.400 -7.760 14.544 1.00 93.38 294 TYR A CA 1
ATOM 2342 C C . TYR A 1 294 ? -5.234 -7.495 16.041 1.00 93.38 294 TYR A C 1
ATOM 2344 O O . TYR A 1 294 ? -5.952 -8.097 16.841 1.00 93.38 294 TYR A O 1
ATOM 2352 N N . GLU A 1 295 ? -4.330 -6.595 16.419 1.00 94.56 295 GLU A N 1
ATOM 2353 C CA . GLU A 1 295 ? -4.070 -6.205 17.805 1.00 94.56 295 GLU A CA 1
ATOM 2354 C C . GLU A 1 295 ? -5.319 -5.617 18.478 1.00 94.56 295 GLU A C 1
ATOM 2356 O O . GLU A 1 295 ? -5.665 -6.024 19.590 1.00 94.56 295 GLU A O 1
ATOM 2361 N N . GLU A 1 296 ? -6.055 -4.739 17.790 1.00 94.94 296 GLU A N 1
ATOM 2362 C CA . GLU A 1 296 ? -7.297 -4.144 18.291 1.00 94.94 296 GLU A CA 1
ATOM 2363 C C . GLU A 1 296 ? -8.345 -5.223 18.581 1.00 94.94 296 GLU A C 1
ATOM 2365 O O . GLU A 1 296 ? -8.893 -5.290 19.685 1.00 94.94 296 GLU A O 1
ATOM 2370 N N . LYS A 1 297 ? -8.578 -6.138 17.631 1.00 92.94 297 LYS A N 1
ATOM 2371 C CA . LYS A 1 297 ? -9.532 -7.243 17.815 1.00 92.94 297 LYS A CA 1
ATOM 2372 C C . LYS A 1 297 ? -9.154 -8.142 18.988 1.00 92.94 297 LYS A C 1
ATOM 2374 O O . LYS A 1 297 ? -10.034 -8.524 19.762 1.00 92.94 297 LYS A O 1
ATOM 2379 N N . HIS A 1 298 ? -7.870 -8.479 19.135 1.00 94.31 298 HIS A N 1
ATOM 2380 C CA . HIS A 1 298 ? -7.394 -9.265 20.277 1.00 94.31 298 HIS A CA 1
ATOM 2381 C C . HIS A 1 298 ? -7.599 -8.501 21.585 1.00 94.31 298 HIS A C 1
ATOM 2383 O O . HIS A 1 298 ? -8.110 -9.076 22.542 1.00 94.31 298 HIS A O 1
ATOM 2389 N N . THR A 1 299 ? -7.261 -7.213 21.625 1.00 94.19 299 THR A N 1
ATOM 2390 C CA . THR A 1 299 ? -7.388 -6.369 22.821 1.00 94.19 299 THR A CA 1
ATOM 2391 C C . THR A 1 299 ? -8.839 -6.279 23.283 1.00 94.19 299 THR A C 1
ATOM 2393 O O . THR A 1 299 ? -9.127 -6.584 24.441 1.00 94.19 299 THR A O 1
ATOM 2396 N N . VAL A 1 300 ? -9.769 -5.985 22.370 1.00 93.81 300 VAL A N 1
ATOM 2397 C CA . VAL A 1 300 ? -11.210 -5.937 22.663 1.00 93.81 300 VAL A CA 1
ATOM 2398 C C . VAL A 1 300 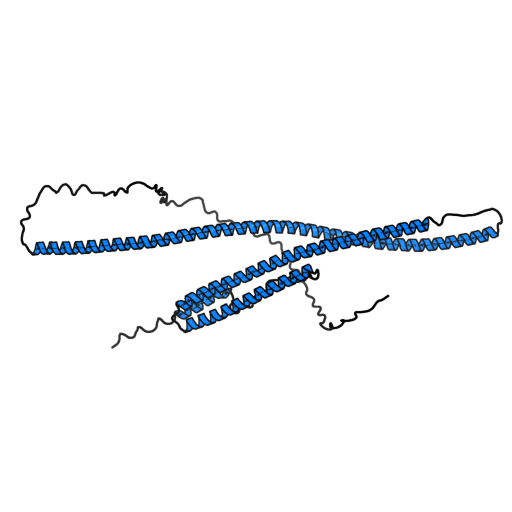? -11.711 -7.284 23.190 1.00 93.81 300 VAL A C 1
ATOM 2400 O O . VAL A 1 300 ? -12.471 -7.337 24.159 1.00 93.81 300 VAL A O 1
ATOM 2403 N N . PHE A 1 301 ? -11.293 -8.396 22.580 1.00 94.44 301 PHE A N 1
ATOM 2404 C CA . PHE A 1 301 ? -11.716 -9.724 23.023 1.00 94.44 301 PHE A CA 1
ATOM 2405 C C . PHE A 1 301 ? -11.130 -10.101 24.394 1.00 94.44 301 PHE A C 1
ATOM 2407 O O . PHE A 1 301 ? -11.848 -10.614 25.254 1.00 94.44 301 PHE A O 1
ATOM 2414 N N . ILE A 1 302 ? -9.861 -9.771 24.641 1.00 93.94 302 ILE A N 1
ATOM 2415 C CA . ILE A 1 302 ? -9.197 -9.940 25.939 1.00 93.94 302 ILE A CA 1
ATOM 2416 C C . ILE A 1 302 ? -9.913 -9.131 27.025 1.00 93.94 302 ILE A C 1
ATOM 2418 O O . ILE A 1 302 ? -10.116 -9.648 28.124 1.00 93.94 302 ILE A O 1
ATOM 2422 N N . GLU A 1 303 ? -10.306 -7.886 26.754 1.00 93.75 303 GLU A N 1
ATOM 2423 C CA . GLU A 1 303 ? -11.054 -7.060 27.709 1.00 93.75 303 GLU A CA 1
ATOM 2424 C C . GLU A 1 303 ? -12.410 -7.676 28.051 1.00 93.75 303 GLU A C 1
ATOM 2426 O O . GLU A 1 303 ? -12.715 -7.845 29.234 1.00 93.75 303 GLU A O 1
ATOM 2431 N N . LYS A 1 304 ? -13.175 -8.117 27.041 1.00 92.19 304 LYS A N 1
ATOM 2432 C CA . LYS A 1 304 ? -14.442 -8.838 27.252 1.00 92.19 304 LYS A CA 1
ATOM 2433 C C . LYS A 1 304 ? -14.247 -10.070 28.148 1.00 92.19 304 LYS A C 1
ATOM 2435 O O . LYS A 1 304 ? -15.006 -10.272 29.096 1.00 92.19 304 LYS A O 1
ATOM 2440 N N . LEU A 1 305 ? -13.214 -10.877 27.888 1.00 90.94 305 LEU A N 1
ATOM 2441 C CA . LEU A 1 305 ? -12.892 -12.066 28.690 1.00 90.94 305 LEU A CA 1
ATOM 2442 C C . LEU A 1 305 ? -12.455 -11.718 30.120 1.00 90.94 305 LEU A C 1
ATOM 2444 O O . LEU A 1 305 ? -12.865 -12.395 31.063 1.00 90.94 305 LEU A O 1
ATOM 2448 N N . LYS A 1 306 ? -11.670 -10.652 30.313 1.00 91.19 306 LYS A N 1
ATOM 2449 C CA . LYS A 1 306 ? -11.280 -10.165 31.648 1.00 91.19 306 LYS A CA 1
ATOM 2450 C C . LYS A 1 306 ? -12.495 -9.706 32.455 1.00 91.19 306 LYS A C 1
ATOM 2452 O O . LYS A 1 306 ? -12.607 -10.066 33.626 1.00 91.19 306 LYS A O 1
ATOM 2457 N N . SER A 1 307 ? -13.421 -8.968 31.843 1.00 90.44 307 SER A N 1
ATOM 2458 C CA . SER A 1 307 ? -14.676 -8.564 32.489 1.00 90.44 307 SER A CA 1
ATOM 2459 C C . SER A 1 307 ? -15.544 -9.767 32.864 1.00 90.44 307 SER A C 1
ATOM 2461 O O . SER A 1 307 ? -16.132 -9.783 33.945 1.00 90.44 307 SER A O 1
ATOM 2463 N N . LEU A 1 308 ? -15.594 -10.801 32.019 1.00 87.25 308 LEU A N 1
ATOM 2464 C CA . LEU A 1 308 ? -16.300 -12.044 32.338 1.00 87.25 308 LEU A CA 1
ATOM 2465 C C . LEU A 1 308 ? -15.625 -12.795 33.499 1.00 87.25 308 LEU A C 1
ATOM 2467 O O . LEU A 1 308 ? -16.303 -13.245 34.417 1.00 87.25 308 LEU A O 1
ATOM 2471 N N . SER A 1 309 ? -14.290 -12.857 33.515 1.00 86.69 309 SER A N 1
ATOM 2472 C CA . SER A 1 309 ? -13.510 -13.479 34.595 1.00 86.69 309 SER A CA 1
ATOM 2473 C C . SER A 1 309 ? -13.748 -12.826 35.957 1.00 86.69 309 SER A C 1
ATOM 2475 O O . SER A 1 309 ? -13.761 -13.538 36.957 1.00 86.69 309 SER A O 1
ATOM 2477 N N . GLN A 1 310 ? -13.921 -11.503 36.015 1.00 83.81 310 GLN A N 1
ATOM 2478 C CA . GLN A 1 310 ? -14.178 -10.783 37.269 1.00 83.81 310 GLN A CA 1
ATOM 2479 C C . GLN A 1 310 ? -15.554 -11.103 37.870 1.00 83.81 310 GLN A C 1
ATOM 2481 O O . GLN A 1 310 ? -15.727 -10.994 39.080 1.00 83.81 310 GLN A O 1
ATOM 2486 N N . ASN A 1 311 ? -16.513 -11.510 37.034 1.00 78.12 311 ASN A N 1
ATOM 2487 C CA . ASN A 1 311 ? -17.887 -11.830 37.430 1.00 78.12 311 ASN A CA 1
ATOM 2488 C C . ASN A 1 311 ? -18.163 -13.345 37.499 1.00 78.12 311 ASN A C 1
ATOM 2490 O O . ASN A 1 311 ? -19.256 -13.761 37.881 1.00 78.12 311 ASN A O 1
ATOM 2494 N N . SER A 1 312 ? -17.186 -14.169 37.118 1.00 72.44 312 SER A N 1
ATOM 2495 C CA . SER A 1 312 ? -17.283 -15.627 37.082 1.00 72.44 312 SER A CA 1
ATOM 2496 C C . SER A 1 312 ? -17.245 -16.215 38.491 1.00 72.44 312 SER A C 1
ATOM 2498 O O . SER A 1 312 ? -16.253 -16.068 39.202 1.00 72.44 312 SER A O 1
ATOM 2500 N N . VAL A 1 313 ? -18.288 -16.960 38.859 1.00 66.56 313 VAL A N 1
ATOM 2501 C CA . VAL A 1 313 ? -18.347 -17.742 40.112 1.00 66.56 313 VAL A CA 1
ATOM 2502 C C . VAL A 1 313 ? -18.059 -19.233 39.864 1.00 66.56 313 VAL A C 1
ATOM 2504 O O . VAL A 1 313 ? -17.798 -19.977 40.802 1.00 66.56 313 VAL A O 1
ATOM 2507 N N . ASN A 1 314 ? -18.075 -19.666 38.598 1.00 79.94 314 ASN A N 1
ATOM 2508 C CA . ASN A 1 314 ? -17.894 -21.058 38.192 1.00 79.94 314 ASN A CA 1
ATOM 2509 C C . ASN A 1 314 ? -16.414 -21.365 37.887 1.00 79.94 314 ASN A C 1
ATOM 2511 O O . ASN A 1 314 ? -15.777 -20.695 37.071 1.00 79.94 314 ASN A O 1
ATOM 2515 N N . GLU A 1 315 ? -15.866 -22.403 38.522 1.00 82.56 315 GLU A N 1
ATOM 2516 C CA . GLU A 1 315 ? -14.446 -22.777 38.422 1.00 82.56 315 GLU A CA 1
ATOM 2517 C C . GLU A 1 315 ? -14.057 -23.272 37.015 1.00 82.56 315 GLU A C 1
ATOM 2519 O O . GLU A 1 315 ? -12.975 -22.957 36.511 1.00 82.56 315 GLU A O 1
ATOM 2524 N N . THR A 1 316 ? -14.974 -23.962 36.327 1.00 83.25 316 THR A N 1
ATOM 2525 C CA . THR A 1 316 ? -14.785 -24.436 34.945 1.00 83.25 316 THR A CA 1
ATOM 2526 C C . THR A 1 316 ? -14.758 -23.263 33.966 1.00 83.25 316 THR A C 1
ATOM 2528 O O . THR A 1 316 ? -13.886 -23.194 33.097 1.00 83.25 316 THR A O 1
ATOM 2531 N N . GLN A 1 317 ? -15.678 -22.305 34.126 1.00 83.88 317 GLN A N 1
ATOM 2532 C CA . GLN A 1 317 ? -15.707 -21.076 33.330 1.00 83.88 317 GLN A CA 1
ATOM 2533 C C . GLN A 1 317 ? -14.424 -20.263 33.527 1.00 83.88 317 GLN A C 1
ATOM 2535 O O . GLN A 1 317 ? -13.798 -19.853 32.548 1.00 83.88 317 GLN A O 1
ATOM 2540 N N . TRP A 1 318 ? -13.990 -20.083 34.776 1.00 86.50 318 TRP A N 1
ATOM 2541 C CA . TRP A 1 318 ? -12.755 -19.372 35.092 1.00 86.50 318 TRP A CA 1
ATOM 2542 C C . TRP A 1 318 ? -11.524 -20.029 34.450 1.00 86.50 318 TRP A C 1
ATOM 2544 O O . TRP A 1 318 ? -10.694 -19.333 33.859 1.00 86.50 318 TRP A O 1
ATOM 2554 N N . PHE A 1 319 ? -11.423 -21.363 34.500 1.00 87.00 319 PHE A N 1
ATOM 2555 C CA . PHE A 1 319 ? -10.322 -22.099 33.875 1.00 87.00 319 PHE A CA 1
ATOM 2556 C C . PHE A 1 319 ? -10.293 -21.919 32.349 1.00 87.00 319 PHE A C 1
ATOM 2558 O O . PHE A 1 319 ? -9.236 -21.615 31.792 1.00 87.00 319 PHE A O 1
ATOM 2565 N N . MET A 1 320 ? -11.446 -22.028 31.675 1.00 86.69 320 MET A N 1
ATOM 2566 C CA . MET A 1 320 ? -11.546 -21.792 30.227 1.00 86.69 320 MET A CA 1
ATOM 2567 C C . MET A 1 320 ? -11.163 -20.360 29.847 1.00 86.69 320 MET A C 1
ATOM 2569 O O . MET A 1 320 ? -10.429 -20.158 28.877 1.00 86.69 320 MET A O 1
ATOM 2573 N N . ILE A 1 321 ? -11.613 -19.364 30.619 1.00 89.94 321 ILE A N 1
ATOM 2574 C CA . ILE A 1 321 ? -11.237 -17.963 30.396 1.00 89.94 321 ILE A CA 1
ATOM 2575 C C . ILE A 1 321 ? -9.723 -17.801 30.517 1.00 89.94 321 ILE A C 1
ATOM 2577 O O . ILE A 1 321 ? -9.107 -17.191 29.646 1.00 89.94 321 ILE A O 1
ATOM 2581 N N . LYS A 1 322 ? -9.108 -18.375 31.555 1.00 90.56 322 LYS A N 1
ATOM 2582 C CA . LYS A 1 322 ? -7.661 -18.288 31.766 1.00 90.56 322 LYS A CA 1
ATOM 2583 C C . LYS A 1 322 ? -6.871 -18.919 30.618 1.00 90.56 322 LYS A C 1
ATOM 2585 O O . LYS A 1 322 ? -5.982 -18.268 30.082 1.00 90.56 322 LYS A O 1
ATOM 2590 N N . GLN A 1 323 ? -7.229 -20.133 30.197 1.00 89.88 323 GLN A N 1
ATOM 2591 C CA . GLN A 1 323 ? -6.567 -20.807 29.076 1.00 89.88 323 GLN A CA 1
ATOM 2592 C C . GLN A 1 323 ? -6.700 -20.008 27.769 1.00 89.88 323 GLN A C 1
ATOM 2594 O O . GLN A 1 323 ? -5.732 -19.867 27.023 1.00 89.88 323 GLN A O 1
ATOM 2599 N N . THR A 1 324 ? -7.883 -19.439 27.519 1.00 91.00 324 THR A N 1
ATOM 2600 C CA . THR A 1 324 ? -8.135 -18.598 26.339 1.00 91.00 324 THR A CA 1
ATOM 2601 C C . THR A 1 324 ? -7.305 -17.314 26.393 1.00 91.00 324 THR A C 1
ATOM 2603 O O . THR A 1 324 ? -6.689 -16.937 25.401 1.00 91.00 324 THR A O 1
ATOM 2606 N N . LEU A 1 325 ? -7.228 -16.657 27.555 1.00 93.19 325 LEU A N 1
ATOM 2607 C CA . LEU A 1 325 ? -6.401 -15.464 27.752 1.00 93.19 325 LEU A CA 1
ATOM 2608 C C . LEU A 1 325 ? -4.909 -15.750 27.542 1.00 93.19 325 LEU A C 1
ATOM 2610 O O . LEU A 1 325 ? -4.237 -14.944 26.900 1.00 93.19 325 LEU A O 1
ATOM 2614 N N . ASP A 1 326 ? -4.402 -16.875 28.047 1.00 92.50 326 ASP A N 1
ATOM 2615 C CA . ASP A 1 326 ? -3.003 -17.277 27.864 1.00 92.50 326 ASP A CA 1
ATOM 2616 C C . ASP A 1 326 ? -2.688 -17.522 26.373 1.00 92.50 326 ASP A C 1
ATOM 2618 O O . ASP A 1 326 ? -1.661 -17.053 25.874 1.00 92.50 326 ASP A O 1
ATOM 2622 N N . CYS A 1 327 ? -3.600 -18.171 25.634 1.00 93.50 327 CYS A N 1
ATOM 2623 C CA . CYS A 1 327 ? -3.485 -18.355 24.181 1.00 93.50 327 CYS A CA 1
ATOM 2624 C C . CYS A 1 327 ? -3.471 -17.007 23.436 1.00 93.50 327 CYS A C 1
ATOM 2626 O O . CYS A 1 327 ? -2.546 -16.739 22.669 1.00 93.50 327 CYS A O 1
ATOM 2628 N N . LEU A 1 328 ? -4.423 -16.110 23.723 1.00 93.88 328 LEU A N 1
ATOM 2629 C CA . LEU A 1 328 ? -4.510 -14.789 23.081 1.00 93.88 328 LEU A CA 1
ATOM 2630 C C . LEU A 1 328 ? -3.279 -13.915 23.363 1.00 93.88 328 LEU A C 1
ATOM 2632 O O . LEU A 1 328 ? -2.805 -13.209 22.474 1.00 93.88 328 LEU A O 1
ATOM 2636 N N . GLN A 1 329 ? -2.724 -13.972 24.578 1.00 93.38 329 GLN A N 1
ATOM 2637 C CA . GLN A 1 329 ? -1.462 -13.296 24.900 1.00 93.38 329 GLN A CA 1
ATOM 2638 C C . GLN A 1 329 ? -0.285 -13.881 24.109 1.00 93.38 329 GLN A C 1
ATOM 2640 O O . GLN A 1 329 ? 0.583 -13.134 23.655 1.00 93.38 329 GLN A O 1
ATOM 2645 N N . GLY A 1 330 ? -0.256 -15.202 23.916 1.00 93.50 330 GLY A N 1
ATOM 2646 C CA . GLY A 1 330 ? 0.709 -15.866 23.040 1.00 93.50 330 GLY A CA 1
ATOM 2647 C C . GLY A 1 330 ? 0.584 -15.412 21.582 1.00 93.50 330 GLY A C 1
ATOM 2648 O O . GLY A 1 330 ? 1.593 -15.093 20.953 1.00 93.50 330 GLY A O 1
ATOM 2649 N N . GLN A 1 331 ? -0.643 -15.305 21.067 1.00 93.56 331 GLN A N 1
ATOM 2650 C CA . GLN A 1 331 ? -0.916 -14.819 19.711 1.00 93.56 331 GLN A CA 1
ATOM 2651 C C . GLN A 1 331 ? -0.517 -13.350 19.518 1.00 93.56 331 GLN A C 1
ATOM 2653 O O . GLN A 1 331 ? 0.036 -13.021 18.472 1.00 93.56 331 GLN A O 1
ATOM 2658 N N . LEU A 1 332 ? -0.716 -12.482 20.519 1.00 93.88 332 LEU A N 1
ATOM 2659 C CA . LEU A 1 332 ? -0.238 -11.092 20.480 1.00 93.88 332 LEU A CA 1
ATOM 2660 C C . LEU A 1 332 ? 1.294 -11.003 20.409 1.00 93.88 332 LEU A C 1
ATOM 2662 O O . LEU A 1 332 ? 1.821 -10.231 19.615 1.00 93.88 332 LEU A O 1
ATOM 2666 N N . ARG A 1 333 ? 2.026 -11.833 21.165 1.00 93.94 333 ARG A N 1
ATOM 2667 C CA . ARG A 1 333 ? 3.498 -11.895 21.049 1.00 93.94 333 ARG A CA 1
ATOM 2668 C C . ARG A 1 333 ? 3.946 -12.404 19.681 1.00 93.94 333 ARG A C 1
ATOM 2670 O O . ARG A 1 333 ? 4.919 -11.910 19.122 1.00 93.94 333 ARG A O 1
ATOM 2677 N N . LEU A 1 334 ? 3.246 -13.400 19.135 1.00 93.94 334 LEU A N 1
ATOM 2678 C CA . LEU A 1 334 ? 3.514 -13.895 17.785 1.00 93.94 334 LEU A CA 1
ATOM 2679 C C . LEU A 1 334 ? 3.285 -12.795 16.739 1.00 93.94 334 LEU A C 1
ATOM 2681 O O . LEU A 1 334 ? 4.101 -12.638 15.836 1.00 93.94 334 LEU A O 1
ATOM 2685 N N . LEU A 1 335 ? 2.203 -12.026 16.878 1.00 94.81 335 LEU A N 1
ATOM 2686 C CA . LEU A 1 335 ? 1.879 -10.889 16.018 1.00 94.81 335 LEU A CA 1
ATOM 2687 C C . LEU A 1 335 ? 2.992 -9.833 16.036 1.00 94.81 335 LEU A C 1
ATOM 2689 O O . LEU A 1 335 ? 3.401 -9.367 14.976 1.00 94.81 335 LEU A O 1
ATOM 2693 N N . GLU A 1 336 ? 3.513 -9.504 17.220 1.00 94.50 336 GLU A N 1
ATOM 2694 C CA . GLU A 1 336 ? 4.616 -8.552 17.391 1.00 94.50 336 GLU A CA 1
ATOM 2695 C C . GLU A 1 336 ? 5.899 -9.028 16.689 1.00 94.50 336 GLU A C 1
ATOM 2697 O O . GLU A 1 336 ? 6.518 -8.254 15.960 1.00 94.50 336 GLU A O 1
ATOM 2702 N N . ASN A 1 337 ? 6.239 -10.318 16.796 1.00 94.38 337 ASN A N 1
ATOM 2703 C CA . ASN A 1 337 ? 7.375 -10.894 16.066 1.00 94.38 337 ASN A CA 1
ATOM 2704 C C . ASN A 1 337 ? 7.198 -10.775 14.542 1.00 94.38 337 ASN A C 1
ATOM 2706 O O . ASN A 1 337 ? 8.111 -10.348 13.845 1.00 94.38 337 ASN A O 1
ATOM 2710 N N . TYR A 1 338 ? 6.010 -11.101 14.017 1.00 94.94 338 TYR A N 1
ATOM 2711 C CA . TYR A 1 338 ? 5.711 -10.988 12.582 1.00 94.94 338 TYR A CA 1
ATOM 2712 C C . TYR A 1 338 ? 5.754 -9.537 12.082 1.00 94.94 338 TYR A C 1
ATOM 2714 O O . TYR A 1 338 ? 6.170 -9.279 10.948 1.00 94.94 338 TYR A O 1
ATOM 2722 N N . ARG A 1 339 ? 5.311 -8.587 12.913 1.00 94.50 339 ARG A N 1
ATOM 2723 C CA . ARG A 1 339 ? 5.372 -7.150 12.629 1.00 94.50 339 ARG A CA 1
ATOM 2724 C C . ARG A 1 339 ? 6.813 -6.668 12.533 1.00 94.50 339 ARG A C 1
ATOM 2726 O O . ARG A 1 339 ? 7.163 -6.018 11.549 1.00 94.50 339 ARG A O 1
ATOM 2733 N N . GLU A 1 340 ? 7.647 -7.042 13.497 1.00 95.06 340 GLU A N 1
ATOM 2734 C CA . GLU A 1 340 ? 9.061 -6.670 13.518 1.00 95.06 340 GLU A CA 1
ATOM 2735 C C . GLU A 1 340 ? 9.844 -7.317 12.366 1.00 95.06 340 GLU A C 1
ATOM 2737 O O . GLU A 1 340 ? 10.531 -6.615 11.624 1.00 95.06 340 GLU A O 1
ATOM 2742 N N . ASP A 1 341 ? 9.677 -8.623 12.137 1.00 93.75 341 ASP A N 1
ATOM 2743 C CA . ASP A 1 341 ? 10.329 -9.339 11.031 1.00 93.75 341 ASP A CA 1
ATOM 2744 C C . ASP A 1 341 ? 9.970 -8.720 9.674 1.00 93.75 341 ASP A C 1
ATOM 2746 O O . ASP A 1 341 ? 10.821 -8.564 8.790 1.00 93.75 341 ASP A O 1
ATOM 2750 N N . PHE A 1 342 ? 8.705 -8.331 9.501 1.00 94.88 342 PHE A N 1
ATOM 2751 C CA . PHE A 1 342 ? 8.255 -7.658 8.292 1.00 94.88 342 PHE A CA 1
ATOM 2752 C C . PHE A 1 342 ? 8.900 -6.277 8.134 1.00 94.88 342 PHE A C 1
ATOM 2754 O O . PHE A 1 342 ? 9.417 -5.989 7.053 1.00 94.88 342 PHE A O 1
ATOM 2761 N N . ARG A 1 343 ? 8.944 -5.462 9.197 1.00 94.38 343 ARG A N 1
ATOM 2762 C CA . ARG A 1 343 ? 9.616 -4.152 9.191 1.00 94.38 343 ARG A CA 1
ATOM 2763 C C . ARG A 1 343 ? 11.088 -4.278 8.803 1.00 94.38 343 ARG A C 1
ATOM 2765 O O . ARG A 1 343 ? 11.534 -3.626 7.861 1.00 94.38 343 ARG A O 1
ATOM 2772 N N . VAL A 1 344 ? 11.822 -5.176 9.460 1.00 93.06 344 VAL A N 1
ATOM 2773 C CA . VAL A 1 344 ? 13.240 -5.444 9.165 1.00 93.06 344 VAL A CA 1
ATOM 2774 C C . VAL A 1 344 ? 13.419 -5.897 7.716 1.00 93.06 344 VAL A C 1
ATOM 2776 O O . VAL A 1 344 ? 14.341 -5.454 7.029 1.00 93.06 344 VAL A O 1
ATOM 2779 N N . THR A 1 345 ? 12.523 -6.746 7.206 1.00 92.44 345 THR A N 1
ATOM 2780 C CA . THR A 1 345 ? 12.581 -7.188 5.807 1.00 92.44 345 THR A CA 1
ATOM 2781 C C . THR A 1 345 ? 12.405 -6.017 4.837 1.00 92.44 345 THR A C 1
ATOM 2783 O O . THR A 1 345 ? 13.142 -5.928 3.851 1.00 92.44 345 THR A O 1
ATOM 2786 N N . ILE A 1 346 ? 11.477 -5.094 5.112 1.00 91.75 346 ILE A N 1
ATOM 2787 C CA . ILE A 1 346 ? 11.302 -3.880 4.307 1.00 91.75 346 ILE A CA 1
ATOM 2788 C C . ILE A 1 346 ? 12.558 -3.003 4.360 1.00 91.75 346 ILE A C 1
ATOM 2790 O O . ILE A 1 346 ? 13.051 -2.604 3.305 1.00 91.75 346 ILE A O 1
ATOM 2794 N N . GLU A 1 347 ? 13.129 -2.754 5.540 1.00 92.44 347 GLU A N 1
ATOM 2795 C CA . GLU A 1 347 ? 14.360 -1.961 5.683 1.00 92.44 347 GLU A CA 1
ATOM 2796 C C . GLU A 1 347 ? 15.538 -2.560 4.898 1.00 92.44 347 GLU A C 1
ATOM 2798 O O . GLU A 1 347 ? 16.262 -1.845 4.195 1.00 92.44 347 GLU A O 1
ATOM 2803 N N . LEU A 1 348 ? 15.708 -3.884 4.944 1.00 91.69 348 LEU A N 1
ATOM 2804 C CA . LEU A 1 348 ? 16.734 -4.582 4.167 1.00 91.69 348 LEU A CA 1
ATOM 2805 C C . LEU A 1 348 ? 16.510 -4.427 2.658 1.00 91.69 348 LEU A C 1
ATOM 2807 O O . LEU A 1 348 ? 17.470 -4.242 1.905 1.00 91.69 348 LEU A O 1
ATOM 2811 N N . LEU A 1 349 ? 15.257 -4.458 2.202 1.00 90.25 349 LEU A N 1
ATOM 2812 C CA . LEU A 1 349 ? 14.924 -4.203 0.802 1.00 90.25 349 LEU A CA 1
ATOM 2813 C C . LEU A 1 349 ? 15.211 -2.753 0.393 1.00 90.25 349 LEU A C 1
ATOM 2815 O O . LEU A 1 349 ? 15.776 -2.540 -0.681 1.00 90.25 349 LEU A O 1
ATOM 2819 N N . MET A 1 350 ? 14.929 -1.769 1.253 1.00 88.88 350 MET A N 1
ATOM 2820 C CA . MET A 1 350 ? 15.311 -0.368 1.020 1.00 88.88 350 MET A CA 1
ATOM 2821 C C . MET A 1 350 ? 16.829 -0.229 0.833 1.00 88.88 350 MET A C 1
ATOM 2823 O O . MET A 1 350 ? 17.281 0.413 -0.117 1.00 88.88 350 MET A O 1
ATOM 2827 N N . CYS A 1 351 ? 17.621 -0.899 1.678 1.00 88.00 351 CYS A N 1
ATOM 2828 C CA . CYS A 1 351 ? 19.082 -0.915 1.567 1.00 88.00 351 CYS A CA 1
ATOM 2829 C C . CYS A 1 351 ? 19.555 -1.530 0.241 1.00 88.00 351 CYS A C 1
ATOM 2831 O O . CYS A 1 351 ? 20.457 -1.000 -0.411 1.00 88.00 351 CYS A O 1
ATOM 2833 N N . ARG A 1 352 ? 18.936 -2.636 -0.192 1.00 88.00 352 ARG A N 1
ATOM 2834 C CA . ARG A 1 352 ? 19.253 -3.286 -1.477 1.00 88.00 352 ARG A CA 1
ATOM 2835 C C . ARG A 1 352 ? 18.919 -2.395 -2.676 1.00 88.00 352 ARG A C 1
ATOM 2837 O O . ARG A 1 352 ? 19.637 -2.436 -3.677 1.00 88.00 352 ARG A O 1
ATOM 2844 N N . ILE A 1 353 ? 17.860 -1.589 -2.582 1.00 82.81 353 ILE A N 1
ATOM 2845 C CA . ILE A 1 353 ? 17.508 -0.594 -3.602 1.00 82.81 353 ILE A CA 1
ATOM 2846 C C . ILE A 1 353 ? 18.581 0.497 -3.680 1.00 82.81 353 ILE A C 1
ATOM 2848 O O . ILE A 1 353 ? 19.043 0.821 -4.775 1.00 82.81 353 ILE A O 1
ATOM 2852 N N . ASP A 1 354 ? 19.033 1.021 -2.539 1.00 83.94 354 ASP A N 1
ATOM 2853 C CA . ASP A 1 354 ? 20.097 2.033 -2.503 1.00 83.94 354 ASP A CA 1
ATOM 2854 C C . ASP A 1 354 ? 21.401 1.550 -3.137 1.00 83.94 354 ASP A C 1
ATOM 2856 O O . ASP A 1 354 ? 22.058 2.301 -3.867 1.00 83.94 354 ASP A O 1
ATOM 2860 N N . GLN A 1 355 ? 21.720 0.276 -2.912 1.00 84.00 355 GLN A N 1
ATOM 2861 C CA . GLN A 1 355 ? 22.886 -0.415 -3.456 1.00 84.00 355 GLN A CA 1
ATOM 2862 C C . GLN A 1 355 ? 22.748 -0.819 -4.937 1.00 84.00 355 GLN A C 1
ATOM 2864 O O . GLN A 1 355 ? 23.699 -1.363 -5.488 1.00 84.00 355 GLN A O 1
ATOM 2869 N N . GLU A 1 356 ? 21.608 -0.564 -5.593 1.00 79.88 356 GLU A N 1
ATOM 2870 C CA . GLU A 1 356 ? 21.343 -0.941 -6.999 1.00 79.88 356 GLU A CA 1
ATOM 2871 C C . GLU A 1 356 ? 21.401 -2.454 -7.273 1.00 79.88 356 GLU A C 1
ATOM 2873 O O . GLU A 1 356 ? 21.664 -2.887 -8.394 1.00 79.88 356 GLU A O 1
ATOM 2878 N N . ILE A 1 357 ? 21.132 -3.271 -6.251 1.00 82.44 357 ILE A N 1
ATOM 2879 C CA . ILE A 1 357 ? 21.126 -4.743 -6.346 1.00 82.44 357 ILE A CA 1
ATOM 2880 C C . ILE A 1 357 ? 19.727 -5.352 -6.180 1.00 82.44 357 ILE A C 1
ATOM 2882 O O . ILE A 1 357 ? 19.563 -6.571 -6.271 1.00 82.44 357 ILE A O 1
ATOM 2886 N N . ALA A 1 358 ? 18.720 -4.529 -5.886 1.00 76.69 358 ALA A N 1
ATOM 2887 C CA . ALA A 1 358 ? 17.332 -4.967 -5.823 1.00 76.69 358 ALA A CA 1
ATOM 2888 C C . ALA A 1 358 ? 16.781 -5.254 -7.226 1.00 76.69 358 ALA A C 1
ATOM 2890 O O . ALA A 1 358 ? 17.026 -4.518 -8.182 1.00 76.69 358 ALA A O 1
ATOM 2891 N N . GLN A 1 359 ? 16.007 -6.327 -7.333 1.00 76.81 359 GLN A N 1
ATOM 2892 C CA . GLN A 1 359 ? 15.266 -6.699 -8.527 1.00 76.81 359 GLN A CA 1
ATOM 2893 C C . GLN A 1 359 ? 13.814 -6.234 -8.415 1.00 76.81 359 GLN A C 1
ATOM 2895 O O . GLN A 1 359 ? 13.278 -6.045 -7.328 1.00 76.81 359 GLN A O 1
ATOM 2900 N N . VAL A 1 360 ? 13.126 -6.113 -9.551 1.00 71.56 360 VAL A N 1
ATOM 2901 C CA . VAL A 1 360 ? 11.688 -5.786 -9.573 1.00 71.56 360 VAL A CA 1
ATOM 2902 C C . VAL A 1 360 ? 10.861 -6.837 -8.814 1.00 71.56 360 VAL A C 1
ATOM 2904 O O . VAL A 1 360 ? 9.866 -6.503 -8.177 1.00 71.56 360 VAL A O 1
ATOM 2907 N N . SER A 1 361 ? 11.292 -8.101 -8.832 1.00 77.19 361 SER A N 1
ATOM 2908 C CA . SER A 1 361 ? 10.675 -9.205 -8.086 1.00 77.19 361 SER A CA 1
ATOM 2909 C C . SER A 1 361 ? 10.699 -8.994 -6.570 1.00 77.19 361 SER A C 1
ATOM 2911 O O . SER A 1 361 ? 9.743 -9.384 -5.901 1.00 77.19 361 SER A O 1
ATOM 2913 N N . ASP A 1 362 ? 11.720 -8.318 -6.035 1.00 77.44 362 ASP A N 1
ATOM 2914 C CA . ASP A 1 362 ? 11.821 -8.005 -4.605 1.00 77.44 362 ASP A CA 1
ATOM 2915 C C . ASP A 1 362 ? 10.673 -7.083 -4.135 1.00 77.44 362 ASP A C 1
ATOM 2917 O O . ASP A 1 362 ? 10.262 -7.132 -2.977 1.00 77.44 362 ASP A O 1
ATOM 2921 N N . LEU A 1 363 ? 10.079 -6.297 -5.044 1.00 79.75 363 LEU A N 1
ATOM 2922 C CA . LEU A 1 363 ? 8.918 -5.443 -4.760 1.00 79.75 363 LEU A CA 1
ATOM 2923 C C . LEU A 1 363 ? 7.598 -6.233 -4.677 1.00 79.75 363 LEU A C 1
ATOM 2925 O O . LEU A 1 363 ? 6.553 -5.670 -4.379 1.00 79.75 363 LEU A O 1
ATOM 2929 N N . SER A 1 364 ? 7.590 -7.545 -4.914 1.00 80.31 364 SER A N 1
ATOM 2930 C CA . SER A 1 364 ? 6.363 -8.351 -4.784 1.00 80.31 364 SER A CA 1
ATOM 2931 C C . SER A 1 364 ? 6.042 -8.744 -3.335 1.00 80.31 364 SER A C 1
ATOM 2933 O O . SER A 1 364 ? 5.060 -9.447 -3.092 1.00 80.31 364 SER A O 1
ATOM 2935 N N . ILE A 1 365 ? 6.845 -8.293 -2.368 1.00 86.12 365 ILE A N 1
ATOM 2936 C CA . ILE A 1 365 ? 6.669 -8.592 -0.947 1.00 86.12 365 ILE A CA 1
ATOM 2937 C C . ILE A 1 365 ? 5.316 -8.102 -0.407 1.00 86.12 365 ILE A C 1
ATOM 2939 O O . ILE A 1 365 ? 4.781 -7.066 -0.813 1.00 86.12 365 ILE A O 1
ATOM 2943 N N . ARG A 1 366 ? 4.740 -8.867 0.521 1.00 88.44 366 ARG A N 1
ATOM 2944 C CA . ARG A 1 366 ? 3.504 -8.544 1.241 1.00 88.44 366 ARG A CA 1
ATOM 2945 C C . ARG A 1 366 ? 3.676 -8.869 2.715 1.00 88.44 366 ARG A C 1
ATOM 2947 O O . ARG A 1 366 ? 4.457 -9.754 3.058 1.00 88.44 366 ARG A O 1
ATOM 2954 N N . ALA A 1 367 ? 2.912 -8.181 3.555 1.00 89.25 367 ALA A N 1
ATOM 2955 C CA . ALA A 1 367 ? 2.875 -8.462 4.980 1.00 89.25 367 ALA A CA 1
ATOM 2956 C C . ALA A 1 367 ? 2.406 -9.907 5.233 1.00 89.25 367 ALA A C 1
ATOM 2958 O O . ALA A 1 367 ? 1.329 -10.288 4.749 1.00 89.25 367 ALA A O 1
ATOM 2959 N N . PRO A 1 368 ? 3.204 -10.729 5.933 1.00 90.19 368 PRO A N 1
ATOM 2960 C CA . PRO A 1 368 ? 2.847 -12.109 6.212 1.00 90.19 368 PRO A CA 1
ATOM 2961 C C . PRO A 1 368 ? 1.678 -12.182 7.197 1.00 90.19 368 PRO A C 1
ATOM 2963 O O . PRO A 1 368 ? 1.617 -11.456 8.183 1.00 90.19 368 PRO A O 1
ATOM 2966 N N . LYS A 1 369 ? 0.736 -13.094 6.943 1.00 89.62 369 LYS A N 1
ATOM 2967 C CA . LYS A 1 369 ? -0.370 -13.351 7.871 1.00 89.62 369 LYS A CA 1
ATOM 2968 C C . LYS A 1 369 ? 0.093 -14.343 8.944 1.00 89.62 369 LYS A C 1
ATOM 2970 O O . LYS A 1 369 ? 0.505 -15.444 8.571 1.00 89.62 369 LYS A O 1
ATOM 2975 N N . PRO A 1 370 ? 0.017 -14.001 10.241 1.00 88.88 370 PRO A N 1
ATOM 2976 C CA . PRO A 1 370 ? 0.417 -14.915 11.300 1.00 88.88 370 PRO A CA 1
ATOM 2977 C C . PRO A 1 370 ? -0.550 -16.109 11.384 1.00 88.88 370 PRO A C 1
ATOM 2979 O O . PRO A 1 370 ? -1.762 -15.932 11.210 1.00 88.88 370 PRO A O 1
ATOM 2982 N N . PRO A 1 371 ? -0.048 -17.325 11.659 1.00 89.06 371 PRO A N 1
ATOM 2983 C CA . PRO A 1 371 ? -0.880 -18.496 11.890 1.00 89.06 371 PRO A CA 1
ATOM 2984 C C . PRO A 1 371 ? -1.510 -18.399 13.284 1.00 89.06 371 PRO A C 1
ATOM 2986 O O . PRO A 1 371 ? -0.908 -18.759 14.293 1.00 89.06 371 PRO A O 1
ATOM 2989 N N . LEU A 1 372 ? -2.722 -17.858 13.335 1.00 89.06 372 LEU A N 1
ATOM 2990 C CA . LEU A 1 372 ? -3.476 -17.680 14.569 1.00 89.06 372 LEU A CA 1
ATOM 2991 C C . LEU A 1 372 ? -4.165 -18.994 14.976 1.00 89.06 372 LEU A C 1
ATOM 2993 O O . LEU A 1 372 ? -4.927 -19.554 14.192 1.00 89.06 372 LEU A O 1
ATOM 2997 N N . GLU A 1 373 ? -3.917 -19.460 16.205 1.00 84.88 373 GLU A N 1
ATOM 2998 C CA . GLU A 1 373 ? -4.594 -20.625 16.798 1.00 84.88 373 GLU A CA 1
ATOM 2999 C C . GLU A 1 373 ? -6.098 -20.371 16.972 1.00 84.88 373 GLU A C 1
ATOM 3001 O O . GLU A 1 373 ? -6.925 -21.170 16.536 1.00 84.88 373 GLU A O 1
ATOM 3006 N N . ILE A 1 374 ? -6.455 -19.213 17.532 1.00 85.50 374 ILE A N 1
ATOM 3007 C CA . ILE A 1 374 ? -7.830 -18.714 17.560 1.00 85.50 374 ILE A CA 1
ATOM 3008 C C . ILE A 1 374 ? -7.988 -17.698 16.436 1.00 85.50 374 ILE A C 1
ATOM 3010 O O . ILE A 1 374 ? -7.333 -16.653 16.438 1.00 85.50 374 ILE A O 1
ATOM 3014 N N . GLN A 1 375 ? -8.858 -17.994 15.472 1.00 87.38 375 GLN A N 1
ATOM 3015 C CA . GLN A 1 375 ? -9.111 -17.082 14.362 1.00 87.38 375 GLN A CA 1
ATOM 3016 C C . GLN A 1 375 ? -10.007 -15.914 14.782 1.00 87.38 375 GLN A C 1
ATOM 3018 O O . GLN A 1 375 ? -10.950 -16.075 15.558 1.00 87.38 375 GLN A O 1
ATOM 3023 N N . LEU A 1 376 ? -9.724 -14.732 14.234 1.00 86.44 376 LEU A N 1
ATOM 3024 C CA . LEU A 1 376 ? -10.388 -13.472 14.590 1.00 86.44 376 LEU A CA 1
ATOM 3025 C C . LEU A 1 376 ? -11.910 -13.500 14.376 1.00 86.44 376 LEU A C 1
ATOM 3027 O O . LEU A 1 376 ? -12.656 -12.876 15.124 1.00 86.44 376 LEU A O 1
ATOM 3031 N N . ASP A 1 377 ? -12.378 -14.209 13.351 1.00 86.81 377 ASP A N 1
ATOM 3032 C CA . ASP A 1 377 ? -13.796 -14.374 13.013 1.00 86.81 377 ASP A CA 1
ATOM 3033 C C . ASP A 1 377 ? -14.552 -15.271 14.007 1.00 86.81 377 ASP A C 1
ATOM 3035 O O . ASP A 1 377 ? -15.779 -15.216 14.091 1.00 86.81 377 ASP A O 1
ATOM 3039 N N . THR A 1 378 ? -13.829 -16.054 14.810 1.00 89.00 378 THR A N 1
ATOM 3040 C CA . THR A 1 378 ? -14.414 -16.942 15.823 1.00 89.00 378 THR A CA 1
ATOM 3041 C C . THR A 1 378 ? -14.593 -16.286 17.192 1.00 89.00 378 THR A C 1
ATOM 3043 O O . THR A 1 378 ? -15.267 -16.865 18.046 1.00 89.00 378 THR A O 1
ATOM 3046 N N . PHE A 1 379 ? -14.061 -15.076 17.412 1.00 89.94 379 PHE A N 1
ATOM 3047 C CA . PHE A 1 379 ? -14.050 -14.418 18.727 1.00 89.94 379 PHE A CA 1
ATOM 3048 C C . PHE A 1 379 ? -15.450 -14.278 19.347 1.00 89.94 379 PHE A C 1
ATOM 3050 O O . PHE A 1 379 ? -15.651 -14.661 20.498 1.00 89.94 379 PHE A O 1
ATOM 3057 N N . ASP A 1 380 ? -16.454 -13.819 18.594 1.00 86.75 380 ASP A N 1
ATOM 3058 C CA . ASP A 1 380 ? -17.821 -13.655 19.122 1.00 86.75 380 ASP A CA 1
ATOM 3059 C C . ASP A 1 380 ? -18.539 -14.989 19.388 1.00 86.75 380 ASP A C 1
ATOM 3061 O O . ASP A 1 380 ? -19.419 -15.072 20.251 1.00 86.75 380 ASP A O 1
ATOM 3065 N N . ALA A 1 381 ? -18.210 -16.039 18.632 1.00 86.94 381 ALA A N 1
ATOM 3066 C CA . ALA A 1 381 ? -18.759 -17.376 18.856 1.00 86.94 381 ALA A CA 1
ATOM 3067 C C . ALA A 1 381 ? -18.135 -18.009 20.107 1.00 86.94 381 ALA A C 1
ATOM 3069 O O . ALA A 1 381 ? -18.845 -18.555 20.952 1.00 86.94 381 ALA A O 1
ATOM 3070 N N . MET A 1 382 ? -16.817 -17.866 20.253 1.00 87.25 382 MET A N 1
ATOM 3071 C CA . MET A 1 382 ? -16.072 -18.335 21.413 1.00 87.25 382 MET A CA 1
ATOM 3072 C C . MET A 1 382 ? -16.499 -17.600 22.686 1.00 87.25 382 MET A C 1
ATOM 3074 O O . MET A 1 382 ? -16.735 -18.248 23.702 1.00 87.25 382 MET A O 1
ATOM 3078 N N . PHE A 1 383 ? -16.684 -16.276 22.622 1.00 86.88 383 PHE A N 1
ATOM 3079 C CA . PHE A 1 383 ? -17.164 -15.493 23.761 1.00 86.88 383 PHE A CA 1
ATOM 3080 C C . PHE A 1 383 ? -18.492 -16.031 24.303 1.00 86.88 383 PHE A C 1
ATOM 3082 O O . PHE A 1 383 ? -18.607 -16.310 25.494 1.00 86.88 383 PHE A O 1
ATOM 3089 N N . ARG A 1 384 ? -19.471 -16.246 23.414 1.00 85.50 384 ARG A N 1
ATOM 3090 C CA . ARG A 1 384 ? -20.793 -16.776 23.779 1.00 85.50 384 ARG A CA 1
ATOM 3091 C C . ARG A 1 384 ? -20.714 -18.168 24.399 1.00 85.50 384 ARG A C 1
ATOM 3093 O O . ARG A 1 384 ? -21.419 -18.445 25.360 1.00 85.50 384 ARG A O 1
ATOM 3100 N N . LEU A 1 385 ? -19.843 -19.034 23.884 1.00 84.94 385 LEU A N 1
ATOM 3101 C CA . LEU A 1 385 ? -19.652 -20.378 24.433 1.00 84.94 385 LEU A CA 1
ATOM 3102 C C . LEU A 1 385 ? -19.099 -20.331 25.866 1.00 84.94 385 LEU A C 1
ATOM 3104 O O . LEU A 1 385 ? -19.586 -21.042 26.745 1.00 84.94 385 LEU A O 1
ATOM 3108 N N . VAL A 1 386 ? -18.120 -19.460 26.114 1.00 82.75 386 VAL A N 1
ATOM 3109 C CA . VAL A 1 386 ? -17.537 -19.264 27.448 1.00 82.75 386 VAL A CA 1
ATOM 3110 C C . VAL A 1 386 ? -18.547 -18.622 28.409 1.00 82.75 386 VAL A C 1
ATOM 3112 O O . VAL A 1 386 ? -18.607 -19.005 29.577 1.00 82.75 386 VAL A O 1
ATOM 3115 N N . GLU A 1 387 ? -19.380 -17.697 27.932 1.00 81.38 387 GLU A N 1
ATOM 3116 C CA . GLU A 1 387 ? -20.456 -17.070 28.708 1.00 81.38 387 GLU A CA 1
ATOM 3117 C C . GLU A 1 387 ? -21.533 -18.089 29.130 1.00 81.38 387 GLU A C 1
ATOM 3119 O O . GLU A 1 387 ? -21.871 -18.174 30.313 1.00 81.38 387 GLU A O 1
ATOM 3124 N N . CYS A 1 388 ? -22.015 -18.927 28.203 1.00 77.25 388 CYS A N 1
ATOM 3125 C CA . CYS A 1 388 ? -23.054 -19.927 28.477 1.00 77.25 388 CYS A CA 1
ATOM 3126 C C . CYS A 1 388 ? -22.627 -20.985 29.508 1.00 77.25 388 CYS A C 1
ATOM 3128 O O . CYS A 1 388 ? -23.456 -21.418 30.313 1.00 77.25 388 CYS A O 1
ATOM 3130 N N . ASN A 1 389 ? -21.345 -21.362 29.539 1.00 69.81 389 ASN A N 1
ATOM 3131 C CA . ASN A 1 389 ? -20.823 -22.354 30.484 1.00 69.81 389 ASN A CA 1
ATOM 3132 C C . ASN A 1 389 ? -20.846 -21.895 31.956 1.00 69.81 389 ASN A C 1
ATOM 3134 O O . ASN A 1 389 ? -20.735 -22.733 32.845 1.00 69.81 389 ASN A O 1
ATOM 3138 N N . GLY A 1 390 ? -21.036 -20.600 32.237 1.00 57.75 390 GLY A N 1
ATOM 3139 C CA . GLY A 1 390 ? -21.249 -20.093 33.600 1.00 57.75 390 GLY A CA 1
ATOM 3140 C C . GLY A 1 390 ? -22.702 -20.151 34.088 1.00 57.75 390 GLY A C 1
ATOM 3141 O O . GLY A 1 390 ? -22.963 -19.870 35.254 1.00 57.75 390 GLY A O 1
ATOM 3142 N N . SER A 1 391 ? -23.663 -20.485 33.217 1.00 54.28 391 SER A N 1
ATOM 3143 C CA . SER A 1 391 ? -25.104 -20.412 33.527 1.00 54.28 391 SER A CA 1
ATOM 3144 C C . SER A 1 391 ? -25.729 -21.719 34.036 1.00 54.28 391 SER A C 1
ATOM 3146 O O . SER A 1 391 ? -26.894 -21.721 34.421 1.00 54.28 391 SER A O 1
ATOM 3148 N N . VAL A 1 392 ? -24.977 -22.824 34.067 1.00 50.59 392 VAL A N 1
ATOM 3149 C CA . VAL A 1 392 ? -25.541 -24.183 34.205 1.00 50.59 392 VAL A CA 1
ATOM 3150 C C . VAL A 1 392 ? -25.825 -24.611 35.664 1.00 50.59 392 VAL A C 1
ATOM 3152 O O . VAL A 1 392 ? -26.447 -25.643 35.883 1.00 50.59 392 VAL A O 1
ATOM 3155 N N . GLU A 1 393 ? -25.468 -23.827 36.687 1.00 46.75 393 GLU A N 1
ATOM 3156 C CA . GLU A 1 393 ? -25.531 -24.277 38.099 1.00 46.75 393 GLU A CA 1
ATOM 3157 C C . GLU A 1 393 ? -26.656 -23.672 38.967 1.00 46.75 393 GLU A C 1
ATOM 3159 O O . GLU A 1 393 ? -26.520 -23.635 40.187 1.00 46.75 393 GLU A O 1
ATOM 3164 N N . ARG A 1 394 ? -27.783 -23.199 38.409 1.00 44.62 394 ARG A N 1
ATOM 3165 C CA . ARG A 1 394 ? -28.873 -22.626 39.242 1.00 44.62 394 ARG A CA 1
ATOM 3166 C C . ARG A 1 394 ? -30.244 -23.305 39.226 1.00 44.62 394 ARG A C 1
ATOM 3168 O O . ARG A 1 394 ? -31.119 -22.811 39.925 1.00 44.62 394 ARG A O 1
ATOM 3175 N N . ASP A 1 395 ? -30.408 -24.455 38.570 1.00 40.88 395 ASP A N 1
ATOM 3176 C CA . ASP A 1 395 ? -31.738 -25.076 38.412 1.00 40.88 395 ASP A CA 1
ATOM 3177 C C . ASP A 1 395 ? -31.886 -26.506 38.979 1.00 40.88 395 ASP A C 1
ATOM 3179 O O . ASP A 1 395 ? -32.694 -27.269 38.474 1.00 40.88 395 ASP A O 1
ATOM 3183 N N . ASN A 1 396 ? -31.156 -26.895 40.031 1.00 39.00 396 ASN A N 1
ATOM 3184 C CA . ASN A 1 396 ? -31.414 -28.126 40.810 1.00 39.00 396 ASN A CA 1
ATOM 3185 C C . ASN A 1 396 ? -30.868 -27.883 42.239 1.00 39.00 396 ASN A C 1
ATOM 3187 O O . ASN A 1 396 ? -29.680 -27.622 42.364 1.00 39.00 396 ASN A O 1
ATOM 3191 N N . GLU A 1 397 ? -31.565 -27.880 43.376 1.00 41.16 397 GLU A N 1
ATOM 3192 C CA . GLU A 1 397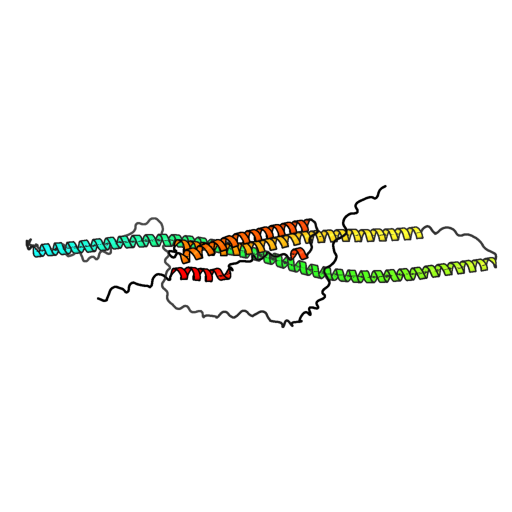 ? -32.841 -28.441 43.816 1.00 41.16 397 GLU A CA 1
ATOM 3193 C C . GLU A 1 397 ? -33.394 -27.532 44.943 1.00 41.16 397 GLU A C 1
ATOM 3195 O O . GLU A 1 397 ? -32.816 -27.463 46.027 1.00 41.16 397 GLU A O 1
ATOM 3200 N N . GLU A 1 398 ? -34.524 -26.850 44.727 1.00 37.22 398 GLU A N 1
ATOM 3201 C CA . GLU A 1 398 ? -35.336 -26.242 45.807 1.00 37.22 398 GLU A CA 1
ATOM 3202 C C . GLU A 1 398 ? -36.661 -27.014 46.013 1.00 37.22 398 GLU A C 1
ATOM 3204 O O . GLU A 1 398 ? -37.579 -26.552 46.685 1.00 37.22 398 GLU A O 1
ATOM 3209 N N . ASP A 1 399 ? -36.739 -28.247 45.495 1.00 39.66 399 ASP A N 1
ATOM 3210 C CA . ASP A 1 399 ? -37.930 -29.112 45.509 1.00 39.66 399 ASP A CA 1
ATOM 3211 C C . ASP A 1 399 ? -37.852 -30.251 46.549 1.00 39.66 399 ASP A C 1
ATOM 3213 O O . ASP A 1 399 ? -38.301 -31.373 46.322 1.00 39.66 399 ASP A O 1
ATOM 3217 N N . SER A 1 400 ? -37.316 -29.978 47.745 1.00 39.47 400 SER A N 1
ATOM 3218 C CA . SER A 1 400 ? -37.367 -30.933 48.870 1.00 39.47 400 SER A CA 1
ATOM 3219 C C . SER A 1 400 ? -37.933 -30.334 50.161 1.00 39.47 400 SER A C 1
ATOM 3221 O O . SER A 1 400 ? -37.469 -30.638 51.261 1.00 39.47 400 SER A O 1
ATOM 3223 N N . ILE A 1 401 ? -38.985 -29.516 50.060 1.00 45.56 401 ILE A N 1
ATOM 3224 C CA . ILE A 1 401 ? -39.847 -29.199 51.209 1.00 45.56 401 ILE A CA 1
ATOM 3225 C C . ILE A 1 401 ? -41.317 -29.261 50.782 1.00 45.56 401 ILE A C 1
ATOM 3227 O O . ILE A 1 401 ? -41.954 -28.230 50.592 1.00 45.56 401 ILE A O 1
ATOM 3231 N N . ARG A 1 402 ? -41.861 -30.479 50.640 1.00 41.66 402 ARG A N 1
ATOM 3232 C CA . ARG A 1 402 ? -43.269 -30.835 50.938 1.00 41.66 402 ARG A CA 1
ATOM 3233 C C . ARG A 1 402 ? -43.566 -32.285 50.552 1.00 41.66 402 ARG A C 1
ATOM 3235 O O . ARG A 1 402 ? -44.194 -32.534 49.538 1.00 41.66 402 ARG A O 1
ATOM 3242 N N . THR A 1 403 ? -43.180 -33.219 51.417 1.00 39.38 403 THR A N 1
ATOM 3243 C CA . THR A 1 403 ? -43.977 -34.423 51.726 1.00 39.38 403 THR A CA 1
ATOM 3244 C C . THR A 1 403 ? -43.327 -35.157 52.892 1.00 39.38 403 THR A C 1
ATOM 3246 O O . THR A 1 403 ? -42.400 -35.928 52.677 1.00 39.38 403 THR A O 1
ATOM 3249 N N . THR A 1 404 ? -43.788 -34.867 54.110 1.00 40.25 404 THR A N 1
ATOM 3250 C CA . THR A 1 404 ? -44.332 -35.828 55.096 1.00 40.25 404 THR A CA 1
ATOM 3251 C C . THR A 1 404 ? -44.825 -35.064 56.308 1.00 40.25 404 THR A C 1
ATOM 3253 O O . THR A 1 404 ? -44.053 -34.210 56.800 1.00 40.25 404 THR A O 1
#

Secondary structure (DSSP, 8-state):
---------------------------------PPPPPPPP----S----------------S-----------TTSSSSSS----------HHHHHHHHHHHHHHHHHHHHHHHHHHHHHHHHHHHHHHHHHHHHHHHHHHHHHHHHHHHHHHHHHHHHHHHHHHHHHHHHHHHHHHHHHHHHHHHHHHHHHHHHHHHHHHHHHHHHHHHHHHHHHHHHHHHTS----------SSSHHHHHHHHHHHHHHHHHHHHHHHHHHHHHHHHHHHHHHHHHHHHHHHHHHHHHHHHHHHHHHHHHHHHHHHHH---HHHHHHHHHHHHHHHHHHHHHHHHHHHHHHHHHHHHHHHHTT---GGGGG--PPPP--SS-GGGHHHHHHHHHHTTSTTSSS----S---

pLDDT: mean 71.19, std 25.04, range [24.98, 96.25]

Organism: NCBI:txid35525